Protein AF-A0A5C6MEK0-F1 (afdb_monomer_lite)

Foldseek 3Di:
DDDDDDDPDDDDDDDDDDDDDDDDDPPPPPDDDDPVSVVVPDPPDDDPPDDDPDPPVRDPDPDDDPCNVVVVCVVCQLADQDFWEWAAEDQADLVCQVVLLVCCVPPPLNVSGQKYKYWFNQDDPVDDCVSVDHPQWDKDWDKADCVQLVHPGIIGMIMIGGCSFFPPVQWAWDDFDHHVFKGKTKIWTDTPHYFPLAPTEIEMEMDGDPPHDQVVHLVVVLVSVVVCCVVGVSYKYKYWYFQQPHDNCVSCVQWDWAEDQAFADRHDRIIMIINDPQQWHWDFADDPDNGTIITTDGRDDHPVRVDDCCVVVVVVVVCCVVPPDDDDDDDDPPPDPLCDPVLVVLVVQLVVCVVVVPPVSNVVSVVVSVVSSVVSVVVVVVVLVVVVVVVPPVVVVVVVCSVVVDDPPDPPPPVQDVVNVVVVVCVVCVVVDDPPDDDDDDDDDDDDDDDDDDDD

Structure (mmCIF, N/CA/C/O backbone):
data_AF-A0A5C6MEK0-F1
#
_entry.id   AF-A0A5C6MEK0-F1
#
loop_
_atom_site.group_PDB
_atom_site.id
_atom_site.type_symbol
_atom_site.label_atom_id
_atom_site.label_alt_id
_atom_site.label_comp_id
_atom_site.label_asym_id
_atom_site.label_entity_id
_atom_site.label_seq_id
_atom_site.pdbx_PDB_ins_code
_atom_site.Cartn_x
_atom_site.Cartn_y
_atom_site.Cartn_z
_atom_site.occupancy
_atom_site.B_iso_or_equiv
_atom_site.auth_seq_id
_atom_site.auth_comp_id
_atom_site.auth_asym_id
_atom_site.auth_atom_id
_atom_site.pdbx_PDB_model_num
ATOM 1 N N . MET A 1 1 ? -78.438 -9.184 82.742 1.00 33.31 1 MET A N 1
ATOM 2 C CA . MET A 1 1 ? -79.832 -8.908 82.340 1.00 33.31 1 MET A CA 1
ATOM 3 C C . MET A 1 1 ? -79.943 -7.424 82.035 1.00 33.31 1 MET A C 1
ATOM 5 O O . MET A 1 1 ? -79.497 -6.655 82.867 1.00 33.31 1 MET A O 1
ATOM 9 N N . PHE A 1 2 ? -80.501 -7.089 80.867 1.00 32.53 2 PHE A N 1
ATOM 10 C CA . PHE A 1 2 ? -81.109 -5.798 80.496 1.00 32.53 2 PHE A CA 1
ATOM 11 C C . PHE A 1 2 ? -80.213 -4.541 80.507 1.00 32.53 2 PHE A C 1
ATOM 13 O O . PHE A 1 2 ? -79.767 -4.074 81.540 1.00 32.53 2 PHE A O 1
ATOM 20 N N . TRP A 1 3 ? -79.716 -4.140 79.329 1.00 26.41 3 TRP A N 1
ATOM 21 C CA . TRP A 1 3 ? -80.288 -3.122 78.416 1.00 26.41 3 TRP A CA 1
ATOM 22 C C . TRP A 1 3 ? -80.171 -1.693 78.995 1.00 26.41 3 TRP A C 1
ATOM 24 O O . TRP A 1 3 ? -80.778 -1.411 80.013 1.00 26.41 3 TRP A O 1
ATOM 34 N N . ARG A 1 4 ? -79.244 -0.840 78.526 1.00 36.78 4 ARG A N 1
ATOM 35 C CA . ARG A 1 4 ? -79.201 -0.033 77.275 1.00 36.78 4 ARG A CA 1
ATOM 36 C C . ARG A 1 4 ? -79.920 1.322 77.436 1.00 36.78 4 ARG A C 1
ATOM 38 O O . ARG A 1 4 ? -80.956 1.372 78.076 1.00 36.78 4 ARG A O 1
ATOM 45 N N . LEU A 1 5 ? -79.397 2.320 76.710 1.00 32.09 5 LEU A N 1
ATOM 46 C CA . LEU A 1 5 ? -79.981 3.634 76.384 1.00 32.09 5 LEU A CA 1
ATOM 47 C C . LEU A 1 5 ? -79.946 4.702 77.486 1.00 32.09 5 LEU A C 1
ATOM 49 O O . LEU A 1 5 ? -80.199 4.411 78.640 1.00 32.09 5 LEU A O 1
ATOM 53 N N . GLU A 1 6 ? -79.731 5.987 77.222 1.00 33.78 6 GLU A N 1
ATOM 54 C CA . GLU A 1 6 ? -79.246 6.797 76.089 1.00 33.78 6 GLU A CA 1
ATOM 55 C C . GLU A 1 6 ? -79.135 8.240 76.648 1.00 33.78 6 GLU A C 1
ATOM 57 O O . GLU A 1 6 ? -79.398 8.443 77.827 1.00 33.78 6 GLU A O 1
ATOM 62 N N . TYR A 1 7 ? -78.787 9.231 75.824 1.00 37.03 7 TYR A N 1
ATOM 63 C CA . TYR A 1 7 ? -78.699 10.673 76.138 1.00 37.03 7 TYR A CA 1
ATOM 64 C C . TYR A 1 7 ? -77.320 11.228 76.515 1.00 37.03 7 TYR A C 1
ATOM 66 O O . TYR A 1 7 ? -77.122 11.883 77.530 1.00 37.03 7 TYR A O 1
ATOM 74 N N . PHE A 1 8 ? -76.389 11.103 75.569 1.00 35.06 8 PHE A N 1
ATOM 75 C CA . PHE A 1 8 ? -75.539 12.246 75.196 1.00 35.06 8 PHE A CA 1
ATOM 76 C C . PHE A 1 8 ? -75.671 12.544 73.688 1.00 35.06 8 PHE A C 1
ATOM 78 O O . PHE A 1 8 ? -74.718 12.878 72.992 1.00 35.06 8 PHE A O 1
ATOM 85 N N . PHE A 1 9 ? -76.895 12.383 73.177 1.00 32.34 9 PHE A N 1
ATOM 86 C CA . PHE A 1 9 ? -77.366 12.960 71.922 1.00 32.34 9 PHE A CA 1
ATOM 87 C C . PHE A 1 9 ? -78.115 14.244 72.279 1.00 32.34 9 PHE A C 1
ATOM 89 O O . PHE A 1 9 ? -79.169 14.155 72.893 1.00 32.34 9 PHE A O 1
ATOM 96 N N . LEU A 1 10 ? -77.554 15.400 71.929 1.00 34.81 10 LEU A N 1
ATOM 97 C CA . LEU A 1 10 ? -78.227 16.551 71.304 1.00 34.81 10 LEU A CA 1
ATOM 98 C C . LEU A 1 10 ? -77.395 17.816 71.545 1.00 34.81 10 LEU A C 1
ATOM 100 O O . LEU A 1 10 ? -77.683 18.638 72.403 1.00 34.81 10 LEU A O 1
ATOM 104 N N . CYS A 1 11 ? -76.401 18.011 70.692 1.00 29.30 11 CYS A N 1
ATOM 105 C CA . CYS A 1 11 ? -76.299 19.298 70.028 1.00 29.30 11 CYS A CA 1
ATOM 106 C C . CYS A 1 11 ? -76.280 18.997 68.533 1.00 29.30 11 CYS A C 1
ATOM 108 O O . CYS A 1 11 ? -75.252 18.604 67.995 1.00 29.30 11 CYS A O 1
ATOM 110 N N . PHE A 1 12 ? -77.465 19.114 67.925 1.00 31.64 12 PHE A N 1
ATOM 111 C CA . PHE A 1 12 ? -77.665 19.678 66.589 1.00 31.64 12 PHE A CA 1
ATOM 112 C C . PHE A 1 12 ? -76.752 19.112 65.477 1.00 31.64 12 PHE A C 1
ATOM 114 O O . PHE A 1 12 ? -75.614 19.525 65.317 1.00 31.64 12 PHE A O 1
ATOM 121 N N . ALA A 1 13 ? -77.173 18.189 64.609 1.00 36.66 13 ALA A N 1
ATOM 122 C CA . ALA A 1 13 ? -78.436 18.189 63.870 1.00 36.66 13 ALA A CA 1
ATOM 123 C C . ALA A 1 13 ? -78.879 19.605 63.466 1.00 36.66 13 ALA A C 1
ATOM 125 O O . ALA A 1 13 ? -79.905 20.092 63.922 1.00 36.66 13 ALA A O 1
ATOM 126 N N . VAL A 1 14 ? -78.102 20.255 62.597 1.00 34.81 14 VAL A N 1
ATOM 127 C CA . VAL A 1 14 ? -78.622 21.275 61.684 1.00 34.81 14 VAL A CA 1
ATOM 128 C C . VAL A 1 14 ? -78.025 21.017 60.305 1.00 34.81 14 VAL A C 1
ATOM 130 O O . VAL A 1 14 ? -76.845 21.249 60.082 1.00 34.81 14 VAL A O 1
ATOM 133 N N . LEU A 1 15 ? -78.906 20.527 59.429 1.00 33.66 15 LEU A N 1
ATOM 134 C CA . LEU A 1 15 ? -78.952 20.753 57.982 1.00 33.66 15 LEU A CA 1
ATOM 135 C C . LEU A 1 15 ? -77.717 20.280 57.192 1.00 33.66 15 LEU A C 1
ATOM 137 O O . LEU A 1 15 ? -76.644 20.856 57.246 1.00 33.66 15 LEU A O 1
ATOM 141 N N . GLY A 1 16 ? -77.793 19.221 56.397 1.00 28.89 16 GLY A N 1
ATOM 142 C CA . GLY A 1 16 ? -78.894 18.915 55.495 1.00 28.89 16 GLY A CA 1
ATOM 143 C C . GLY A 1 16 ? -78.385 19.077 54.068 1.00 28.89 16 GLY A C 1
ATOM 144 O O . GLY A 1 16 ? -78.058 20.180 53.661 1.00 28.89 16 GLY A O 1
ATOM 145 N N . LEU A 1 17 ? -78.309 17.939 53.374 1.00 38.34 17 LEU A N 1
ATOM 146 C CA . LEU A 1 17 ? -78.453 17.759 51.928 1.00 38.34 17 LEU A CA 1
ATOM 147 C C . LEU A 1 17 ? -77.825 18.817 51.007 1.00 38.34 17 LEU A C 1
ATOM 149 O O . LEU A 1 17 ? -78.358 19.903 50.879 1.00 38.34 17 LEU A O 1
ATOM 153 N N . PHE A 1 18 ? -76.779 18.430 50.269 1.00 34.78 18 PHE A N 1
ATOM 154 C CA . PHE A 1 18 ? -76.705 18.478 48.795 1.00 34.78 18 PHE A CA 1
ATOM 155 C C . PHE A 1 18 ? -75.283 18.093 48.349 1.00 34.78 18 PHE A C 1
ATOM 157 O O . PHE A 1 18 ? -74.381 18.920 48.380 1.00 34.78 18 PHE A O 1
ATOM 164 N N . ALA A 1 19 ? -75.080 16.846 47.910 1.00 31.52 19 ALA A N 1
ATOM 165 C CA . ALA A 1 19 ? -74.149 16.521 46.821 1.00 31.52 19 ALA A CA 1
ATOM 166 C C . ALA A 1 19 ? -74.336 15.060 46.382 1.00 31.52 19 ALA A C 1
ATOM 168 O O . ALA A 1 19 ? -74.147 14.121 47.152 1.00 31.52 19 ALA A O 1
ATOM 169 N N . ALA A 1 20 ? -74.732 14.908 45.123 1.00 35.56 20 ALA A N 1
ATOM 170 C CA . ALA A 1 20 ? -74.891 13.667 44.378 1.00 35.56 20 ALA A CA 1
ATOM 171 C C . ALA A 1 20 ? -73.538 12.917 44.186 1.00 35.56 20 ALA A C 1
ATOM 173 O O . ALA A 1 20 ? -72.481 13.433 44.557 1.00 35.56 20 ALA A O 1
ATOM 174 N N . PRO A 1 21 ? -73.535 11.687 43.633 1.00 35.94 21 PRO A N 1
ATOM 175 C CA . PRO A 1 21 ? -72.441 10.738 43.792 1.00 35.94 21 PRO A CA 1
ATOM 176 C C . PRO A 1 21 ? -71.259 11.066 42.874 1.00 35.94 21 PRO A C 1
ATOM 178 O O . PRO A 1 21 ? -71.415 11.210 41.663 1.00 35.94 21 PRO A O 1
ATOM 181 N N . ILE A 1 22 ? -70.046 11.084 43.427 1.00 38.81 22 ILE A N 1
ATOM 182 C CA . ILE A 1 22 ? -68.827 11.003 42.619 1.00 38.81 22 ILE A CA 1
ATOM 183 C C . ILE A 1 22 ? -68.506 9.521 42.432 1.00 38.81 22 ILE A C 1
ATOM 185 O O . ILE A 1 22 ? -68.146 8.814 43.373 1.00 38.81 22 ILE A O 1
ATOM 189 N N . SER A 1 23 ? -68.676 9.061 41.193 1.00 44.50 23 SER A N 1
ATOM 190 C CA . SER A 1 23 ? -68.249 7.756 40.689 1.00 44.50 23 SER A CA 1
ATOM 191 C C . SER A 1 23 ? -66.823 7.430 41.149 1.00 44.50 23 SER A C 1
ATOM 193 O O . SER A 1 23 ? -65.851 8.033 40.692 1.00 44.50 23 SER A O 1
ATOM 195 N N . CYS A 1 24 ? -66.691 6.471 42.069 1.00 34.09 24 CYS A N 1
ATOM 196 C CA . CYS A 1 24 ? -65.401 5.921 42.460 1.00 34.09 24 CYS A CA 1
ATOM 197 C C . CYS A 1 24 ? -65.100 4.720 41.559 1.00 34.09 24 CYS A C 1
ATOM 199 O O . CYS A 1 24 ? -65.795 3.702 41.579 1.00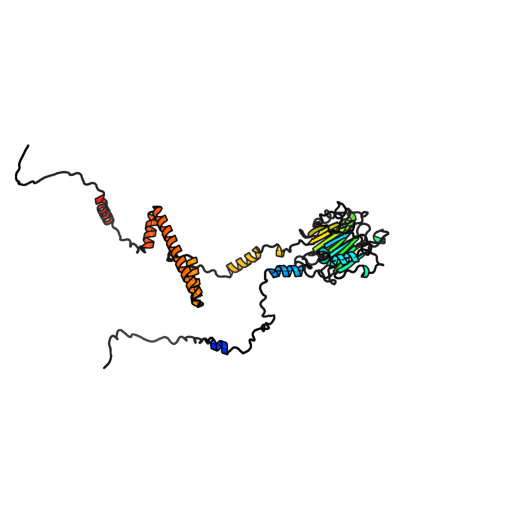 34.09 24 CYS A O 1
ATOM 201 N N . ALA A 1 25 ? -64.082 4.885 40.719 1.00 40.44 25 ALA A N 1
ATOM 202 C CA . ALA A 1 25 ? -63.640 3.926 39.722 1.00 40.44 25 ALA A CA 1
ATOM 203 C C . ALA A 1 25 ? -63.462 2.509 40.299 1.00 40.44 25 ALA A C 1
ATOM 205 O O . ALA A 1 25 ? -62.816 2.314 41.331 1.00 40.44 25 ALA A O 1
ATOM 206 N N . LYS A 1 26 ? -63.987 1.507 39.575 1.00 40.66 26 LYS A N 1
ATOM 207 C CA . LYS A 1 26 ? -63.746 0.074 39.807 1.00 40.66 26 LYS A CA 1
ATOM 208 C C . LYS A 1 26 ? -62.256 -0.174 40.056 1.00 40.66 26 LYS A C 1
ATOM 210 O O . LYS A 1 26 ? -61.438 -0.128 39.135 1.00 40.66 26 LYS A O 1
ATOM 215 N N . LYS A 1 27 ? -61.913 -0.497 41.302 1.00 41.59 27 LYS A N 1
ATOM 216 C CA . LYS A 1 27 ? -60.607 -1.033 41.682 1.00 41.59 27 LYS A CA 1
ATOM 217 C C . LYS A 1 27 ? -60.459 -2.372 40.956 1.00 41.59 27 LYS A C 1
ATOM 219 O O . LYS A 1 27 ? -61.137 -3.334 41.305 1.00 41.59 27 LYS A O 1
ATOM 224 N N . ARG A 1 28 ? -59.642 -2.424 39.896 1.00 42.66 28 ARG A N 1
ATOM 225 C CA . ARG A 1 28 ? -59.304 -3.683 39.217 1.00 42.66 28 ARG A CA 1
ATOM 226 C C . ARG A 1 28 ? -58.720 -4.625 40.270 1.00 42.66 28 ARG A C 1
ATOM 228 O O . ARG A 1 28 ? -57.630 -4.372 40.780 1.00 42.66 28 ARG A O 1
ATOM 235 N N . SER A 1 29 ? -59.460 -5.672 40.618 1.00 44.88 29 SER A N 1
ATOM 236 C CA . SER A 1 29 ? -58.959 -6.786 41.413 1.00 44.88 29 SER A CA 1
ATOM 237 C C . SER A 1 29 ? -57.841 -7.442 40.611 1.00 44.88 29 SER A C 1
ATOM 239 O O . SER A 1 29 ? -58.095 -8.132 39.624 1.00 44.88 29 SER A O 1
ATOM 241 N N . GLY A 1 30 ? -56.593 -7.146 40.974 1.00 46.84 30 GLY A N 1
ATOM 242 C CA . GLY A 1 30 ? -55.443 -7.829 40.403 1.00 46.84 30 GLY A CA 1
ATOM 243 C C . GLY A 1 30 ? -55.574 -9.317 40.693 1.00 46.84 30 GLY A C 1
ATOM 244 O O . GLY A 1 30 ? -55.755 -9.705 41.845 1.00 46.84 30 GLY A O 1
ATOM 245 N N . ILE A 1 31 ? -55.526 -10.138 39.650 1.00 56.59 31 ILE A N 1
ATOM 246 C CA . ILE A 1 31 ? -55.477 -11.590 39.797 1.00 56.59 31 ILE A CA 1
ATOM 247 C C . ILE A 1 31 ? -54.120 -11.914 40.429 1.00 56.59 31 ILE A C 1
ATOM 249 O O . ILE A 1 31 ? -53.077 -11.666 39.822 1.00 56.59 31 ILE A O 1
ATOM 253 N N . VAL A 1 32 ? -54.129 -12.402 41.669 1.00 52.16 32 VAL A N 1
ATOM 254 C CA . VAL A 1 32 ? -52.923 -12.835 42.383 1.00 52.16 32 VAL A CA 1
ATOM 255 C C . VAL A 1 32 ? -52.867 -14.351 42.300 1.00 52.16 32 VAL A C 1
ATOM 257 O O . VAL A 1 32 ? -53.654 -15.035 42.946 1.00 52.16 32 VAL A O 1
ATOM 260 N N . TYR A 1 33 ? -51.944 -14.870 41.494 1.00 57.41 33 TYR A N 1
ATOM 261 C CA . TYR A 1 33 ? -51.666 -16.301 41.448 1.00 57.41 33 TYR A CA 1
ATOM 262 C C . TYR A 1 33 ? -50.739 -16.683 42.597 1.00 57.41 33 TYR A C 1
ATOM 264 O O . TYR A 1 33 ? -49.720 -16.026 42.832 1.00 57.41 33 TYR A O 1
ATOM 272 N N . THR A 1 34 ? -51.058 -17.770 43.293 1.00 60.50 34 THR A N 1
ATOM 273 C CA . THR A 1 34 ? -50.101 -18.400 44.204 1.00 60.50 34 THR A CA 1
ATOM 274 C C . THR A 1 34 ? -49.000 -19.094 43.400 1.00 60.50 34 THR A C 1
ATOM 276 O O . THR A 1 34 ? -49.164 -19.422 42.222 1.00 60.50 34 THR A O 1
ATOM 279 N N . ARG A 1 35 ? -47.842 -19.317 44.029 1.00 48.78 35 ARG A N 1
ATOM 280 C CA . ARG A 1 35 ? -46.698 -20.004 43.407 1.00 48.78 35 ARG A CA 1
ATOM 281 C C . ARG A 1 35 ? -47.105 -21.339 42.778 1.00 48.78 35 ARG A C 1
ATOM 283 O O . ARG A 1 35 ? -46.640 -21.661 41.689 1.00 48.78 35 ARG A O 1
ATOM 290 N N . ASP A 1 36 ? -47.989 -22.068 43.443 1.00 58.47 36 ASP A N 1
ATOM 291 C CA . ASP A 1 36 ? -48.415 -23.396 43.011 1.00 58.47 36 ASP A CA 1
ATOM 292 C C . ASP A 1 36 ? -49.387 -23.318 41.829 1.00 58.47 36 ASP A C 1
ATOM 294 O O . ASP A 1 36 ? -49.266 -24.101 40.892 1.00 58.47 36 ASP A O 1
ATOM 298 N N . GLN A 1 37 ? -50.256 -22.299 41.787 1.00 62.81 37 GLN A N 1
ATOM 299 C CA . GLN A 1 37 ? -51.095 -22.011 40.617 1.00 62.81 37 GLN A CA 1
ATOM 300 C C . GLN A 1 37 ? -50.249 -21.642 39.391 1.00 62.81 37 GLN A C 1
ATOM 302 O O . GLN A 1 37 ? -50.530 -22.085 38.283 1.00 62.81 37 GLN A O 1
ATOM 307 N N . LEU A 1 38 ? -49.167 -20.886 39.585 1.00 52.16 38 LEU A N 1
ATOM 308 C CA . LEU A 1 38 ? -48.209 -20.557 38.525 1.00 52.16 38 LEU A CA 1
ATOM 309 C C . LEU A 1 38 ? -47.419 -21.777 38.029 1.00 52.16 38 LEU A C 1
ATOM 311 O O . LEU A 1 38 ? -47.103 -21.858 36.844 1.00 52.16 38 LEU A O 1
ATOM 315 N N . MET A 1 39 ? -47.101 -22.722 38.917 1.00 52.81 39 MET A N 1
ATOM 316 C CA . MET A 1 39 ? -46.421 -23.970 38.554 1.00 52.81 39 MET A CA 1
ATOM 317 C C . MET A 1 39 ? -47.357 -24.949 37.837 1.00 52.81 39 MET A C 1
ATOM 319 O O . MET A 1 39 ? -46.922 -25.598 36.891 1.00 52.81 39 MET A O 1
ATOM 323 N N . ALA A 1 40 ? -48.633 -25.006 38.227 1.00 58.88 40 ALA A N 1
ATOM 324 C CA . ALA A 1 40 ? -49.649 -25.847 37.591 1.00 58.88 40 ALA A CA 1
ATOM 325 C C . ALA A 1 40 ? -50.007 -25.391 36.164 1.00 58.88 40 ALA A C 1
ATOM 327 O O . ALA A 1 40 ? -50.374 -26.208 35.327 1.00 58.88 40 ALA A O 1
ATOM 328 N N . LEU A 1 41 ? -49.856 -24.096 35.862 1.00 59.03 41 LEU A N 1
ATOM 329 C CA . LEU A 1 41 ? -50.061 -23.532 34.520 1.00 59.03 41 LEU A CA 1
ATOM 330 C C . LEU A 1 41 ? -48.895 -23.806 33.551 1.00 59.03 41 LEU A C 1
ATOM 332 O O . LEU A 1 41 ? -48.952 -23.408 32.386 1.00 59.03 41 LEU A O 1
ATOM 336 N N . ARG A 1 42 ? -47.813 -24.443 34.012 1.00 52.06 42 ARG A N 1
ATOM 337 C CA . ARG A 1 42 ? -46.632 -24.724 33.194 1.00 52.06 42 ARG A CA 1
ATOM 338 C C . ARG A 1 42 ? -46.828 -26.054 32.449 1.00 52.06 42 ARG A C 1
ATOM 340 O O . ARG A 1 42 ? -46.999 -27.073 33.113 1.00 52.06 42 ARG A O 1
ATOM 347 N N . PRO A 1 43 ? -46.773 -26.093 31.103 1.00 52.69 43 PRO A N 1
ATOM 348 C CA . PRO A 1 43 ? -46.862 -27.357 30.379 1.00 52.69 43 PRO A CA 1
ATOM 349 C C . PRO A 1 43 ? -45.695 -28.289 30.763 1.00 52.69 43 PRO A C 1
ATOM 351 O O . PRO A 1 43 ? -44.585 -27.801 31.027 1.00 52.69 43 PRO A O 1
ATOM 354 N N . PRO A 1 44 ? -45.915 -29.618 30.805 1.00 53.59 44 PRO A N 1
ATOM 355 C CA . PRO A 1 44 ? -44.921 -30.594 31.236 1.00 53.59 44 PRO A CA 1
ATOM 356 C C . PRO A 1 44 ? -43.905 -30.842 30.115 1.00 53.59 44 PRO A C 1
ATOM 358 O O . PRO A 1 44 ? -43.917 -31.874 29.457 1.00 53.59 44 PRO A O 1
ATOM 361 N N . SER A 1 45 ? -43.032 -29.875 29.846 1.00 47.44 45 SER A N 1
ATOM 362 C CA . SER A 1 45 ? -41.970 -30.045 28.850 1.00 47.44 45 SER A CA 1
ATOM 363 C C . SER A 1 45 ? -40.825 -29.061 29.084 1.00 47.44 45 SER A C 1
ATOM 365 O O . SER A 1 45 ? -40.581 -28.148 28.300 1.00 47.44 45 SER A O 1
ATOM 367 N N . PHE A 1 46 ? -40.107 -29.229 30.190 1.00 47.66 46 PHE A N 1
ATOM 368 C CA . PHE A 1 46 ? -38.715 -28.791 30.259 1.00 47.66 46 PHE A CA 1
ATOM 369 C C . PHE A 1 46 ? -37.882 -29.999 30.663 1.00 47.66 46 PHE A C 1
ATOM 371 O O . PHE A 1 46 ? -37.626 -30.242 31.840 1.00 47.66 46 PHE A O 1
ATOM 378 N N . VAL A 1 47 ? -37.511 -30.788 29.656 1.00 52.62 47 VAL A N 1
ATOM 379 C CA . VAL A 1 47 ? -36.531 -31.860 29.805 1.00 52.62 47 VAL A CA 1
ATOM 380 C C . VAL A 1 47 ? -35.189 -31.199 30.117 1.00 52.62 47 VAL A C 1
ATOM 382 O O . VAL A 1 47 ? -34.738 -30.294 29.409 1.00 52.62 47 VAL A O 1
ATOM 385 N N . VAL A 1 48 ? -34.567 -31.602 31.222 1.00 43.88 48 VAL A N 1
ATOM 386 C CA . VAL A 1 48 ? -33.254 -31.101 31.637 1.00 43.88 48 VAL A CA 1
ATOM 387 C C . VAL A 1 48 ? -32.241 -31.426 30.534 1.00 43.88 48 VAL A C 1
ATOM 389 O O . VAL A 1 48 ? -31.931 -32.589 30.307 1.00 43.88 48 VAL A O 1
ATOM 392 N N . GLY A 1 49 ? -31.735 -30.402 29.840 1.00 56.31 49 GLY A N 1
ATOM 393 C CA . GLY A 1 49 ? -30.680 -30.543 28.826 1.00 56.31 49 GLY A CA 1
ATOM 394 C C . GLY A 1 49 ? -30.986 -29.914 27.465 1.00 56.31 49 GLY A C 1
ATOM 395 O O . GLY A 1 49 ? -30.048 -29.570 26.742 1.00 56.31 49 GLY A O 1
ATOM 396 N N . GLU A 1 50 ? -32.252 -29.669 27.124 1.00 52.12 50 GLU A N 1
ATOM 397 C CA . GLU A 1 50 ? -32.584 -29.001 25.863 1.00 52.12 50 GLU A CA 1
ATOM 398 C C . GLU A 1 50 ? -32.470 -27.479 25.978 1.00 52.12 50 GLU A C 1
ATOM 400 O O . GLU A 1 50 ? -33.093 -26.821 26.815 1.00 52.12 50 GLU A O 1
ATOM 405 N N . LYS A 1 51 ? -31.638 -26.890 25.112 1.00 52.31 51 LYS A N 1
ATOM 406 C CA . LYS A 1 51 ? -31.544 -25.434 24.988 1.00 52.31 51 LYS A CA 1
ATOM 407 C C . LYS A 1 51 ? -32.767 -24.942 24.213 1.00 52.31 51 LYS A C 1
ATOM 409 O O . LYS A 1 51 ? -32.960 -25.395 23.086 1.00 52.31 51 LYS A O 1
ATOM 414 N N . PRO A 1 52 ? -33.541 -23.977 24.739 1.00 58.38 52 PRO A N 1
ATOM 415 C CA . PRO A 1 52 ? -34.672 -23.429 24.005 1.00 58.38 52 PRO A CA 1
ATOM 416 C C . PRO A 1 52 ? -34.189 -22.834 22.678 1.00 58.38 52 PRO A C 1
ATOM 418 O O . PRO A 1 52 ? -33.225 -22.057 22.646 1.00 58.38 52 PRO A O 1
ATOM 421 N N . GLN A 1 53 ? -34.852 -23.201 21.579 1.00 61.78 53 GLN A N 1
ATOM 422 C CA . GLN A 1 53 ? -34.612 -22.589 20.277 1.00 61.78 53 GLN A CA 1
ATOM 423 C C . GLN A 1 53 ? -35.176 -21.167 20.284 1.00 61.78 53 GLN A C 1
ATOM 425 O O . GLN A 1 53 ? -36.338 -20.926 19.980 1.00 61.78 53 GLN A O 1
ATOM 430 N N . ILE A 1 54 ? -34.341 -20.211 20.687 1.00 67.06 54 ILE A N 1
ATOM 431 C CA . ILE A 1 54 ? -34.682 -18.789 20.644 1.00 67.06 54 ILE A CA 1
ATOM 432 C C . ILE A 1 54 ? -34.482 -18.300 19.198 1.00 67.06 54 ILE A C 1
ATOM 434 O O . ILE A 1 54 ? -33.352 -18.402 18.697 1.00 67.06 54 ILE A O 1
ATOM 438 N N . PRO A 1 55 ? -35.520 -17.740 18.544 1.00 69.94 55 PRO A N 1
ATOM 439 C CA . PRO A 1 55 ? -35.404 -17.121 17.224 1.00 69.94 55 PRO A CA 1
ATOM 440 C C . PRO A 1 55 ? -34.284 -16.073 17.187 1.00 69.94 55 PRO A C 1
ATOM 442 O O . PRO A 1 55 ? -34.010 -15.393 18.186 1.00 69.94 55 PRO A O 1
ATOM 445 N N . LYS A 1 56 ? -33.589 -15.951 16.049 1.00 64.31 56 LYS A N 1
ATOM 446 C CA . LYS A 1 56 ? -32.390 -15.097 15.920 1.00 64.31 56 LYS A CA 1
ATOM 447 C C . LYS A 1 56 ? -32.685 -13.629 16.253 1.00 64.31 56 LYS A C 1
ATOM 449 O O . LYS A 1 56 ? -31.790 -12.935 16.730 1.00 64.31 56 LYS A O 1
ATOM 454 N N . GLU A 1 57 ? -33.926 -13.199 16.057 1.00 70.38 57 GLU A N 1
ATOM 455 C CA . GLU A 1 57 ? -34.447 -11.851 16.283 1.00 70.38 57 GLU A CA 1
ATOM 456 C C . GLU A 1 57 ? -34.534 -11.499 17.779 1.00 70.38 57 GLU A C 1
ATOM 458 O O . GLU A 1 57 ? -34.282 -10.360 18.166 1.00 70.38 57 GLU A O 1
ATOM 463 N N . VAL A 1 58 ? -34.831 -12.482 18.639 1.00 64.56 58 VAL A N 1
ATOM 464 C CA . VAL A 1 58 ? -35.020 -12.301 20.098 1.00 64.56 58 VAL A CA 1
ATOM 465 C C . VAL A 1 58 ? -33.713 -12.520 20.871 1.00 64.56 58 VAL A C 1
ATOM 467 O O . VAL A 1 58 ? -33.568 -12.154 22.044 1.00 64.56 58 VAL A O 1
ATOM 470 N N . ARG A 1 59 ? -32.709 -13.108 20.214 1.00 63.41 59 ARG A N 1
ATOM 471 C CA . ARG A 1 59 ? -31.426 -13.444 20.823 1.00 63.41 59 ARG A CA 1
ATOM 472 C C . ARG A 1 59 ? -30.624 -12.169 21.102 1.00 63.41 59 ARG A C 1
ATOM 474 O O . ARG A 1 59 ? -29.912 -11.652 20.243 1.00 63.41 59 ARG A O 1
ATOM 481 N N . ARG A 1 60 ? -30.702 -11.669 22.342 1.00 56.28 60 ARG A N 1
ATOM 482 C CA . ARG A 1 60 ? -29.878 -10.543 22.814 1.00 56.28 60 ARG A CA 1
ATOM 483 C C . ARG A 1 60 ? -28.402 -10.834 22.520 1.00 56.28 60 ARG A C 1
ATOM 485 O O . ARG A 1 60 ? -27.851 -11.819 23.016 1.00 56.28 60 ARG A O 1
ATOM 492 N N . LYS A 1 61 ? -27.750 -9.980 21.720 1.00 55.53 61 LYS A N 1
ATOM 493 C CA . LYS A 1 61 ? -26.298 -10.054 21.495 1.00 55.53 61 LYS A CA 1
ATOM 494 C C . LYS A 1 61 ? -25.607 -9.938 22.853 1.00 55.53 61 LYS A C 1
ATOM 496 O O . LYS A 1 61 ? -25.719 -8.907 23.513 1.00 55.53 61 LYS A O 1
ATOM 501 N N . GLN A 1 62 ? -24.904 -10.989 23.276 1.00 57.56 62 GLN A N 1
ATOM 502 C CA . GLN A 1 62 ? -24.063 -10.914 24.468 1.00 57.56 62 GLN A CA 1
ATOM 503 C C . GLN A 1 62 ? -23.071 -9.759 24.296 1.00 57.56 62 GLN A C 1
ATOM 505 O O . GLN A 1 62 ? -22.416 -9.636 23.256 1.00 57.56 62 GLN A O 1
ATOM 510 N N . ARG A 1 63 ? -22.983 -8.894 25.311 1.00 55.53 63 ARG A N 1
ATOM 511 C CA . ARG A 1 63 ? -21.985 -7.822 25.368 1.00 55.53 63 ARG A CA 1
ATOM 512 C C . ARG A 1 63 ? -20.609 -8.480 25.226 1.00 55.53 63 ARG A C 1
ATOM 514 O O . ARG A 1 63 ? -20.331 -9.459 25.914 1.00 55.53 63 ARG A O 1
ATOM 521 N N . GLY A 1 64 ? -19.796 -8.005 24.281 1.00 58.16 64 GLY A N 1
ATOM 522 C CA . GLY A 1 64 ? -18.544 -8.671 23.919 1.00 58.16 64 GLY A CA 1
ATOM 523 C C . GLY A 1 64 ? -17.649 -8.902 25.139 1.00 58.16 64 GLY A C 1
ATOM 524 O O . GLY A 1 64 ? -17.380 -7.973 25.897 1.00 58.16 64 GLY A O 1
ATOM 525 N N . THR A 1 65 ? -17.184 -10.135 25.330 1.00 60.16 65 THR A N 1
ATOM 526 C CA . THR A 1 65 ? -16.136 -10.451 26.308 1.00 60.16 65 THR A CA 1
ATOM 527 C C . THR A 1 65 ? -14.821 -9.780 25.887 1.00 60.16 65 THR A C 1
ATOM 529 O O . THR A 1 65 ? -14.637 -9.469 24.709 1.00 60.16 65 THR A O 1
ATOM 532 N N . LYS A 1 66 ? -13.861 -9.572 26.805 1.00 56.56 66 LYS A N 1
ATOM 533 C CA . LYS A 1 66 ? -12.519 -9.029 26.469 1.00 56.56 66 LYS A CA 1
ATOM 534 C C . LYS A 1 66 ? -11.823 -9.822 25.344 1.00 56.56 66 LYS A C 1
ATOM 536 O O . LYS A 1 66 ? -11.091 -9.255 24.536 1.00 56.56 66 LYS A O 1
ATOM 541 N N . ALA A 1 67 ? -12.128 -11.116 25.221 1.00 62.53 67 ALA A N 1
ATOM 542 C CA . ALA A 1 67 ? -11.681 -11.960 24.115 1.00 62.53 67 ALA A CA 1
ATOM 543 C C . ALA A 1 67 ? -12.245 -11.535 22.745 1.00 62.53 67 ALA A C 1
ATOM 545 O O . ALA A 1 67 ? -11.627 -11.825 21.729 1.00 62.53 67 ALA A O 1
ATOM 546 N N . GLY A 1 68 ? -13.370 -10.819 22.683 1.00 70.31 68 GLY A N 1
ATOM 547 C CA . GLY A 1 68 ? -14.014 -10.373 21.448 1.00 70.31 68 GLY A CA 1
ATOM 548 C C . GLY A 1 68 ? -13.163 -9.419 20.609 1.00 70.31 68 GLY A C 1
ATOM 549 O O . GLY A 1 68 ? -13.174 -9.531 19.384 1.00 70.31 68 GLY A O 1
ATOM 550 N N . VAL A 1 69 ? -12.370 -8.537 21.233 1.00 66.38 69 VAL A N 1
ATOM 551 C CA . VAL A 1 69 ? -11.415 -7.675 20.510 1.00 66.38 69 VAL A CA 1
ATOM 552 C C . VAL A 1 69 ? -10.290 -8.521 19.923 1.00 66.38 69 VAL A C 1
ATOM 554 O O . VAL A 1 69 ? -10.028 -8.431 18.728 1.00 66.38 69 VAL A O 1
ATOM 557 N N . LYS A 1 70 ? -9.698 -9.427 20.713 1.00 69.19 70 LYS A N 1
ATOM 558 C CA . LYS A 1 70 ? -8.662 -10.365 20.245 1.00 69.19 70 LYS A CA 1
ATOM 559 C C . LYS A 1 70 ? -9.185 -11.282 19.134 1.00 69.19 70 LYS A C 1
ATOM 561 O O . LYS A 1 70 ? -8.499 -11.496 18.141 1.00 69.19 70 LYS A O 1
ATOM 566 N N . GLN A 1 71 ? -10.419 -11.772 19.252 1.00 71.12 71 GLN A N 1
ATOM 567 C CA . GLN A 1 71 ? -11.096 -12.587 18.242 1.00 71.12 71 GLN A CA 1
ATOM 568 C C . GLN A 1 71 ? -11.366 -11.774 16.967 1.00 71.12 71 GLN A C 1
ATOM 570 O O . GLN A 1 71 ? -11.193 -12.283 15.863 1.00 71.12 71 GLN A O 1
ATOM 575 N N . ARG A 1 72 ? -11.757 -10.498 17.100 1.00 70.38 72 ARG A N 1
ATOM 576 C CA . ARG A 1 72 ? -11.953 -9.580 15.970 1.00 70.38 72 ARG A CA 1
ATOM 577 C C . ARG A 1 72 ? -10.628 -9.258 15.280 1.00 70.38 72 ARG A C 1
ATOM 579 O O . ARG A 1 72 ? -10.595 -9.306 14.059 1.00 70.38 72 ARG A O 1
ATOM 586 N N . MET A 1 73 ? -9.552 -9.016 16.028 1.00 69.81 73 MET A N 1
ATOM 587 C CA . MET A 1 73 ? -8.201 -8.833 15.483 1.00 69.81 73 MET A CA 1
ATOM 588 C C . MET A 1 73 ? -7.713 -10.100 14.773 1.00 69.81 73 MET A C 1
ATOM 590 O O . MET A 1 73 ? -7.253 -10.018 13.643 1.00 69.81 73 MET A O 1
ATOM 594 N N . LYS A 1 74 ? -7.928 -11.293 15.352 1.00 71.44 74 LYS A N 1
ATOM 595 C CA . LYS A 1 74 ? -7.646 -12.575 14.680 1.00 71.44 74 LYS A CA 1
ATOM 596 C C . LYS A 1 74 ? -8.416 -12.726 13.364 1.00 71.44 74 LYS A C 1
ATOM 598 O O . LYS A 1 74 ? -7.841 -13.164 12.376 1.00 71.44 74 LYS A O 1
ATOM 603 N N . ARG A 1 75 ? -9.696 -12.334 13.328 1.00 71.06 75 ARG A N 1
ATOM 604 C CA . ARG A 1 75 ? -10.515 -12.339 12.099 1.00 71.06 75 ARG A CA 1
ATOM 605 C C . ARG A 1 75 ? -10.078 -11.279 11.082 1.00 71.06 75 ARG A C 1
ATOM 607 O O . ARG A 1 75 ? -10.261 -11.486 9.889 1.00 71.06 75 ARG A O 1
ATOM 614 N N . ARG A 1 76 ? -9.523 -10.154 11.543 1.00 72.81 76 ARG A N 1
ATOM 615 C CA . ARG A 1 76 ? -9.020 -9.046 10.711 1.00 72.81 76 ARG A CA 1
ATOM 616 C C . ARG A 1 76 ? -7.534 -9.159 10.366 1.00 72.81 76 ARG A C 1
ATOM 618 O O . ARG A 1 76 ? -7.019 -8.279 9.696 1.00 72.81 76 ARG A O 1
ATOM 625 N N . ARG A 1 77 ? -6.861 -10.240 10.768 1.00 76.62 77 ARG A N 1
ATOM 626 C CA . ARG A 1 77 ? -5.420 -10.448 10.561 1.00 76.62 77 ARG A CA 1
ATOM 627 C C . ARG A 1 77 ? -4.994 -10.284 9.097 1.00 76.62 77 ARG A C 1
ATOM 629 O O . ARG A 1 77 ? -3.985 -9.657 8.836 1.00 76.62 77 ARG A O 1
ATOM 636 N N . PHE A 1 78 ? -5.800 -10.787 8.161 1.00 82.31 78 PHE A N 1
ATOM 637 C CA . PHE A 1 78 ? -5.570 -10.672 6.711 1.00 82.31 78 PHE A CA 1
ATOM 638 C C . PHE A 1 78 ? -6.282 -9.470 6.069 1.00 82.31 78 PHE A C 1
ATOM 640 O O . PHE A 1 78 ? -6.338 -9.353 4.849 1.00 82.31 78 PHE A O 1
ATOM 647 N N . LYS A 1 79 ? -6.917 -8.621 6.885 1.00 87.00 79 LYS A N 1
ATOM 648 C CA . LYS A 1 79 ? -7.755 -7.495 6.455 1.00 87.00 79 LYS A CA 1
ATOM 649 C C . LYS A 1 79 ? -7.351 -6.205 7.182 1.00 87.00 79 LYS A C 1
ATOM 651 O O . LYS A 1 79 ? -8.187 -5.649 7.906 1.00 87.00 79 LYS A O 1
ATOM 656 N N . PRO A 1 80 ? -6.081 -5.766 7.062 1.00 88.75 80 PRO A N 1
ATOM 657 C CA . PRO A 1 80 ? -5.650 -4.496 7.633 1.00 88.75 80 PRO A CA 1
ATOM 658 C C . PRO A 1 80 ? -6.375 -3.313 6.969 1.00 88.75 80 PRO A C 1
ATOM 660 O O . PRO A 1 80 ? -6.914 -3.436 5.869 1.00 88.75 80 PRO A O 1
ATOM 663 N N . CYS A 1 81 ? -6.406 -2.174 7.669 1.00 86.81 81 CYS A N 1
ATOM 664 C CA . CYS A 1 81 ? -7.056 -0.940 7.211 1.00 86.81 81 CYS A CA 1
ATOM 665 C C . CYS A 1 81 ? -6.393 -0.351 5.958 1.00 86.81 81 CYS A C 1
ATOM 667 O O . CYS A 1 81 ? -7.087 0.158 5.087 1.00 86.81 81 CYS A O 1
ATOM 669 N N . VAL A 1 82 ? -5.066 -0.426 5.896 1.00 92.19 82 VAL A N 1
ATOM 670 C CA . VAL A 1 82 ? -4.226 -0.075 4.744 1.00 92.19 82 VAL A CA 1
ATOM 671 C C . VAL A 1 82 ? -3.408 -1.321 4.373 1.00 92.19 82 VAL A C 1
ATOM 673 O O . VAL A 1 82 ? -3.191 -2.163 5.253 1.00 92.19 82 VAL A O 1
ATOM 676 N N . PRO A 1 83 ? -3.031 -1.522 3.099 1.00 94.69 83 PRO A N 1
ATOM 677 C CA . PRO A 1 83 ? -2.419 -2.776 2.653 1.00 94.69 83 PRO A CA 1
ATOM 678 C C . PRO A 1 83 ? -1.089 -3.052 3.348 1.00 94.69 83 PRO A C 1
ATOM 680 O O . PRO A 1 83 ? -0.242 -2.180 3.388 1.00 94.69 83 PRO A O 1
ATOM 683 N N . ALA A 1 84 ? -0.850 -4.278 3.811 1.00 94.50 84 ALA A N 1
ATOM 684 C CA . ALA A 1 84 ? 0.516 -4.714 4.104 1.00 94.50 84 ALA A CA 1
ATOM 685 C C . ALA A 1 84 ? 1.259 -4.947 2.780 1.00 94.50 84 ALA A C 1
ATOM 687 O O . ALA A 1 84 ? 0.764 -5.708 1.942 1.00 94.50 84 ALA A O 1
ATOM 688 N N . VAL A 1 85 ? 2.407 -4.298 2.583 1.00 95.69 85 VAL A N 1
ATOM 689 C CA . VAL A 1 85 ? 3.124 -4.305 1.298 1.00 95.69 85 VAL A CA 1
ATOM 690 C C . VAL A 1 85 ? 4.463 -5.017 1.446 1.00 95.69 85 VAL A C 1
ATOM 692 O O . VAL A 1 85 ? 5.211 -4.753 2.383 1.00 95.69 85 VAL A O 1
ATOM 695 N N . ILE A 1 86 ? 4.770 -5.907 0.508 1.00 94.50 86 ILE A N 1
ATOM 696 C CA . ILE A 1 86 ? 6.129 -6.400 0.273 1.00 94.50 86 ILE A CA 1
ATOM 697 C C . ILE A 1 86 ? 6.580 -5.803 -1.048 1.00 94.50 86 ILE A C 1
ATOM 699 O O . ILE A 1 86 ? 5.848 -5.887 -2.028 1.00 94.50 86 ILE A O 1
ATOM 703 N N . THR A 1 87 ? 7.754 -5.190 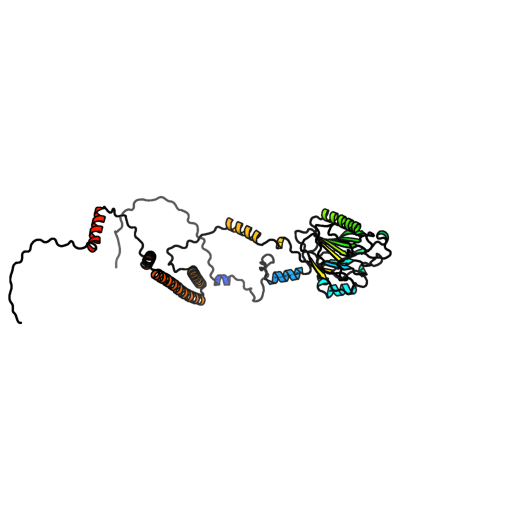-1.085 1.00 93.12 87 THR A N 1
ATOM 704 C CA . THR A 1 87 ? 8.304 -4.642 -2.326 1.00 93.12 87 THR A CA 1
ATOM 705 C C . THR A 1 87 ? 9.754 -5.043 -2.502 1.00 93.12 87 THR A C 1
ATOM 707 O O . THR A 1 87 ? 10.481 -5.184 -1.519 1.00 93.12 87 THR A O 1
ATOM 710 N N . GLY A 1 88 ? 10.184 -5.199 -3.745 1.00 90.75 88 GLY A N 1
ATOM 711 C CA . GLY A 1 88 ? 11.603 -5.212 -4.064 1.00 90.75 88 GLY A CA 1
ATOM 712 C C . GLY A 1 88 ? 11.923 -5.760 -5.443 1.00 90.75 88 GLY A C 1
ATOM 713 O O . GLY A 1 88 ? 11.072 -6.292 -6.160 1.00 90.75 88 GLY A O 1
ATOM 714 N N . ASN A 1 89 ? 13.190 -5.621 -5.797 1.00 90.25 89 ASN A N 1
ATOM 715 C CA . ASN A 1 89 ? 13.728 -6.059 -7.070 1.00 90.25 89 ASN A CA 1
ATOM 716 C C . ASN A 1 89 ? 14.067 -7.558 -7.041 1.00 90.25 89 ASN A C 1
ATOM 718 O O . ASN A 1 89 ? 14.914 -8.005 -6.265 1.00 90.25 89 ASN A O 1
ATOM 722 N N . VAL A 1 90 ? 13.397 -8.347 -7.889 1.00 88.56 90 VAL A N 1
ATOM 723 C CA . VAL A 1 90 ? 13.538 -9.814 -7.890 1.00 88.56 90 VAL A CA 1
ATOM 724 C C . VAL A 1 90 ? 14.509 -10.341 -8.932 1.00 88.56 90 VAL A C 1
ATOM 726 O O . VAL A 1 90 ? 14.876 -11.505 -8.821 1.00 88.56 90 VAL A O 1
ATOM 729 N N . ARG A 1 91 ? 14.957 -9.540 -9.907 1.00 86.56 91 ARG A N 1
ATOM 730 C CA . ARG A 1 91 ? 15.905 -9.954 -10.963 1.00 86.56 91 ARG A CA 1
ATOM 731 C C . ARG A 1 91 ? 15.626 -11.350 -11.531 1.00 86.56 91 ARG A C 1
ATOM 733 O O . ARG A 1 91 ? 16.377 -12.292 -11.276 1.00 86.56 91 ARG A O 1
ATOM 740 N N . SER A 1 92 ? 14.558 -11.462 -12.313 1.00 88.44 92 SER A N 1
ATOM 741 C CA . SER A 1 92 ? 13.929 -12.712 -12.768 1.00 88.44 92 SER A CA 1
ATOM 742 C C . SER A 1 92 ? 13.011 -13.356 -11.731 1.00 88.44 92 SER A C 1
ATOM 744 O O . SER A 1 92 ? 13.442 -13.960 -10.748 1.00 88.44 92 SER A O 1
ATOM 746 N N . LEU A 1 93 ? 11.710 -13.247 -12.000 1.00 89.69 93 LEU A N 1
ATOM 747 C CA . LEU A 1 93 ? 10.650 -13.803 -11.164 1.00 89.69 93 LEU A CA 1
ATOM 748 C C . LEU A 1 93 ? 10.391 -15.287 -11.460 1.00 89.69 93 LEU A C 1
ATOM 750 O O . LEU A 1 93 ? 10.147 -16.052 -10.533 1.00 89.69 93 LEU A O 1
ATOM 754 N N . ALA A 1 94 ? 10.480 -15.706 -12.727 1.00 86.75 94 ALA A N 1
ATOM 755 C CA . ALA A 1 94 ? 10.090 -17.051 -13.166 1.00 86.75 94 ALA A CA 1
ATOM 756 C C . ALA A 1 94 ? 10.816 -18.170 -12.397 1.00 86.75 94 ALA A C 1
ATOM 758 O O . ALA A 1 94 ? 10.195 -19.140 -11.979 1.00 86.75 94 ALA A O 1
ATOM 759 N N . ASN A 1 95 ? 12.110 -17.989 -12.120 1.00 85.06 95 ASN A N 1
ATOM 760 C CA . ASN A 1 95 ? 12.927 -18.977 -11.405 1.00 85.06 95 ASN A CA 1
ATOM 761 C C . ASN A 1 95 ? 12.697 -18.984 -9.882 1.00 85.06 95 ASN A C 1
ATOM 763 O O . ASN A 1 95 ? 13.276 -19.807 -9.180 1.00 85.06 95 ASN A O 1
ATOM 767 N N . LYS A 1 96 ? 11.909 -18.038 -9.359 1.00 88.81 96 LYS A N 1
ATOM 768 C CA . LYS A 1 96 ? 11.694 -17.815 -7.921 1.00 88.81 96 LYS A CA 1
ATOM 769 C C . LYS A 1 96 ? 10.252 -18.076 -7.494 1.00 88.81 96 LYS A C 1
ATOM 771 O O . LYS A 1 96 ? 9.920 -17.859 -6.332 1.00 88.81 96 LYS A O 1
ATOM 776 N N . MET A 1 97 ? 9.398 -18.542 -8.406 1.00 91.12 97 MET A N 1
ATOM 777 C CA . MET A 1 97 ? 7.981 -18.775 -8.121 1.00 91.12 97 MET A CA 1
ATOM 778 C C . MET A 1 97 ? 7.774 -19.855 -7.057 1.00 91.12 97 MET A C 1
ATOM 780 O O . MET A 1 97 ? 6.991 -19.631 -6.139 1.00 91.12 97 MET A O 1
ATOM 784 N N . ASP A 1 98 ? 8.533 -20.953 -7.106 1.00 90.62 98 ASP A N 1
ATOM 785 C CA . ASP A 1 98 ? 8.446 -22.033 -6.112 1.00 90.62 98 ASP A CA 1
ATOM 786 C C . ASP A 1 98 ? 8.895 -21.567 -4.719 1.00 90.62 98 ASP A C 1
ATOM 788 O O . ASP A 1 98 ? 8.255 -21.865 -3.708 1.00 90.62 98 ASP A O 1
ATOM 792 N N . GLU A 1 99 ? 9.982 -20.787 -4.656 1.00 90.38 99 GLU A N 1
ATOM 793 C CA . GLU A 1 99 ? 10.459 -20.186 -3.407 1.00 90.38 99 GLU A CA 1
ATOM 794 C C . GLU A 1 99 ? 9.418 -19.209 -2.858 1.00 90.38 99 GLU A C 1
ATOM 796 O O . GLU A 1 99 ? 9.062 -19.277 -1.683 1.00 90.38 99 GLU A O 1
ATOM 801 N N . LEU A 1 100 ? 8.869 -18.339 -3.706 1.00 90.38 100 LEU A N 1
ATOM 802 C CA . LEU A 1 100 ? 7.849 -17.375 -3.315 1.00 90.38 100 LEU A CA 1
ATOM 803 C C . LEU A 1 100 ? 6.561 -18.071 -2.848 1.00 90.38 100 LEU A C 1
ATOM 805 O O . LEU A 1 100 ? 5.982 -17.687 -1.830 1.00 90.38 100 LEU A O 1
ATOM 809 N N . GLU A 1 101 ? 6.136 -19.142 -3.518 1.00 92.38 101 GLU A N 1
ATOM 810 C CA . GLU A 1 101 ? 4.999 -19.952 -3.088 1.00 92.38 101 GLU A CA 1
ATOM 811 C C . GLU A 1 101 ? 5.276 -20.611 -1.727 1.00 92.38 101 GLU A C 1
ATOM 813 O O . GLU A 1 101 ? 4.441 -20.541 -0.817 1.00 92.38 101 GLU A O 1
ATOM 818 N N . ALA A 1 102 ? 6.471 -21.169 -1.520 1.00 91.69 102 ALA A N 1
ATOM 819 C CA . ALA A 1 102 ? 6.878 -21.707 -0.226 1.00 91.69 102 ALA A CA 1
ATOM 820 C C . ALA A 1 102 ? 6.893 -20.625 0.872 1.00 91.69 102 ALA A C 1
ATOM 822 O O . ALA A 1 102 ? 6.405 -20.867 1.983 1.00 91.69 102 ALA A O 1
ATOM 823 N N . LEU A 1 103 ? 7.375 -19.414 0.574 1.00 90.75 103 LEU A N 1
ATOM 824 C CA . LEU A 1 103 ? 7.388 -18.277 1.500 1.00 90.75 103 LEU A CA 1
ATOM 825 C C . LEU A 1 103 ? 5.969 -17.852 1.892 1.00 90.75 103 LEU A C 1
ATOM 827 O O . LEU A 1 103 ? 5.693 -17.684 3.079 1.00 90.75 103 LEU A O 1
ATOM 831 N N . THR A 1 104 ? 5.033 -17.773 0.940 1.00 91.38 104 THR A N 1
ATOM 832 C CA . THR A 1 104 ? 3.624 -17.437 1.240 1.00 91.38 104 THR A CA 1
ATOM 833 C C . THR A 1 104 ? 2.923 -18.467 2.133 1.00 91.38 104 THR A C 1
ATOM 835 O O . THR A 1 104 ? 1.962 -18.129 2.836 1.00 91.38 104 THR A O 1
ATOM 838 N N . ARG A 1 105 ? 3.401 -19.719 2.153 1.00 90.50 105 ARG A N 1
ATOM 839 C CA . ARG A 1 105 ? 2.892 -20.783 3.035 1.00 90.50 105 ARG A CA 1
ATOM 840 C C . ARG A 1 105 ? 3.549 -20.762 4.416 1.00 90.50 105 ARG A C 1
ATOM 842 O O . ARG A 1 105 ? 2.849 -20.896 5.426 1.00 90.50 105 ARG A O 1
ATOM 849 N N . THR A 1 106 ? 4.870 -20.604 4.454 1.00 89.62 106 THR A N 1
ATOM 850 C CA . THR A 1 106 ? 5.702 -20.793 5.653 1.00 89.62 106 THR A CA 1
ATOM 851 C C . THR A 1 106 ? 5.858 -19.517 6.472 1.00 89.62 106 THR A C 1
ATOM 853 O O . THR A 1 106 ? 5.603 -19.525 7.679 1.00 89.62 106 THR A O 1
ATOM 856 N N . GLN A 1 107 ? 6.228 -18.411 5.826 1.00 89.19 107 GLN A N 1
ATOM 857 C CA . GLN A 1 107 ? 6.533 -17.153 6.490 1.00 89.19 107 GLN A CA 1
ATOM 858 C C . GLN A 1 107 ? 5.273 -16.333 6.731 1.00 89.19 107 GLN A C 1
ATOM 860 O O . GLN A 1 107 ? 4.337 -16.273 5.927 1.00 89.19 107 GLN A O 1
ATOM 865 N N . ARG A 1 108 ? 5.224 -15.704 7.903 1.00 88.12 108 ARG A N 1
ATOM 866 C CA . ARG A 1 108 ? 4.030 -14.998 8.356 1.00 88.12 108 ARG A CA 1
ATOM 867 C C . ARG A 1 108 ? 3.799 -13.736 7.529 1.00 88.12 108 ARG A C 1
ATOM 869 O O . ARG A 1 108 ? 2.656 -13.427 7.205 1.00 88.12 108 ARG A O 1
ATOM 876 N N . GLU A 1 109 ? 4.884 -13.059 7.204 1.00 88.19 109 GLU A N 1
ATOM 877 C CA . GLU A 1 109 ? 4.989 -11.780 6.521 1.00 88.19 109 GLU A CA 1
ATOM 878 C C . GLU A 1 109 ? 4.379 -11.884 5.119 1.00 88.19 109 GLU A C 1
ATOM 880 O O . GLU A 1 109 ? 3.431 -11.169 4.804 1.00 88.19 109 GLU A O 1
ATOM 885 N N . TYR A 1 110 ? 4.816 -12.871 4.332 1.00 90.38 110 TYR A N 1
ATOM 886 C CA . TYR A 1 110 ? 4.285 -13.159 2.995 1.00 90.38 110 TYR A CA 1
ATOM 887 C C . TYR A 1 110 ? 2.839 -13.643 3.032 1.00 90.38 110 TYR A C 1
ATOM 889 O O . TYR A 1 110 ? 2.017 -13.256 2.204 1.00 90.38 110 TYR A O 1
ATOM 897 N N . ARG A 1 111 ? 2.487 -14.465 4.025 1.00 89.44 111 ARG A N 1
ATOM 898 C CA . ARG A 1 111 ? 1.113 -14.950 4.177 1.00 89.44 111 ARG A CA 1
ATOM 899 C C . ARG A 1 111 ? 0.136 -13.823 4.529 1.00 89.44 111 ARG A C 1
ATOM 901 O O . ARG A 1 111 ? -1.034 -13.887 4.157 1.00 89.44 111 ARG A O 1
ATOM 908 N N . GLU A 1 112 ? 0.566 -12.829 5.297 1.00 89.81 112 GLU A N 1
ATOM 909 C CA . GLU A 1 112 ? -0.264 -11.691 5.717 1.00 89.81 112 GLU A CA 1
ATOM 910 C C . GLU A 1 112 ? -0.171 -10.479 4.789 1.00 89.81 112 GLU A C 1
ATOM 912 O O . GLU A 1 112 ? -0.970 -9.554 4.949 1.00 89.81 112 GLU A O 1
ATOM 917 N N . ALA A 1 113 ? 0.732 -10.501 3.808 1.00 93.06 113 ALA A N 1
ATOM 918 C CA . ALA A 1 113 ? 0.853 -9.455 2.809 1.00 93.06 113 ALA A CA 1
ATOM 919 C C . ALA A 1 113 ? -0.469 -9.257 2.054 1.00 93.06 113 ALA A C 1
ATOM 921 O O . ALA A 1 113 ? -1.128 -10.202 1.611 1.00 93.06 113 ALA A O 1
ATOM 922 N N . SER A 1 114 ? -0.863 -7.995 1.921 1.00 95.44 114 SER A N 1
ATOM 923 C CA . SER A 1 114 ? -2.005 -7.578 1.115 1.00 95.44 114 SER A CA 1
ATOM 924 C C . SER A 1 114 ? -1.609 -7.435 -0.349 1.00 95.44 114 SER A C 1
ATOM 926 O O . SER A 1 114 ? -2.380 -7.832 -1.222 1.00 95.44 114 SER A O 1
ATOM 928 N N . ILE A 1 115 ? -0.422 -6.873 -0.593 1.00 96.38 115 ILE A N 1
ATOM 929 C CA . ILE A 1 115 ? 0.129 -6.603 -1.920 1.00 96.38 115 ILE A CA 1
ATOM 930 C C . ILE A 1 115 ? 1.618 -6.976 -1.920 1.00 96.38 115 ILE A C 1
ATOM 932 O O . ILE A 1 115 ? 2.332 -6.635 -0.977 1.00 96.38 115 ILE A O 1
ATOM 936 N N . MET A 1 116 ? 2.091 -7.656 -2.964 1.00 96.12 116 MET A N 1
ATOM 937 C CA . MET A 1 116 ? 3.521 -7.847 -3.229 1.00 96.12 116 MET A CA 1
ATOM 938 C C . MET A 1 116 ? 3.871 -7.208 -4.574 1.00 96.12 116 MET A C 1
ATOM 940 O O . MET A 1 116 ? 3.281 -7.572 -5.587 1.00 96.12 116 MET A O 1
ATOM 944 N N . CYS A 1 117 ? 4.791 -6.249 -4.577 1.00 96.00 117 CYS A N 1
ATOM 945 C CA . CYS A 1 117 ? 5.209 -5.480 -5.744 1.00 96.00 117 CYS A CA 1
ATOM 946 C C . CYS A 1 117 ? 6.640 -5.864 -6.117 1.00 96.00 117 CYS A C 1
ATOM 948 O O . CYS A 1 117 ? 7.561 -5.662 -5.329 1.00 96.00 117 CYS A O 1
ATOM 950 N N . PHE A 1 118 ? 6.841 -6.392 -7.318 1.00 94.94 118 PHE A N 1
ATOM 951 C CA . PHE A 1 118 ? 8.157 -6.810 -7.780 1.00 94.94 118 PHE A CA 1
ATOM 952 C C . PHE A 1 118 ? 8.565 -6.077 -9.050 1.00 94.94 118 PHE A C 1
ATOM 954 O O . PHE A 1 118 ? 7.785 -5.962 -10.000 1.00 94.94 118 PHE A O 1
ATOM 961 N N . THR A 1 119 ? 9.810 -5.608 -9.053 1.00 93.75 119 THR A N 1
ATOM 962 C CA . THR A 1 119 ? 10.473 -4.976 -10.197 1.00 93.75 119 THR A CA 1
ATOM 963 C C . THR A 1 119 ? 11.496 -5.932 -10.814 1.00 93.75 119 THR A C 1
ATOM 965 O O . THR A 1 119 ? 11.913 -6.908 -10.185 1.00 93.75 119 THR A O 1
ATOM 968 N N . GLU A 1 120 ? 11.878 -5.676 -12.069 1.00 91.62 120 GLU A N 1
ATOM 969 C CA . GLU A 1 120 ? 12.766 -6.545 -12.856 1.00 91.62 120 GLU A CA 1
ATOM 970 C C . GLU A 1 120 ? 12.302 -8.009 -12.903 1.00 91.62 120 GLU A C 1
ATOM 972 O O . GLU A 1 120 ? 13.071 -8.952 -12.699 1.00 91.62 120 GLU A O 1
ATOM 977 N N . THR A 1 121 ? 11.027 -8.218 -13.221 1.00 90.94 121 THR A N 1
ATOM 978 C CA . THR A 1 121 ? 10.445 -9.567 -13.299 1.00 90.94 121 THR A CA 1
ATOM 979 C C . THR A 1 121 ? 11.031 -10.404 -14.436 1.00 90.94 121 THR A C 1
ATOM 981 O O . THR A 1 121 ? 11.031 -11.632 -14.350 1.00 90.94 121 THR A O 1
ATOM 984 N N . TRP A 1 122 ? 11.551 -9.734 -15.474 1.00 90.38 122 TRP A N 1
ATOM 985 C CA . TRP A 1 122 ? 12.091 -10.317 -16.712 1.00 90.38 122 TRP A CA 1
ATOM 986 C C . TRP A 1 122 ? 11.071 -11.185 -17.461 1.00 90.38 122 TRP A C 1
ATOM 988 O O . TRP A 1 122 ? 11.438 -12.076 -18.223 1.00 90.38 122 TRP A O 1
ATOM 998 N N . LEU A 1 123 ? 9.785 -10.899 -17.256 1.00 89.44 123 LEU A N 1
ATOM 999 C CA . LEU A 1 123 ? 8.700 -11.526 -17.993 1.00 89.44 123 LEU A CA 1
ATOM 1000 C C . LEU A 1 123 ? 8.555 -10.896 -19.386 1.00 89.44 123 LEU A C 1
ATOM 1002 O O . LEU A 1 123 ? 9.070 -9.810 -19.665 1.00 89.44 123 LEU A O 1
ATOM 1006 N N . HIS A 1 124 ? 7.880 -11.616 -20.278 1.00 88.50 124 HIS A N 1
ATOM 1007 C CA . HIS A 1 124 ? 7.539 -11.159 -21.622 1.00 88.50 124 HIS A CA 1
ATOM 1008 C C . HIS A 1 124 ? 6.310 -11.908 -22.145 1.00 88.50 124 HIS A C 1
ATOM 1010 O O . HIS A 1 124 ? 5.968 -12.977 -21.635 1.00 88.50 124 HIS A O 1
ATOM 1016 N N . GLY A 1 125 ? 5.704 -11.412 -23.228 1.00 86.50 125 GLY A N 1
ATOM 1017 C CA . GLY A 1 125 ? 4.447 -11.936 -23.780 1.00 86.50 125 GLY A CA 1
ATOM 1018 C C . GLY A 1 125 ? 4.424 -13.438 -24.095 1.00 86.50 125 GLY A C 1
ATOM 1019 O O . GLY A 1 125 ? 3.367 -14.049 -24.016 1.00 86.50 125 GLY A O 1
ATOM 1020 N N . LEU A 1 126 ? 5.575 -14.061 -24.383 1.00 88.31 126 LEU A N 1
ATOM 1021 C CA . LEU A 1 126 ? 5.646 -15.513 -24.623 1.00 88.31 126 LEU A CA 1
ATOM 1022 C C . LEU A 1 126 ? 5.555 -16.373 -23.345 1.00 88.31 126 LEU A C 1
ATOM 1024 O O . LEU A 1 126 ? 5.359 -17.579 -23.448 1.00 88.31 126 LEU A O 1
ATOM 1028 N N . ILE A 1 127 ? 5.724 -15.793 -22.150 1.00 88.00 127 ILE A N 1
ATOM 1029 C CA . ILE A 1 127 ? 5.547 -16.522 -20.887 1.00 88.00 127 ILE A CA 1
ATOM 1030 C C . ILE A 1 127 ? 4.059 -16.459 -20.529 1.00 88.00 127 ILE A C 1
ATOM 1032 O O . ILE A 1 127 ? 3.537 -15.353 -20.340 1.00 88.00 127 ILE A O 1
ATOM 1036 N N . PRO A 1 128 ? 3.364 -17.604 -20.423 1.00 90.50 128 PRO A N 1
ATOM 1037 C CA . PRO A 1 128 ? 1.951 -17.621 -20.076 1.00 90.50 128 PRO A CA 1
ATOM 1038 C C . PRO A 1 128 ? 1.740 -17.219 -18.612 1.00 90.50 128 PRO A C 1
ATOM 1040 O O . PRO A 1 128 ? 2.583 -17.477 -17.750 1.00 90.50 128 PRO A O 1
ATOM 1043 N N . ASP A 1 129 ? 0.587 -16.616 -18.317 1.00 88.81 129 ASP A N 1
ATOM 1044 C CA . ASP A 1 129 ? 0.251 -16.141 -16.967 1.00 88.81 129 ASP A CA 1
ATOM 1045 C C . ASP A 1 129 ? 0.244 -17.261 -15.921 1.00 88.81 129 ASP A C 1
ATOM 1047 O O . ASP A 1 129 ? 0.592 -17.015 -14.768 1.00 88.81 129 ASP A O 1
ATOM 1051 N N . SER A 1 130 ? -0.059 -18.499 -16.331 1.00 88.81 130 SER A N 1
ATOM 1052 C CA . SER A 1 130 ? -0.024 -19.702 -15.485 1.00 88.81 130 SER A CA 1
ATOM 1053 C C . SER A 1 130 ? 1.317 -19.918 -14.786 1.00 88.81 130 SER A C 1
ATOM 1055 O O . SER A 1 130 ? 1.357 -20.468 -13.691 1.00 88.81 130 SER A O 1
ATOM 1057 N N . ASN A 1 131 ? 2.421 -19.464 -15.384 1.00 88.50 131 ASN A N 1
ATOM 1058 C CA . ASN A 1 131 ? 3.755 -19.637 -14.810 1.00 88.50 131 ASN A CA 1
ATOM 1059 C C . ASN A 1 131 ? 4.030 -18.651 -13.668 1.00 88.50 131 ASN A C 1
ATOM 1061 O O . ASN A 1 131 ? 5.020 -18.793 -12.961 1.00 88.50 131 ASN A O 1
ATOM 1065 N N . VAL A 1 132 ? 3.174 -17.640 -13.499 1.00 89.75 132 VAL A N 1
ATOM 1066 C CA . VAL A 1 132 ? 3.339 -16.548 -12.533 1.00 89.75 132 VAL A CA 1
ATOM 1067 C C . VAL A 1 132 ? 2.122 -16.467 -11.598 1.00 89.75 132 VAL A C 1
ATOM 1069 O O . VAL A 1 132 ? 1.869 -15.450 -10.952 1.00 89.75 132 VAL A O 1
ATOM 1072 N N . THR A 1 133 ? 1.332 -17.539 -11.500 1.00 91.62 133 THR A N 1
ATOM 1073 C CA . THR A 1 133 ? 0.207 -17.618 -10.560 1.00 91.62 133 THR A CA 1
ATOM 1074 C C . THR A 1 133 ? 0.642 -18.183 -9.215 1.00 91.62 133 THR A C 1
ATOM 1076 O O . THR A 1 133 ? 1.322 -19.201 -9.159 1.00 91.62 133 THR A O 1
ATOM 1079 N N . ILE A 1 134 ? 0.188 -17.559 -8.125 1.00 92.75 134 ILE A N 1
ATOM 1080 C CA . ILE A 1 134 ? 0.374 -18.057 -6.756 1.00 92.75 134 ILE A CA 1
ATOM 1081 C C . ILE A 1 134 ? -1.001 -18.287 -6.142 1.00 92.75 134 ILE A C 1
ATOM 1083 O O . ILE A 1 134 ? -1.871 -17.413 -6.191 1.00 92.75 134 ILE A O 1
ATOM 1087 N N . ALA A 1 135 ? -1.202 -19.445 -5.516 1.00 91.62 135 ALA A N 1
ATOM 1088 C CA . ALA A 1 135 ? -2.470 -19.775 -4.880 1.00 91.62 135 ALA A CA 1
ATOM 1089 C C . ALA A 1 135 ? -2.889 -18.714 -3.839 1.00 91.62 135 ALA A C 1
ATOM 1091 O O . ALA A 1 135 ? -2.180 -18.430 -2.873 1.00 91.62 135 ALA A O 1
ATOM 1092 N N . GLY A 1 136 ? -4.086 -18.148 -4.016 1.00 92.44 136 GLY A N 1
ATOM 1093 C CA . GLY A 1 136 ? -4.645 -17.135 -3.114 1.00 92.44 136 GLY A CA 1
ATOM 1094 C C . GLY A 1 136 ? -4.207 -15.694 -3.398 1.00 92.44 136 GLY A C 1
ATOM 1095 O O . GLY A 1 136 ? -4.603 -14.798 -2.645 1.00 92.44 136 GLY A O 1
ATOM 1096 N N . PHE A 1 137 ? -3.453 -15.466 -4.474 1.00 95.31 137 PHE A N 1
ATOM 1097 C CA . PHE A 1 137 ? -3.129 -14.142 -4.992 1.00 95.31 137 PHE A CA 1
ATOM 1098 C C . PHE A 1 137 ? -3.612 -13.996 -6.435 1.00 95.31 137 PHE A C 1
ATOM 1100 O O . PHE A 1 137 ? -3.604 -14.949 -7.208 1.00 95.31 137 PHE A O 1
ATOM 1107 N N . THR A 1 138 ? -4.028 -12.786 -6.788 1.00 96.31 138 THR A N 1
ATOM 1108 C CA . THR A 1 138 ? -4.285 -12.389 -8.172 1.00 96.31 138 THR A CA 1
ATOM 1109 C C . THR A 1 138 ? -3.063 -11.651 -8.692 1.00 96.31 138 THR A C 1
ATOM 1111 O O . THR A 1 138 ? -2.643 -10.658 -8.091 1.00 96.31 138 THR A O 1
ATOM 1114 N N . THR A 1 139 ? -2.489 -12.144 -9.786 1.00 95.25 139 THR A N 1
ATOM 1115 C CA . THR A 1 139 ? -1.309 -11.556 -10.423 1.00 95.25 139 THR A CA 1
ATOM 1116 C C . THR A 1 139 ? -1.742 -10.508 -11.443 1.00 95.25 139 THR A C 1
ATOM 1118 O O . THR A 1 139 ? -2.568 -10.778 -12.311 1.00 95.25 139 THR A O 1
ATOM 1121 N N . VAL A 1 140 ? -1.161 -9.316 -11.361 1.00 95.62 140 VAL A N 1
ATOM 1122 C CA . VAL A 1 140 ? -1.271 -8.267 -12.375 1.00 95.62 140 VAL A CA 1
ATOM 1123 C C . VAL A 1 140 ? 0.133 -7.938 -12.854 1.00 95.62 140 VAL A C 1
ATOM 1125 O O . VAL A 1 140 ? 0.969 -7.498 -12.068 1.00 95.62 140 VAL A O 1
ATOM 1128 N N . ARG A 1 141 ? 0.395 -8.140 -14.145 1.00 93.44 141 ARG A N 1
ATOM 1129 C CA . ARG A 1 141 ? 1.699 -7.855 -14.751 1.00 93.44 141 ARG A CA 1
ATOM 1130 C C . ARG A 1 141 ? 1.641 -6.701 -15.749 1.00 93.44 141 ARG A C 1
ATOM 1132 O O . ARG A 1 141 ? 0.605 -6.441 -16.374 1.00 93.44 141 ARG A O 1
ATOM 1139 N N . ALA A 1 142 ? 2.767 -6.014 -15.879 1.00 94.19 142 ALA A N 1
ATOM 1140 C CA . ALA A 1 142 ? 3.084 -5.097 -16.963 1.00 94.19 142 ALA A CA 1
ATOM 1141 C C . ALA A 1 142 ? 4.483 -5.448 -17.466 1.00 94.19 142 ALA A C 1
ATOM 1143 O O . ALA A 1 142 ? 5.479 -5.070 -16.850 1.00 94.19 142 ALA A O 1
ATOM 1144 N N . ASP A 1 143 ? 4.541 -6.204 -18.556 1.00 93.19 143 ASP A N 1
ATOM 1145 C CA . ASP A 1 143 ? 5.806 -6.575 -19.182 1.00 93.19 143 ASP A CA 1
ATOM 1146 C C . ASP A 1 143 ? 6.411 -5.363 -19.889 1.00 93.19 143 ASP A C 1
ATOM 1148 O O . ASP A 1 143 ? 5.692 -4.530 -20.447 1.00 93.19 143 ASP A O 1
ATOM 1152 N N . ARG A 1 144 ? 7.742 -5.279 -19.889 1.00 91.56 144 ARG A N 1
ATOM 1153 C CA . ARG A 1 144 ? 8.460 -4.221 -20.604 1.00 91.56 144 ARG A CA 1
ATOM 1154 C C . ARG A 1 144 ? 8.263 -4.370 -22.111 1.00 91.56 144 ARG A C 1
ATOM 1156 O O . ARG A 1 144 ? 8.638 -5.396 -22.681 1.00 91.56 144 ARG A O 1
ATOM 1163 N N . ASP A 1 145 ? 7.803 -3.304 -22.755 1.00 90.44 145 ASP A N 1
ATOM 1164 C CA . ASP A 1 145 ? 7.912 -3.158 -24.202 1.00 90.44 145 ASP A CA 1
ATOM 1165 C C . ASP A 1 145 ? 9.354 -2.773 -24.558 1.00 90.44 145 ASP A C 1
ATOM 1167 O O . ASP A 1 145 ? 9.834 -1.678 -24.256 1.00 90.44 145 ASP A O 1
ATOM 1171 N N . THR A 1 146 ? 10.077 -3.706 -25.173 1.00 86.81 146 THR A N 1
ATOM 1172 C CA . THR A 1 146 ? 11.485 -3.537 -25.549 1.00 86.81 146 THR A CA 1
ATOM 1173 C C . THR A 1 146 ? 11.692 -2.425 -26.570 1.00 86.81 146 THR A C 1
ATOM 1175 O O . THR A 1 146 ? 12.728 -1.755 -26.526 1.00 86.81 146 THR A O 1
ATOM 1178 N N . THR A 1 147 ? 10.715 -2.197 -27.452 1.00 87.00 147 THR A N 1
ATOM 1179 C CA . THR A 1 147 ? 10.785 -1.149 -28.473 1.00 87.00 147 THR A CA 1
ATOM 1180 C C . THR A 1 147 ? 10.584 0.229 -27.854 1.00 87.00 147 THR A C 1
ATOM 1182 O O . THR A 1 147 ? 11.456 1.085 -28.003 1.00 87.00 147 THR A O 1
ATOM 1185 N N . ALA A 1 148 ? 9.520 0.412 -27.067 1.00 86.06 148 ALA A N 1
ATOM 1186 C CA . ALA A 1 148 ? 9.234 1.673 -26.385 1.00 86.06 148 ALA A CA 1
ATOM 1187 C C . ALA A 1 148 ? 10.303 2.045 -25.341 1.00 86.06 148 ALA A C 1
ATOM 1189 O O . ALA A 1 148 ? 10.667 3.212 -25.209 1.00 86.06 148 ALA A O 1
ATOM 1190 N N . ALA A 1 149 ? 10.858 1.060 -24.624 1.00 83.88 149 ALA A N 1
ATOM 1191 C CA . ALA A 1 149 ? 11.899 1.291 -23.621 1.00 83.88 149 ALA A CA 1
ATOM 1192 C C . ALA A 1 149 ? 13.319 1.423 -24.209 1.00 83.88 149 ALA A C 1
ATOM 1194 O O . ALA A 1 149 ? 14.265 1.719 -23.475 1.00 83.88 149 ALA A O 1
ATOM 1195 N N . GLY A 1 150 ? 13.510 1.151 -25.506 1.00 83.00 150 GLY A N 1
ATOM 1196 C CA . GLY A 1 150 ? 14.834 1.134 -26.135 1.00 83.00 150 GLY A CA 1
ATOM 1197 C C . GLY A 1 150 ? 15.786 0.098 -25.517 1.00 83.00 150 GLY A C 1
ATOM 1198 O O . GLY A 1 150 ? 16.991 0.338 -25.402 1.00 83.00 150 GLY A O 1
ATOM 1199 N N . LYS A 1 151 ? 15.263 -1.049 -25.059 1.00 83.12 151 LYS A N 1
ATOM 1200 C CA . LYS A 1 151 ? 16.038 -2.103 -24.379 1.00 83.12 151 LYS A CA 1
ATOM 1201 C C . LYS A 1 151 ? 16.037 -3.398 -25.188 1.00 83.12 151 LYS A C 1
ATOM 1203 O O . LYS A 1 151 ? 15.054 -3.763 -25.812 1.00 83.12 151 LYS A O 1
ATOM 1208 N N . LYS A 1 152 ? 17.142 -4.148 -25.113 1.00 76.50 152 LYS A N 1
ATOM 1209 C CA . LYS A 1 152 ? 17.307 -5.435 -25.822 1.00 76.50 152 LYS A CA 1
ATOM 1210 C C . LYS A 1 152 ? 16.723 -6.643 -25.082 1.00 76.50 152 LYS A C 1
ATOM 1212 O O . LYS A 1 152 ? 16.545 -7.694 -25.684 1.00 76.50 152 LYS A O 1
ATOM 1217 N N . LYS A 1 153 ? 16.495 -6.525 -23.771 1.00 79.69 153 LYS A N 1
ATOM 1218 C CA . LYS A 1 153 ? 15.995 -7.605 -22.909 1.00 79.69 153 LYS A CA 1
ATOM 1219 C C . LYS A 1 153 ? 14.642 -7.222 -22.318 1.00 79.69 153 LYS A C 1
ATOM 1221 O O . LYS A 1 153 ? 14.396 -6.039 -22.073 1.00 79.69 153 LYS A O 1
ATOM 1226 N N . GLY A 1 154 ? 13.823 -8.242 -22.055 1.00 77.19 154 GLY A N 1
ATOM 1227 C CA . GLY A 1 154 ? 12.559 -8.116 -21.330 1.00 77.19 154 GLY A CA 1
ATOM 1228 C C . GLY A 1 154 ? 12.738 -7.575 -19.908 1.00 77.19 154 GLY A C 1
ATOM 1229 O O . GLY A 1 154 ? 13.832 -7.194 -19.483 1.00 77.19 154 GLY A O 1
ATOM 1230 N N . GLY A 1 155 ? 11.643 -7.495 -19.168 1.00 87.50 155 GLY A N 1
ATOM 1231 C CA . GLY A 1 155 ? 11.593 -6.797 -17.890 1.00 87.50 155 GLY A CA 1
ATOM 1232 C C . GLY A 1 155 ? 10.154 -6.564 -17.474 1.00 87.50 155 GLY A C 1
ATOM 1233 O O . GLY A 1 155 ? 9.261 -7.289 -17.902 1.00 87.50 155 GLY A O 1
ATOM 1234 N N . GLY A 1 156 ? 9.936 -5.522 -16.684 1.00 91.75 156 GLY A N 1
ATOM 1235 C CA . GLY A 1 156 ? 8.604 -5.133 -16.268 1.00 91.75 156 GLY A CA 1
ATOM 1236 C C . GLY A 1 156 ? 8.333 -5.382 -14.796 1.00 91.75 156 GLY A C 1
ATOM 1237 O O . GLY A 1 156 ? 9.227 -5.657 -13.985 1.00 91.75 156 GLY A O 1
ATOM 1238 N N . LEU A 1 157 ? 7.052 -5.250 -14.483 1.00 95.44 157 LEU A N 1
ATOM 1239 C CA . LEU A 1 157 ? 6.505 -5.143 -13.143 1.00 95.44 157 LEU A CA 1
ATOM 1240 C C . LEU A 1 157 ? 5.478 -6.250 -12.914 1.00 95.44 157 LEU A C 1
ATOM 1242 O O . LEU A 1 157 ? 4.684 -6.568 -13.803 1.00 95.44 157 LEU A O 1
ATOM 1246 N N . ALA A 1 158 ? 5.456 -6.805 -11.707 1.00 95.56 158 ALA A N 1
ATOM 1247 C CA . ALA A 1 158 ? 4.405 -7.717 -11.269 1.00 95.56 158 ALA A CA 1
ATOM 1248 C C . ALA A 1 158 ? 3.881 -7.293 -9.902 1.00 95.56 158 ALA A C 1
ATOM 1250 O O . ALA A 1 158 ? 4.646 -7.038 -8.974 1.00 95.56 158 ALA A O 1
ATOM 1251 N N . VAL A 1 159 ? 2.560 -7.254 -9.782 1.00 97.00 159 VAL A N 1
ATOM 1252 C CA . VAL A 1 159 ? 1.853 -6.953 -8.546 1.00 97.00 159 VAL A CA 1
ATOM 1253 C C . VAL A 1 159 ? 0.956 -8.132 -8.207 1.00 97.00 159 VAL A C 1
ATOM 1255 O O . VAL A 1 159 ? 0.074 -8.503 -8.977 1.00 97.00 159 VAL A O 1
ATOM 1258 N N . PHE A 1 160 ? 1.164 -8.712 -7.034 1.00 96.75 160 PHE A N 1
ATOM 1259 C CA . PHE A 1 160 ? 0.344 -9.787 -6.496 1.00 96.75 160 PHE A CA 1
ATOM 1260 C C . PHE A 1 160 ? -0.585 -9.227 -5.430 1.00 96.75 160 PHE A C 1
ATOM 1262 O O . PHE A 1 160 ? -0.124 -8.684 -4.428 1.00 96.75 160 PHE A O 1
ATOM 1269 N N . VAL A 1 161 ? -1.893 -9.387 -5.607 1.00 97.19 161 VAL A N 1
ATOM 1270 C CA . VAL A 1 161 ? -2.903 -8.905 -4.656 1.00 97.19 161 VAL A CA 1
ATOM 1271 C C . VAL A 1 161 ? -3.534 -10.088 -3.940 1.00 97.19 161 VAL A C 1
ATOM 1273 O O . VAL A 1 161 ? -4.012 -11.019 -4.580 1.00 97.19 161 VAL A O 1
ATOM 1276 N N . SER A 1 162 ? -3.560 -10.070 -2.607 1.00 95.88 162 SER A N 1
ATOM 1277 C CA . SER A 1 162 ? -4.147 -11.169 -1.841 1.00 95.88 162 SER A CA 1
ATOM 1278 C C . SER A 1 162 ? -5.667 -11.212 -1.990 1.00 95.88 162 SER A C 1
ATOM 1280 O O . SER A 1 162 ? -6.370 -10.274 -1.598 1.00 95.88 162 SER A O 1
ATOM 1282 N N . ASN A 1 163 ? -6.186 -12.370 -2.398 1.00 94.94 163 ASN A N 1
ATOM 1283 C CA . ASN A 1 163 ? -7.625 -12.627 -2.518 1.00 94.94 163 ASN A CA 1
ATOM 1284 C C . ASN A 1 163 ? -8.326 -12.619 -1.145 1.00 94.94 163 ASN A C 1
ATOM 1286 O O . ASN A 1 163 ? -9.547 -12.543 -1.047 1.00 94.94 163 ASN A O 1
ATOM 1290 N N . ARG A 1 164 ? -7.562 -12.692 -0.042 1.00 93.00 164 ARG A N 1
ATOM 1291 C CA . ARG A 1 164 ? -8.093 -12.548 1.326 1.00 93.00 164 ARG A CA 1
ATOM 1292 C C . ARG A 1 164 ? -8.345 -11.094 1.714 1.00 93.00 164 ARG A C 1
ATOM 1294 O O . ARG A 1 164 ? -9.139 -10.847 2.627 1.00 93.00 164 ARG A O 1
ATOM 1301 N N . TRP A 1 165 ? -7.670 -10.156 1.055 1.00 94.62 165 TRP A N 1
ATOM 1302 C CA . TRP A 1 165 ? -7.732 -8.729 1.351 1.00 94.62 165 TRP A CA 1
ATOM 1303 C C . TRP A 1 165 ? -8.648 -7.977 0.377 1.00 94.62 165 TRP A C 1
ATOM 1305 O O . TRP A 1 165 ? -9.487 -7.189 0.825 1.00 94.62 165 TRP A O 1
ATOM 1315 N N . CYS A 1 166 ? -8.556 -8.278 -0.921 1.00 95.06 166 CYS A N 1
ATOM 1316 C CA . CYS A 1 166 ? -9.351 -7.669 -1.988 1.00 95.06 166 CYS A CA 1
ATOM 1317 C C . CYS A 1 166 ? -10.020 -8.744 -2.857 1.00 95.06 166 CYS A C 1
ATOM 1319 O O . CYS A 1 166 ? -9.424 -9.789 -3.103 1.00 95.06 166 CYS A O 1
ATOM 1321 N N . ASN A 1 167 ? -11.248 -8.484 -3.321 1.00 94.88 167 ASN A N 1
ATOM 1322 C CA . ASN A 1 167 ? -11.896 -9.328 -4.331 1.00 94.88 167 ASN A CA 1
ATOM 1323 C C . ASN A 1 167 ? -11.162 -9.134 -5.677 1.00 94.88 167 ASN A C 1
ATOM 1325 O O . ASN A 1 167 ? -10.972 -7.972 -6.051 1.00 94.88 167 ASN A O 1
ATOM 1329 N N . PRO A 1 168 ? -10.777 -10.210 -6.394 1.00 94.75 168 PRO A N 1
ATOM 1330 C CA . PRO A 1 168 ? -10.200 -10.121 -7.737 1.00 94.75 168 PRO A CA 1
ATOM 1331 C C . PRO A 1 168 ? -11.004 -9.260 -8.721 1.00 94.75 168 PRO A C 1
ATOM 1333 O O . PRO A 1 168 ? -10.419 -8.523 -9.505 1.00 94.75 168 PRO A O 1
ATOM 1336 N N . GLU A 1 169 ? -12.336 -9.272 -8.632 1.00 95.00 169 GLU A N 1
ATOM 1337 C CA . GLU A 1 169 ? -13.215 -8.489 -9.519 1.00 95.00 169 GLU A CA 1
ATOM 1338 C C . GLU A 1 169 ? -13.085 -6.971 -9.329 1.00 95.00 169 GLU A C 1
ATOM 1340 O O . GLU A 1 169 ? -13.462 -6.200 -10.205 1.00 95.00 169 GLU A O 1
ATOM 1345 N N . HIS A 1 170 ? -12.559 -6.528 -8.186 1.00 94.00 170 HIS A N 1
ATOM 1346 C CA . HIS A 1 170 ? -12.349 -5.112 -7.879 1.00 94.00 170 HIS A CA 1
ATOM 1347 C C . HIS A 1 170 ? -10.905 -4.656 -8.117 1.00 94.00 170 HIS A C 1
ATOM 1349 O O . HIS A 1 170 ? -10.484 -3.619 -7.592 1.00 94.00 170 HIS A O 1
ATOM 1355 N N . ILE A 1 171 ? -10.125 -5.465 -8.832 1.00 96.69 171 ILE A N 1
ATOM 1356 C CA . ILE A 1 171 ? -8.770 -5.135 -9.250 1.00 96.69 171 ILE A CA 1
ATOM 1357 C C . ILE A 1 171 ? -8.864 -4.574 -10.663 1.00 96.69 171 ILE A C 1
ATOM 1359 O O . ILE A 1 171 ? -9.236 -5.274 -11.603 1.00 96.69 171 ILE A O 1
ATOM 1363 N N . HIS A 1 172 ? -8.527 -3.298 -10.818 1.00 96.38 172 HIS A N 1
ATOM 1364 C CA . HIS A 1 172 ? -8.604 -2.615 -12.104 1.00 96.38 172 HIS A CA 1
ATOM 1365 C C . HIS A 1 172 ? -7.281 -1.938 -12.415 1.00 96.38 172 HIS A C 1
ATOM 1367 O O . HIS A 1 172 ? -6.793 -1.131 -11.626 1.00 96.38 172 HIS A O 1
ATOM 1373 N N . ILE A 1 173 ? -6.719 -2.222 -13.583 1.00 97.50 173 ILE A N 1
ATOM 1374 C CA . ILE A 1 173 ? -5.562 -1.481 -14.084 1.00 97.50 173 ILE A CA 1
ATOM 1375 C C . ILE A 1 173 ? -6.043 -0.078 -14.454 1.00 97.50 173 ILE A C 1
ATOM 1377 O O . ILE A 1 173 ? -7.017 0.078 -15.188 1.00 97.50 173 ILE A O 1
ATOM 1381 N N . LYS A 1 174 ? -5.397 0.935 -13.883 1.00 96.44 174 LYS A N 1
ATOM 1382 C CA . LYS A 1 174 ? -5.733 2.347 -14.081 1.00 96.44 174 LYS A CA 1
ATOM 1383 C C . LYS A 1 174 ? -4.845 2.997 -15.125 1.00 96.44 174 LYS A C 1
ATOM 1385 O O . LYS A 1 174 ? -5.361 3.750 -15.933 1.00 96.44 174 LYS A O 1
ATOM 1390 N N . GLU A 1 175 ? -3.554 2.684 -15.084 1.00 96.88 175 GLU A N 1
ATOM 1391 C CA . GLU A 1 175 ? -2.547 3.262 -15.968 1.00 96.88 175 GLU A CA 1
ATOM 1392 C C . GLU A 1 175 ? -1.403 2.261 -16.167 1.00 96.88 175 GLU A C 1
ATOM 1394 O O . GLU A 1 175 ? -1.069 1.496 -15.250 1.00 96.88 175 GLU A O 1
ATOM 1399 N N . ARG A 1 176 ? -0.796 2.276 -17.354 1.00 96.62 176 ARG A N 1
ATOM 1400 C CA . ARG A 1 176 ? 0.436 1.549 -17.674 1.00 96.62 176 ARG A CA 1
ATOM 1401 C C . ARG A 1 176 ? 1.337 2.472 -18.474 1.00 96.62 176 ARG A C 1
ATOM 1403 O O . ARG A 1 176 ? 0.936 2.942 -19.531 1.00 96.62 176 ARG A O 1
ATOM 1410 N N . VAL A 1 177 ? 2.559 2.668 -17.999 1.00 95.38 177 VAL A N 1
ATOM 1411 C CA . VAL A 1 177 ? 3.574 3.449 -18.702 1.00 95.38 177 VAL A CA 1
ATOM 1412 C C . VAL A 1 177 ? 4.819 2.597 -18.867 1.00 95.38 177 VAL A C 1
ATOM 1414 O O . VAL A 1 177 ? 5.289 1.969 -17.919 1.00 95.38 177 VAL A O 1
ATOM 1417 N N . CYS A 1 178 ? 5.355 2.582 -20.080 1.00 94.06 178 CYS A N 1
ATOM 1418 C CA . CYS A 1 178 ? 6.644 1.987 -20.381 1.00 94.06 178 CYS A CA 1
ATOM 1419 C C . CYS A 1 178 ? 7.416 2.973 -21.253 1.00 94.06 178 CYS A C 1
ATOM 1421 O O . CYS A 1 178 ? 7.031 3.237 -22.390 1.00 94.06 178 CYS A O 1
ATOM 1423 N N . SER A 1 179 ? 8.472 3.552 -20.693 1.00 92.75 179 SER A N 1
ATOM 1424 C CA . SER A 1 179 ? 9.378 4.459 -21.388 1.00 92.75 179 SER A CA 1
ATOM 1425 C C . SER A 1 179 ? 10.834 4.078 -21.089 1.00 92.75 179 SER A C 1
ATOM 1427 O O . SER A 1 179 ? 11.091 3.245 -20.214 1.00 92.75 179 SER A O 1
ATOM 1429 N N . PRO A 1 180 ? 11.817 4.669 -21.789 1.00 91.50 180 PRO A N 1
ATOM 1430 C CA . PRO A 1 180 ? 13.231 4.421 -21.505 1.00 91.50 180 PRO A CA 1
ATOM 1431 C C . PRO A 1 180 ? 13.664 4.853 -20.096 1.00 91.50 180 PRO A C 1
ATOM 1433 O O . PRO A 1 180 ? 14.643 4.319 -19.567 1.00 91.50 180 PRO A O 1
ATOM 1436 N N . ASP A 1 181 ? 12.940 5.812 -19.507 1.00 93.94 181 ASP A N 1
ATOM 1437 C CA . ASP A 1 181 ? 13.254 6.432 -18.219 1.00 93.94 181 ASP A CA 1
ATOM 1438 C C . ASP A 1 181 ? 12.430 5.856 -17.056 1.00 93.94 181 ASP A C 1
ATOM 1440 O O . ASP A 1 181 ? 12.896 5.884 -15.918 1.00 93.94 181 ASP A O 1
ATOM 1444 N N . VAL A 1 182 ? 11.223 5.330 -17.310 1.00 94.81 182 VAL A N 1
ATOM 1445 C CA . VAL A 1 182 ? 10.347 4.799 -16.256 1.00 94.81 182 VAL A CA 1
ATOM 1446 C C . VAL A 1 182 ? 9.403 3.702 -16.752 1.00 94.81 182 VAL A C 1
ATOM 1448 O O . VAL A 1 182 ? 8.791 3.784 -17.817 1.00 94.81 182 VAL A O 1
ATOM 1451 N N . GLU A 1 183 ? 9.233 2.683 -15.919 1.00 95.69 183 GLU A N 1
ATOM 1452 C CA . GLU A 1 183 ? 8.160 1.697 -16.008 1.00 95.69 183 GLU A CA 1
ATOM 1453 C C . GLU A 1 183 ? 7.205 1.908 -14.837 1.00 95.69 183 GLU A C 1
ATOM 1455 O O . GLU A 1 183 ? 7.636 2.003 -13.686 1.00 95.69 183 GLU A O 1
ATOM 1460 N N . LEU A 1 184 ? 5.905 1.972 -15.118 1.00 96.88 184 LEU A N 1
ATOM 1461 C CA . LEU A 1 184 ? 4.882 2.220 -14.111 1.00 96.88 184 LEU A CA 1
ATOM 1462 C C . LEU A 1 184 ? 3.626 1.402 -14.397 1.00 96.88 184 LEU A C 1
ATOM 1464 O O . LEU A 1 184 ? 3.117 1.379 -15.517 1.00 96.88 184 LEU A O 1
ATOM 1468 N N . ILE A 1 185 ? 3.077 0.783 -13.355 1.00 97.88 185 ILE A N 1
ATOM 1469 C CA . ILE A 1 185 ? 1.720 0.234 -13.369 1.00 97.88 185 ILE A CA 1
ATOM 1470 C C . ILE A 1 185 ? 0.936 0.786 -12.182 1.00 97.88 185 ILE A C 1
ATOM 1472 O O . ILE A 1 185 ? 1.368 0.678 -11.037 1.00 97.88 185 ILE A O 1
ATOM 1476 N N . ALA A 1 186 ? -0.232 1.364 -12.455 1.00 98.12 186 ALA A N 1
ATOM 1477 C CA . ALA A 1 186 ? -1.167 1.810 -11.432 1.00 98.12 186 ALA A CA 1
ATOM 1478 C C . ALA A 1 186 ? -2.381 0.881 -11.397 1.00 98.12 186 ALA A C 1
ATOM 1480 O O . ALA A 1 186 ? -3.035 0.651 -12.416 1.00 98.12 186 ALA A O 1
ATOM 1481 N N . ILE A 1 187 ? -2.711 0.368 -10.214 1.00 98.00 187 ILE A N 1
ATOM 1482 C CA . ILE A 1 187 ? -3.824 -0.558 -10.002 1.00 98.00 187 ILE A CA 1
ATOM 1483 C C . ILE A 1 187 ? -4.763 0.029 -8.951 1.00 98.00 187 ILE A C 1
ATOM 1485 O O . ILE A 1 187 ? -4.360 0.342 -7.832 1.00 98.00 187 ILE A O 1
ATOM 1489 N N . GLY A 1 188 ? -6.036 0.169 -9.310 1.00 97.75 188 GLY A N 1
ATOM 1490 C CA . GLY A 1 188 ? -7.122 0.494 -8.397 1.00 97.75 188 GLY A CA 1
ATOM 1491 C C . GLY A 1 188 ? -7.663 -0.764 -7.723 1.00 97.75 188 GLY A C 1
ATOM 1492 O O . GLY A 1 188 ? -7.912 -1.769 -8.383 1.00 97.75 188 GLY A O 1
ATOM 1493 N N . LEU A 1 189 ? -7.853 -0.691 -6.409 1.00 97.19 189 LEU A N 1
ATOM 1494 C CA . LEU A 1 189 ? -8.224 -1.800 -5.537 1.00 97.19 189 LEU A CA 1
ATOM 1495 C C . LEU A 1 189 ? -9.362 -1.367 -4.602 1.00 97.19 189 LEU A C 1
ATOM 1497 O O . LEU A 1 189 ? -9.327 -0.278 -4.018 1.00 97.19 189 LEU A O 1
ATOM 1501 N N . ARG A 1 190 ? -10.356 -2.240 -4.392 1.00 95.38 190 ARG A N 1
ATOM 1502 C CA . ARG A 1 190 ? -11.399 -2.060 -3.362 1.00 95.38 190 ARG A CA 1
ATOM 1503 C C . ARG A 1 190 ? -11.400 -3.242 -2.379 1.00 95.38 190 ARG A C 1
ATOM 1505 O O . ARG A 1 190 ? -12.111 -4.228 -2.602 1.00 95.38 190 ARG A O 1
ATOM 1512 N N . PRO A 1 191 ? -10.634 -3.140 -1.274 1.00 94.44 191 PRO A N 1
ATOM 1513 C CA . PRO A 1 191 ? -10.555 -4.184 -0.255 1.00 94.44 191 PRO A CA 1
ATOM 1514 C C . PRO A 1 191 ? -11.897 -4.452 0.429 1.00 94.44 191 PRO A C 1
ATOM 1516 O O . PRO A 1 191 ? -12.764 -3.580 0.495 1.00 94.44 191 PRO A O 1
ATOM 1519 N N . TYR A 1 192 ? -12.040 -5.632 1.042 1.00 92.12 192 TYR A N 1
ATOM 1520 C CA . TYR A 1 192 ? -13.247 -5.983 1.810 1.00 92.12 192 TYR A CA 1
ATOM 1521 C C . TYR A 1 192 ? -13.500 -5.058 3.004 1.00 92.12 192 TYR A C 1
ATOM 1523 O O . TYR A 1 192 ? -14.630 -4.932 3.477 1.00 92.12 192 TYR A O 1
ATOM 1531 N N . TYR A 1 193 ? -12.436 -4.477 3.551 1.00 88.69 193 TYR A N 1
ATOM 1532 C CA . TYR A 1 193 ? -12.508 -3.519 4.637 1.00 88.69 193 TYR A CA 1
ATOM 1533 C C . TYR A 1 193 ? -11.571 -2.363 4.328 1.00 88.69 193 TYR A C 1
ATOM 1535 O O . TYR A 1 193 ? -10.369 -2.563 4.192 1.00 88.69 193 TYR A O 1
ATOM 1543 N N . LEU A 1 194 ? -12.138 -1.166 4.259 1.00 90.94 194 LEU A N 1
ATOM 1544 C CA . LEU A 1 194 ? -11.404 0.075 4.102 1.00 90.94 194 LEU A CA 1
ATOM 1545 C C . LEU A 1 194 ? -12.015 1.109 5.065 1.00 90.94 194 LEU A C 1
ATOM 1547 O O . LEU A 1 194 ? -13.245 1.131 5.213 1.00 90.94 194 LEU A O 1
ATOM 1551 N N . PRO A 1 195 ? -11.201 1.910 5.775 1.00 90.50 195 PRO A N 1
ATOM 1552 C CA . PRO A 1 195 ? -11.697 3.019 6.582 1.00 90.50 195 PRO A CA 1
ATOM 1553 C C . PRO A 1 195 ? -12.607 3.958 5.788 1.00 90.50 195 PRO A C 1
ATOM 1555 O O . PRO A 1 195 ? -12.445 4.111 4.582 1.00 90.50 195 PRO A O 1
ATOM 1558 N N . ARG A 1 196 ? -13.572 4.590 6.470 1.00 87.31 196 ARG A N 1
ATOM 1559 C CA . ARG A 1 196 ? -14.574 5.453 5.819 1.00 87.31 196 ARG A CA 1
ATOM 1560 C C . ARG A 1 196 ? -13.967 6.692 5.163 1.00 87.31 196 ARG A C 1
ATOM 1562 O O . ARG A 1 196 ? -14.584 7.216 4.247 1.00 87.31 196 ARG A O 1
ATOM 1569 N N . GLU A 1 197 ? -12.801 7.136 5.627 1.00 90.06 197 GLU A N 1
ATOM 1570 C CA . GLU A 1 197 ? -12.071 8.242 5.004 1.00 90.06 197 GLU A CA 1
ATOM 1571 C C . GLU A 1 197 ? -11.542 7.909 3.603 1.00 90.06 197 GLU A C 1
ATOM 1573 O O . GLU A 1 197 ? -11.308 8.828 2.827 1.00 90.06 197 GLU A O 1
ATOM 1578 N N . PHE A 1 198 ? -11.405 6.623 3.253 1.00 94.06 198 PHE A N 1
ATOM 1579 C CA . PHE A 1 198 ? -10.911 6.220 1.942 1.00 94.06 198 PHE A CA 1
ATOM 1580 C C . PHE A 1 198 ? -12.011 5.595 1.081 1.00 94.06 198 PHE A C 1
ATOM 1582 O O . PHE A 1 198 ? -12.751 4.695 1.497 1.00 94.06 198 PHE A O 1
ATOM 1589 N N . THR A 1 199 ? -12.080 6.022 -0.176 1.00 94.00 199 THR A N 1
ATOM 1590 C CA . THR A 1 199 ? -13.010 5.477 -1.175 1.00 94.00 199 THR A CA 1
ATOM 1591 C C . THR A 1 199 ? -12.481 4.181 -1.780 1.00 94.00 199 THR A C 1
ATOM 1593 O O . THR A 1 199 ? -13.208 3.197 -1.921 1.00 94.00 199 THR A O 1
ATOM 1596 N N . ASN A 1 200 ? -11.192 4.138 -2.087 1.00 95.44 200 ASN A N 1
ATOM 1597 C CA . ASN A 1 200 ? -10.493 3.025 -2.721 1.00 95.44 200 ASN A CA 1
ATOM 1598 C C . ASN A 1 200 ? -8.993 3.124 -2.422 1.00 95.44 200 ASN A C 1
ATOM 1600 O O . ASN A 1 200 ? -8.524 4.125 -1.886 1.00 95.44 200 ASN A O 1
ATOM 1604 N N . VAL A 1 201 ? -8.251 2.072 -2.754 1.00 97.31 201 VAL A N 1
ATOM 1605 C CA . VAL A 1 201 ? -6.787 2.055 -2.699 1.00 97.31 201 VAL A CA 1
ATOM 1606 C C . VAL A 1 201 ? -6.253 2.108 -4.125 1.00 97.31 201 VAL A C 1
ATOM 1608 O O . VAL A 1 201 ? -6.800 1.451 -5.007 1.00 97.31 201 VAL A O 1
ATOM 1611 N N . ILE A 1 202 ? -5.198 2.877 -4.361 1.00 98.06 202 ILE A N 1
ATOM 1612 C CA . ILE A 1 202 ? -4.461 2.893 -5.623 1.00 98.06 202 ILE A CA 1
ATOM 1613 C C . ILE A 1 202 ? -3.013 2.533 -5.307 1.00 98.06 202 ILE A C 1
ATOM 1615 O O . ILE A 1 202 ? -2.354 3.226 -4.533 1.00 98.06 202 ILE A O 1
ATOM 1619 N N . ALA A 1 203 ? -2.546 1.428 -5.880 1.00 97.88 203 ALA A N 1
ATOM 1620 C CA . ALA A 1 203 ? -1.170 0.972 -5.771 1.00 97.88 203 ALA A CA 1
ATOM 1621 C C . ALA A 1 203 ? -0.440 1.253 -7.079 1.00 97.88 203 ALA A C 1
ATOM 1623 O O . ALA A 1 203 ? -0.834 0.750 -8.129 1.00 97.88 203 ALA A O 1
ATOM 1624 N N . ILE A 1 204 ? 0.604 2.071 -7.003 1.00 98.19 204 ILE A N 1
ATOM 1625 C CA . ILE A 1 204 ? 1.464 2.424 -8.125 1.00 98.19 204 ILE A CA 1
ATOM 1626 C C . ILE A 1 204 ? 2.798 1.718 -7.907 1.00 98.19 204 ILE A C 1
ATOM 1628 O O . ILE A 1 204 ? 3.474 1.962 -6.908 1.00 98.19 204 ILE A O 1
ATOM 1632 N N . THR A 1 205 ? 3.165 0.825 -8.821 1.00 97.81 205 THR A N 1
ATOM 1633 C CA . THR A 1 205 ? 4.477 0.174 -8.823 1.00 97.81 205 THR A CA 1
ATOM 1634 C C . THR A 1 205 ? 5.356 0.822 -9.876 1.00 97.81 205 THR A C 1
ATOM 1636 O O . THR A 1 205 ? 4.908 0.993 -11.008 1.00 97.81 205 THR A O 1
ATOM 1639 N N . VAL A 1 206 ? 6.580 1.192 -9.499 1.00 97.12 206 VAL A N 1
ATOM 1640 C CA . VAL A 1 206 ? 7.505 1.969 -10.332 1.00 97.12 206 VAL A CA 1
ATOM 1641 C C . VAL A 1 206 ? 8.864 1.278 -10.422 1.00 97.12 206 VAL A C 1
ATOM 1643 O O . VAL A 1 206 ? 9.379 0.768 -9.429 1.00 97.12 206 VAL A O 1
ATOM 1646 N N . TYR A 1 207 ? 9.465 1.294 -11.606 1.00 95.88 207 TYR A N 1
ATOM 1647 C CA . TYR A 1 207 ? 10.873 0.972 -11.804 1.00 95.88 207 TYR A CA 1
ATOM 1648 C C . TYR A 1 207 ? 11.534 2.061 -12.645 1.00 95.88 207 TYR A C 1
ATOM 1650 O O . TYR A 1 207 ? 11.101 2.332 -13.765 1.00 95.88 207 TYR A O 1
ATOM 1658 N N . ILE A 1 208 ? 12.583 2.678 -12.107 1.00 95.06 208 ILE A N 1
ATOM 1659 C CA . ILE A 1 208 ? 13.398 3.667 -12.819 1.00 95.06 208 ILE A CA 1
ATOM 1660 C C . ILE A 1 208 ? 14.722 2.992 -13.166 1.00 95.06 208 ILE A C 1
ATOM 1662 O O . ILE A 1 208 ? 15.481 2.677 -12.250 1.00 95.06 208 ILE A O 1
ATOM 1666 N N . PRO A 1 209 ? 15.036 2.739 -14.450 1.00 91.62 209 PRO A N 1
ATOM 1667 C CA . PRO A 1 209 ? 16.300 2.122 -14.827 1.00 91.62 209 PRO A CA 1
ATOM 1668 C C . PRO A 1 209 ? 17.497 2.974 -14.370 1.00 91.62 209 PRO A C 1
ATOM 1670 O O . PRO A 1 209 ? 17.423 4.198 -14.451 1.00 91.62 209 PRO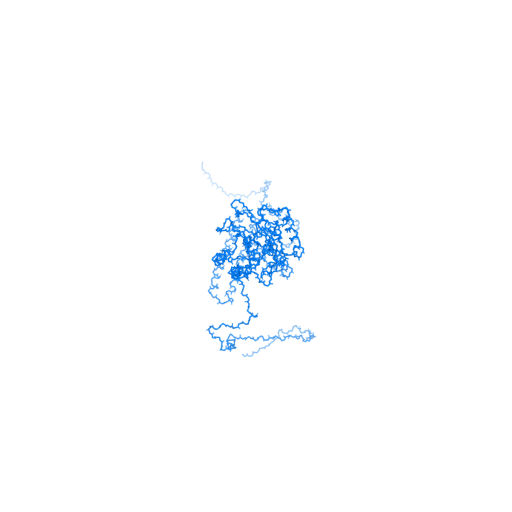 A O 1
ATOM 1673 N N . PRO A 1 210 ? 18.654 2.378 -14.024 1.00 90.56 210 PRO A N 1
ATOM 1674 C CA . PRO A 1 210 ? 19.847 3.133 -13.611 1.00 90.56 210 PRO A CA 1
ATOM 1675 C C . PRO A 1 210 ? 20.360 4.121 -14.670 1.00 90.56 210 PRO A C 1
ATOM 1677 O O . PRO A 1 210 ? 21.032 5.094 -14.355 1.00 90.56 210 PRO A O 1
ATOM 1680 N N . THR A 1 211 ? 20.066 3.852 -15.945 1.00 90.44 211 THR A N 1
ATOM 1681 C CA . THR A 1 211 ? 20.418 4.716 -17.081 1.00 90.44 211 THR A CA 1
ATOM 1682 C C . THR A 1 211 ? 19.360 5.780 -17.385 1.00 90.44 211 THR A C 1
ATOM 1684 O O . THR A 1 211 ? 19.581 6.596 -18.273 1.00 90.44 211 THR A O 1
ATOM 1687 N N . GLY A 1 212 ? 18.186 5.697 -16.756 1.00 89.12 212 GLY A N 1
ATOM 1688 C CA . GLY A 1 212 ? 17.052 6.583 -17.004 1.00 89.12 212 GLY A CA 1
ATOM 1689 C C . GLY A 1 212 ? 17.261 7.961 -16.383 1.00 89.12 212 GLY A C 1
ATOM 1690 O O . GLY A 1 212 ? 17.921 8.106 -15.348 1.00 89.12 212 GLY A O 1
ATOM 1691 N N . LYS A 1 213 ? 16.699 8.991 -17.009 1.00 94.19 213 LYS A N 1
ATOM 1692 C CA . LYS A 1 213 ? 16.737 10.360 -16.488 1.00 94.19 213 LYS A CA 1
ATOM 1693 C C . LYS A 1 213 ? 15.748 10.498 -15.330 1.00 94.19 213 LYS A C 1
ATOM 1695 O O . LYS A 1 213 ? 14.559 10.234 -15.478 1.00 94.19 213 LYS A O 1
ATOM 1700 N N . ALA A 1 214 ? 16.246 10.917 -14.166 1.00 94.56 214 ALA A N 1
ATOM 1701 C CA . ALA A 1 214 ? 15.425 11.017 -12.961 1.00 94.56 214 ALA A CA 1
ATOM 1702 C C . ALA A 1 214 ? 14.316 12.069 -13.102 1.00 94.56 214 ALA A C 1
ATOM 1704 O O . ALA A 1 214 ? 13.191 11.806 -12.694 1.00 94.56 214 ALA A O 1
ATOM 1705 N N . ASP A 1 215 ? 14.610 13.220 -13.711 1.00 94.62 215 ASP A N 1
ATOM 1706 C CA . ASP A 1 215 ? 13.646 14.322 -13.823 1.00 94.62 215 ASP A CA 1
ATOM 1707 C C . ASP A 1 215 ? 12.442 13.937 -14.692 1.00 94.62 215 ASP A C 1
ATOM 1709 O O . ASP A 1 215 ? 11.303 14.051 -14.250 1.00 94.62 215 ASP A O 1
ATOM 1713 N N . THR A 1 216 ? 12.683 13.354 -15.872 1.00 95.31 216 THR A N 1
ATOM 1714 C CA . THR A 1 216 ? 11.604 12.897 -16.764 1.00 95.31 216 THR A CA 1
ATOM 1715 C C . THR A 1 216 ? 10.784 11.774 -16.129 1.00 95.31 216 THR A C 1
ATOM 1717 O O . THR A 1 216 ? 9.558 11.769 -16.234 1.00 95.31 216 THR A O 1
ATOM 1720 N N . ALA A 1 217 ? 11.432 10.838 -15.425 1.00 95.94 217 ALA A N 1
ATOM 1721 C CA . ALA A 1 217 ? 10.739 9.795 -14.675 1.00 95.94 217 ALA A CA 1
ATOM 1722 C C . ALA A 1 217 ? 9.841 10.391 -13.579 1.00 95.94 217 ALA A C 1
ATOM 1724 O O . ALA A 1 217 ? 8.677 10.008 -13.450 1.00 95.94 217 ALA A O 1
ATOM 1725 N N . CYS A 1 218 ? 10.358 11.351 -12.812 1.00 96.25 218 CYS A N 1
ATOM 1726 C CA . CYS A 1 218 ? 9.621 12.050 -11.766 1.00 96.25 218 CYS A CA 1
ATOM 1727 C C . CYS A 1 218 ? 8.428 12.844 -12.319 1.00 96.25 218 CYS A C 1
ATOM 1729 O O . CYS A 1 218 ? 7.357 12.793 -11.712 1.00 96.25 218 CYS A O 1
ATOM 1731 N N . ASP A 1 219 ? 8.574 13.512 -13.466 1.00 96.12 219 ASP A N 1
ATOM 1732 C CA . ASP A 1 219 ? 7.495 14.255 -14.132 1.00 96.12 219 ASP A CA 1
ATOM 1733 C C . ASP A 1 219 ? 6.362 13.328 -14.583 1.00 96.12 219 ASP A C 1
ATOM 1735 O O . ASP A 1 219 ? 5.185 13.604 -14.340 1.00 96.12 219 ASP A O 1
ATOM 1739 N N . VAL A 1 220 ? 6.708 12.180 -15.175 1.00 96.94 220 VAL A N 1
ATOM 1740 C CA . VAL A 1 220 ? 5.731 11.157 -15.575 1.00 96.94 220 VAL A CA 1
ATOM 1741 C C . VAL A 1 220 ? 4.994 10.604 -14.354 1.00 96.94 220 VAL A C 1
ATOM 1743 O O . VAL A 1 220 ? 3.764 10.530 -14.354 1.00 96.94 220 VAL A O 1
ATOM 1746 N N . ILE A 1 221 ? 5.721 10.255 -13.286 1.00 97.12 221 ILE A N 1
ATOM 1747 C CA . ILE A 1 221 ? 5.118 9.757 -12.040 1.00 97.12 221 ILE A CA 1
ATOM 1748 C C . ILE A 1 221 ? 4.195 10.817 -11.431 1.00 97.12 221 ILE A C 1
ATOM 1750 O O . ILE A 1 221 ? 3.093 10.484 -10.987 1.00 97.12 221 ILE A O 1
ATOM 1754 N N . HIS A 1 222 ? 4.613 12.084 -11.424 1.00 96.69 222 HIS A N 1
ATOM 1755 C CA . HIS A 1 222 ? 3.811 13.196 -10.928 1.00 96.69 222 HIS A CA 1
ATOM 1756 C C . HIS A 1 222 ? 2.528 13.370 -11.748 1.00 96.69 222 HIS A C 1
ATOM 1758 O O . HIS A 1 222 ? 1.450 13.396 -11.159 1.00 96.69 222 HIS A O 1
ATOM 1764 N N . SER A 1 223 ? 2.621 13.409 -13.082 1.00 97.00 223 SER A N 1
ATOM 1765 C CA . SER A 1 223 ? 1.462 13.546 -13.975 1.00 97.00 223 SER A CA 1
ATOM 1766 C C . SER A 1 223 ? 0.437 12.437 -13.737 1.00 97.00 223 SER A C 1
ATOM 1768 O O . SER A 1 223 ? -0.732 12.717 -13.481 1.00 97.00 223 SER A O 1
ATOM 1770 N N . VAL A 1 224 ? 0.882 11.174 -13.727 1.00 97.56 224 VAL A N 1
ATOM 1771 C CA . VAL A 1 224 ? -0.001 10.023 -13.480 1.00 97.56 224 VAL A CA 1
ATOM 1772 C C . VAL A 1 224 ? -0.627 10.100 -12.087 1.00 97.56 224 VAL A C 1
ATOM 1774 O O . VAL A 1 224 ? -1.817 9.837 -11.911 1.00 97.56 224 VAL A O 1
ATOM 1777 N N . THR A 1 225 ? 0.156 10.476 -11.075 1.00 97.06 225 THR A N 1
ATOM 1778 C CA . THR A 1 225 ? -0.341 10.587 -9.699 1.00 97.06 225 THR A CA 1
ATOM 1779 C C . THR A 1 225 ? -1.374 11.707 -9.567 1.00 97.06 225 THR A C 1
ATOM 1781 O O . THR A 1 225 ? -2.415 11.487 -8.948 1.00 97.06 225 THR A O 1
ATOM 1784 N N . ALA A 1 226 ? -1.137 12.869 -10.178 1.00 96.50 226 ALA A N 1
ATOM 1785 C CA . ALA A 1 226 ? -2.046 14.013 -10.164 1.00 96.50 226 ALA A CA 1
ATOM 1786 C C . ALA A 1 226 ? -3.377 13.697 -10.869 1.00 96.50 226 ALA A C 1
ATOM 1788 O O . ALA A 1 226 ? -4.454 14.000 -10.341 1.00 96.50 226 ALA A O 1
ATOM 1789 N N . ASP A 1 227 ? -3.328 13.001 -12.006 1.00 97.31 227 ASP A N 1
ATOM 1790 C CA . ASP A 1 227 ? -4.525 12.542 -12.714 1.00 97.31 227 ASP A CA 1
ATOM 1791 C C . ASP A 1 227 ? -5.341 11.561 -11.864 1.00 97.31 227 ASP A C 1
ATOM 1793 O O . ASP A 1 227 ? -6.571 11.649 -11.787 1.00 97.31 227 ASP A O 1
ATOM 1797 N N . LEU A 1 228 ? -4.667 10.629 -11.185 1.00 96.88 228 LEU A N 1
ATOM 1798 C CA . LEU A 1 228 ? -5.316 9.659 -10.303 1.00 96.88 228 LEU A CA 1
ATOM 1799 C C . LEU A 1 228 ? -5.893 10.314 -9.045 1.00 96.88 228 LEU A C 1
ATOM 1801 O O . LEU A 1 228 ? -6.985 9.929 -8.625 1.00 96.88 228 LEU A O 1
ATOM 1805 N N . GLN A 1 229 ? -5.218 11.315 -8.477 1.00 95.75 229 GLN A N 1
ATOM 1806 C CA . GLN A 1 229 ? -5.746 12.130 -7.379 1.00 95.75 229 GLN A CA 1
ATOM 1807 C C . GLN A 1 229 ? -7.000 12.896 -7.805 1.00 95.75 229 GLN A C 1
ATOM 1809 O O . GLN A 1 229 ? -7.983 12.916 -7.068 1.00 95.75 229 GLN A O 1
ATOM 1814 N N . THR A 1 230 ? -7.002 13.457 -9.015 1.00 96.31 230 THR A N 1
ATOM 1815 C CA . THR A 1 230 ? -8.149 14.195 -9.563 1.00 96.31 230 THR A CA 1
ATOM 1816 C C . THR A 1 230 ? -9.344 13.272 -9.808 1.00 96.31 230 THR A C 1
ATOM 1818 O O . THR A 1 230 ? -10.469 13.585 -9.422 1.00 96.31 230 THR A O 1
ATOM 1821 N N . LYS A 1 231 ? -9.111 12.090 -10.395 1.00 96.44 231 LYS A N 1
ATOM 1822 C CA . LYS A 1 231 ? -10.160 11.082 -10.643 1.00 96.44 231 LYS A CA 1
ATOM 1823 C C . LYS A 1 231 ? -10.669 10.429 -9.352 1.00 96.44 231 LYS A C 1
ATOM 1825 O O . LYS A 1 231 ? -11.813 9.973 -9.300 1.00 96.44 231 LYS A O 1
ATOM 1830 N N . HIS A 1 232 ? -9.830 10.343 -8.319 1.00 95.19 232 HIS A N 1
ATOM 1831 C CA . HIS A 1 232 ? -10.129 9.656 -7.065 1.00 95.19 232 HIS A CA 1
ATOM 1832 C C . HIS A 1 232 ? -9.667 10.467 -5.833 1.00 95.19 232 HIS A C 1
ATOM 1834 O O . HIS A 1 232 ? -8.732 10.055 -5.143 1.00 95.19 232 HIS A O 1
ATOM 1840 N N . PRO A 1 233 ? -10.355 11.574 -5.486 1.00 93.56 233 PRO A N 1
ATOM 1841 C CA . PRO A 1 233 ? -9.909 12.502 -4.437 1.00 93.56 233 PRO A CA 1
ATOM 1842 C C . PRO A 1 233 ? -9.890 11.895 -3.025 1.00 93.56 233 PRO A C 1
ATOM 1844 O O . PRO A 1 233 ? -9.152 12.354 -2.161 1.00 93.56 233 PRO A O 1
ATOM 1847 N N . GLY A 1 234 ? -10.684 10.847 -2.782 1.00 93.31 234 GLY A N 1
ATOM 1848 C CA . GLY A 1 234 ? -10.707 10.103 -1.519 1.00 93.31 234 GLY A CA 1
ATOM 1849 C C . GLY A 1 234 ? -9.856 8.830 -1.522 1.00 93.31 234 GLY A C 1
ATOM 1850 O O . GLY A 1 234 ? -10.018 7.997 -0.630 1.00 93.31 234 GLY A O 1
ATOM 1851 N N . ALA A 1 235 ? -9.011 8.599 -2.533 1.00 96.12 235 ALA A N 1
ATOM 1852 C CA . ALA A 1 235 ? -8.216 7.379 -2.596 1.00 96.12 235 ALA A CA 1
ATOM 1853 C C . ALA A 1 235 ? -7.029 7.406 -1.628 1.00 96.12 235 ALA A C 1
ATOM 1855 O O . ALA A 1 235 ? -6.315 8.400 -1.488 1.00 96.12 235 ALA A O 1
ATOM 1856 N N . PHE A 1 236 ? -6.762 6.255 -1.020 1.00 96.88 236 PHE A N 1
ATOM 1857 C CA . PHE A 1 236 ? -5.467 5.983 -0.413 1.00 96.88 236 PHE A CA 1
ATOM 1858 C C . PHE A 1 236 ? -4.484 5.603 -1.523 1.00 96.88 236 PHE A C 1
ATOM 1860 O O . PHE A 1 236 ? -4.668 4.570 -2.172 1.00 96.88 236 PHE A O 1
ATOM 1867 N N . ILE A 1 237 ? -3.465 6.427 -1.754 1.00 97.38 237 ILE A N 1
ATOM 1868 C CA . ILE A 1 237 ? -2.487 6.227 -2.827 1.00 97.38 237 ILE A CA 1
ATOM 1869 C C . ILE A 1 237 ? -1.156 5.830 -2.202 1.00 97.38 237 ILE A C 1
ATOM 1871 O O . ILE A 1 237 ? -0.634 6.532 -1.333 1.00 97.38 237 ILE A O 1
ATOM 1875 N N . LEU A 1 238 ? -0.602 4.716 -2.675 1.00 97.12 238 LEU A N 1
ATOM 1876 C CA . LEU A 1 238 ? 0.755 4.285 -2.363 1.00 97.12 238 LEU A CA 1
ATOM 1877 C C . LEU A 1 238 ? 1.554 4.125 -3.657 1.00 97.12 238 LEU A C 1
ATOM 1879 O O . LEU A 1 238 ? 1.052 3.578 -4.637 1.00 97.12 238 LEU A O 1
ATOM 1883 N N . ILE A 1 239 ? 2.800 4.582 -3.638 1.00 97.62 239 ILE A N 1
ATOM 1884 C CA . ILE A 1 239 ? 3.755 4.476 -4.739 1.00 97.62 239 ILE A CA 1
ATOM 1885 C C . ILE A 1 239 ? 4.953 3.706 -4.210 1.00 97.62 239 ILE A C 1
ATOM 1887 O O . ILE A 1 239 ? 5.521 4.087 -3.190 1.00 97.62 239 ILE A O 1
ATOM 1891 N N . THR A 1 240 ? 5.334 2.615 -4.861 1.00 96.31 240 THR A N 1
ATOM 1892 C CA . THR A 1 240 ? 6.425 1.764 -4.389 1.00 96.31 240 THR A CA 1
ATOM 1893 C C . THR A 1 240 ? 7.199 1.130 -5.530 1.00 96.31 240 THR A C 1
ATOM 1895 O O . THR A 1 240 ? 6.666 0.948 -6.619 1.00 96.31 240 THR A O 1
ATOM 1898 N N . GLY A 1 241 ? 8.454 0.782 -5.283 1.00 94.62 241 GLY A N 1
ATOM 1899 C CA . GLY A 1 241 ? 9.292 0.066 -6.233 1.00 94.62 241 GLY A CA 1
ATOM 1900 C C . GLY A 1 241 ? 10.742 0.507 -6.125 1.00 94.62 241 GLY A C 1
ATOM 1901 O O . GLY A 1 241 ? 11.139 1.046 -5.091 1.00 94.62 241 GLY A O 1
ATOM 1902 N N . ASP A 1 242 ? 11.508 0.276 -7.184 1.00 93.75 242 ASP A N 1
ATOM 1903 C CA . ASP A 1 242 ? 12.947 0.538 -7.232 1.00 93.75 242 ASP A CA 1
ATOM 1904 C C . ASP A 1 242 ? 13.204 1.836 -8.006 1.00 93.75 242 ASP A C 1
ATOM 1906 O O . ASP A 1 242 ? 12.966 1.932 -9.215 1.00 93.75 242 ASP A O 1
ATOM 1910 N N . PHE A 1 243 ? 13.646 2.855 -7.271 1.00 93.94 243 PHE A N 1
ATOM 1911 C CA . PHE A 1 243 ? 13.880 4.199 -7.792 1.00 93.94 243 PHE A CA 1
ATOM 1912 C C . PHE A 1 243 ? 15.327 4.414 -8.230 1.00 93.94 243 PHE A C 1
ATOM 1914 O O . PHE A 1 243 ? 15.620 5.452 -8.824 1.00 93.94 243 PHE A O 1
ATOM 1921 N N . ASN A 1 244 ? 16.225 3.460 -7.948 1.00 92.38 244 ASN A N 1
ATOM 1922 C CA . ASN A 1 244 ? 17.667 3.579 -8.140 1.00 92.38 244 ASN A CA 1
ATOM 1923 C C . ASN A 1 244 ? 18.228 4.916 -7.605 1.00 92.38 244 ASN A C 1
ATOM 1925 O O . ASN A 1 244 ? 18.540 5.035 -6.422 1.00 92.38 244 ASN A O 1
ATOM 1929 N N . HIS A 1 245 ? 18.379 5.926 -8.460 1.00 90.19 245 HIS A N 1
ATOM 1930 C CA . HIS A 1 245 ? 18.958 7.237 -8.140 1.00 90.19 245 HIS A CA 1
ATOM 1931 C C . HIS A 1 245 ? 17.935 8.371 -7.972 1.00 90.19 245 HIS A C 1
ATOM 1933 O O . HIS A 1 245 ? 18.333 9.482 -7.623 1.00 90.19 245 HIS A O 1
ATOM 1939 N N . ALA A 1 246 ? 16.645 8.132 -8.215 1.00 92.75 246 ALA A N 1
ATOM 1940 C CA . ALA A 1 246 ? 15.608 9.163 -8.166 1.00 92.75 246 ALA A CA 1
ATOM 1941 C C . ALA A 1 246 ? 14.933 9.286 -6.786 1.00 92.75 246 ALA A C 1
ATOM 1943 O O . ALA A 1 246 ? 14.917 8.357 -5.980 1.00 92.75 246 ALA A O 1
ATOM 1944 N N . SER A 1 247 ? 14.329 10.447 -6.520 1.00 92.44 247 SER A N 1
ATOM 1945 C CA . SER A 1 247 ? 13.540 10.707 -5.312 1.00 92.44 247 SER A CA 1
ATOM 1946 C C . SER A 1 247 ? 12.346 11.592 -5.637 1.00 92.44 247 SER A C 1
ATOM 1948 O O . SER A 1 247 ? 12.491 12.617 -6.296 1.00 92.44 247 SER A O 1
ATOM 1950 N N . LEU A 1 248 ? 11.173 11.235 -5.111 1.00 92.12 248 LEU A N 1
ATOM 1951 C CA . LEU A 1 248 ? 9.928 11.985 -5.317 1.00 92.12 248 LEU A CA 1
ATOM 1952 C C . LEU A 1 248 ? 9.702 13.091 -4.277 1.00 92.12 248 LEU A C 1
ATOM 1954 O O . LEU A 1 248 ? 8.618 13.660 -4.197 1.00 92.12 248 LEU A O 1
ATOM 1958 N N . LYS A 1 249 ? 10.698 13.393 -3.434 1.00 89.12 249 LYS A N 1
ATOM 1959 C CA . LYS A 1 249 ? 10.523 14.335 -2.316 1.00 89.12 249 LYS A CA 1
ATOM 1960 C C . LYS A 1 249 ? 10.198 15.759 -2.785 1.00 89.12 249 LYS A C 1
ATOM 1962 O O . LYS A 1 249 ? 9.426 16.444 -2.123 1.00 89.12 249 LYS A O 1
ATOM 1967 N N . SER A 1 250 ? 10.803 16.205 -3.887 1.00 89.06 250 SER A N 1
ATOM 1968 C CA . SER A 1 250 ? 10.553 17.527 -4.476 1.00 89.06 250 SER A CA 1
ATOM 1969 C C . SER A 1 250 ? 9.282 17.561 -5.324 1.00 89.06 250 SER A C 1
ATOM 1971 O O . SER A 1 250 ? 8.583 18.568 -5.311 1.00 89.06 250 SER A O 1
ATOM 1973 N N . THR A 1 251 ? 8.971 16.476 -6.037 1.00 90.69 251 THR A N 1
ATOM 1974 C CA . THR A 1 251 ? 7.837 16.420 -6.971 1.00 90.69 251 THR A CA 1
ATOM 1975 C C . THR A 1 251 ? 6.505 16.119 -6.293 1.00 90.69 251 THR A C 1
ATOM 1977 O O . THR A 1 251 ? 5.484 16.661 -6.698 1.00 90.69 251 THR A O 1
ATOM 1980 N N . LEU A 1 252 ? 6.488 15.303 -5.236 1.00 92.12 252 LEU A N 1
ATOM 1981 C CA . LEU A 1 252 ? 5.280 14.933 -4.493 1.00 92.12 252 LEU A CA 1
ATOM 1982 C C . LEU A 1 252 ? 5.413 15.294 -3.001 1.00 92.12 252 LEU A C 1
ATOM 1984 O O . LEU A 1 252 ? 5.539 14.406 -2.155 1.00 92.12 252 LEU A O 1
ATOM 1988 N N . PRO A 1 253 ? 5.338 16.590 -2.637 1.00 89.81 253 PRO A N 1
ATOM 1989 C CA . PRO A 1 253 ? 5.553 17.044 -1.258 1.00 89.81 253 PRO A CA 1
ATOM 1990 C C . PRO A 1 253 ? 4.471 16.568 -0.276 1.00 89.81 253 PRO A C 1
ATOM 1992 O O . PRO A 1 253 ? 4.706 16.510 0.929 1.00 89.81 253 PRO A O 1
ATOM 1995 N N . THR A 1 254 ? 3.284 16.218 -0.775 1.00 92.25 254 THR A N 1
ATOM 1996 C CA . THR A 1 254 ? 2.171 15.680 0.024 1.00 92.25 254 THR A CA 1
ATOM 1997 C C . THR A 1 254 ? 2.323 14.192 0.343 1.00 92.25 254 THR A C 1
ATOM 1999 O O . THR A 1 254 ? 1.555 13.655 1.140 1.00 92.25 254 THR A O 1
ATOM 2002 N N . PHE A 1 255 ? 3.299 13.513 -0.265 1.00 94.94 255 PHE A N 1
ATOM 2003 C CA . PHE A 1 255 ? 3.558 12.102 -0.030 1.00 94.94 255 PHE A CA 1
ATOM 2004 C C . PHE A 1 255 ? 4.708 11.908 0.956 1.00 94.94 255 PHE A C 1
ATOM 2006 O O . PHE A 1 255 ? 5.774 12.513 0.860 1.00 94.94 255 PHE A O 1
ATOM 2013 N N . HIS A 1 256 ? 4.510 10.985 1.890 1.00 94.56 256 HIS A N 1
ATOM 2014 C CA . HIS A 1 256 ? 5.489 10.651 2.914 1.00 94.56 256 HIS A CA 1
ATOM 2015 C C . HIS A 1 256 ? 6.244 9.383 2.538 1.00 94.56 256 HIS A C 1
ATOM 2017 O O . HIS A 1 256 ? 5.625 8.376 2.196 1.00 94.56 256 HIS A O 1
ATOM 2023 N N . GLN A 1 257 ? 7.572 9.432 2.624 1.00 94.94 257 GLN A N 1
ATOM 2024 C CA . GLN A 1 257 ? 8.448 8.286 2.399 1.00 94.94 257 GLN A CA 1
ATOM 2025 C C . GLN A 1 257 ? 8.555 7.439 3.683 1.00 94.94 257 GLN A C 1
ATOM 2027 O O . GLN A 1 257 ? 8.706 7.996 4.771 1.00 94.94 257 GLN A O 1
ATOM 2032 N N . TYR A 1 258 ? 8.475 6.108 3.558 1.00 93.50 258 TYR A N 1
ATOM 2033 C CA . TYR A 1 258 ? 8.417 5.180 4.701 1.00 93.50 258 TYR A CA 1
ATOM 2034 C C . TYR A 1 258 ? 9.575 4.179 4.831 1.00 93.50 258 TYR A C 1
ATOM 2036 O O . TYR A 1 258 ? 9.690 3.518 5.868 1.00 93.50 258 TYR A O 1
ATOM 2044 N N . VAL A 1 259 ? 10.416 4.012 3.810 1.00 90.06 259 VAL A N 1
ATOM 2045 C CA . VAL A 1 259 ? 11.506 3.022 3.824 1.00 90.06 259 VAL A CA 1
ATOM 2046 C C . VAL A 1 259 ? 12.772 3.645 4.397 1.00 90.06 259 VAL A C 1
ATOM 2048 O O . VAL A 1 259 ? 13.348 4.547 3.801 1.00 90.06 259 VAL A O 1
ATOM 2051 N N . GLN A 1 260 ? 13.224 3.145 5.542 1.00 83.75 260 GLN A N 1
ATOM 2052 C CA . GLN A 1 260 ? 14.423 3.657 6.217 1.00 83.75 260 GLN A CA 1
ATOM 2053 C C . GLN A 1 260 ? 15.580 2.652 6.229 1.00 83.75 260 GLN A C 1
ATOM 2055 O O . GLN A 1 260 ? 16.693 2.993 6.616 1.00 83.75 260 GLN A O 1
ATOM 2060 N N . CYS A 1 261 ? 15.330 1.406 5.827 1.00 80.94 261 CYS A N 1
ATOM 2061 C CA . CYS A 1 261 ? 16.343 0.359 5.800 1.00 80.94 261 CYS A CA 1
ATOM 2062 C C . CYS A 1 261 ? 17.134 0.357 4.485 1.00 80.94 261 CYS A C 1
ATOM 2064 O O . CYS A 1 261 ? 16.605 0.706 3.428 1.00 80.94 261 CYS A O 1
ATOM 2066 N N . SER A 1 262 ? 18.394 -0.078 4.542 1.00 80.75 262 SER A N 1
ATOM 2067 C CA . SER A 1 262 ? 19.205 -0.341 3.349 1.00 80.75 262 SER A CA 1
ATOM 2068 C C . SER A 1 262 ? 18.639 -1.536 2.584 1.00 80.75 262 SER A C 1
ATOM 2070 O O . SER A 1 262 ? 18.444 -2.610 3.160 1.00 80.75 262 SER A O 1
ATOM 2072 N N . THR A 1 263 ? 18.382 -1.350 1.293 1.00 78.25 263 THR A N 1
ATOM 2073 C CA . THR A 1 263 ? 17.747 -2.362 0.434 1.00 78.25 263 THR A CA 1
ATOM 2074 C C . THR A 1 263 ? 18.761 -3.038 -0.479 1.00 78.25 263 THR A C 1
ATOM 2076 O O . THR A 1 263 ? 18.634 -4.224 -0.756 1.00 78.25 263 THR A O 1
ATOM 2079 N N . ARG A 1 264 ? 19.850 -2.340 -0.819 1.00 77.25 264 ARG A N 1
ATOM 2080 C CA . ARG A 1 264 ? 21.020 -2.899 -1.500 1.00 77.25 264 ARG A CA 1
ATOM 2081 C C . ARG A 1 264 ? 22.292 -2.323 -0.903 1.00 77.25 264 ARG A C 1
ATOM 2083 O O . ARG A 1 264 ? 22.467 -1.105 -0.858 1.00 77.25 264 ARG A O 1
ATOM 2090 N N . ASP A 1 265 ? 23.182 -3.191 -0.440 1.00 78.06 265 ASP A N 1
ATOM 2091 C CA . ASP A 1 265 ? 24.395 -2.799 0.280 1.00 78.06 265 ASP A CA 1
ATOM 2092 C C . ASP A 1 265 ? 24.079 -1.844 1.455 1.00 78.06 265 ASP A C 1
ATOM 2094 O O . ASP A 1 265 ? 23.404 -2.213 2.416 1.00 78.06 265 ASP A O 1
ATOM 2098 N N . ARG A 1 266 ? 24.547 -0.591 1.376 1.00 77.94 266 ARG A N 1
ATOM 2099 C CA . ARG A 1 266 ? 24.276 0.491 2.339 1.00 77.94 266 ARG A CA 1
ATOM 2100 C C . ARG A 1 266 ? 23.379 1.597 1.768 1.00 77.94 266 ARG A C 1
ATOM 2102 O O . ARG A 1 266 ? 23.347 2.692 2.321 1.00 77.94 266 ARG A O 1
ATOM 2109 N N . LYS A 1 267 ? 22.701 1.343 0.645 1.00 81.81 267 LYS A N 1
ATOM 2110 C CA . LYS A 1 267 ? 21.819 2.304 -0.029 1.00 81.81 267 LYS A CA 1
ATOM 2111 C C . LYS A 1 267 ? 20.360 1.858 0.062 1.00 81.81 267 LYS A C 1
ATOM 2113 O O . LYS A 1 267 ? 20.049 0.667 0.041 1.00 81.81 267 LYS A O 1
ATOM 2118 N N . THR A 1 268 ? 19.466 2.834 0.139 1.00 86.19 268 THR A N 1
ATOM 2119 C CA . THR A 1 268 ? 18.015 2.636 0.075 1.00 86.19 268 THR A CA 1
ATOM 2120 C C . THR A 1 268 ? 17.560 3.038 -1.320 1.00 86.19 268 THR A C 1
ATOM 2122 O O . THR A 1 268 ? 17.433 4.227 -1.603 1.00 86.19 268 THR A O 1
ATOM 2125 N N . LEU A 1 269 ? 17.406 2.048 -2.199 1.00 88.44 269 LEU A N 1
ATOM 2126 C CA . LEU A 1 269 ? 16.986 2.253 -3.592 1.00 88.44 269 LEU A CA 1
ATOM 2127 C C . LEU A 1 269 ? 15.487 1.983 -3.752 1.00 88.44 269 LEU A C 1
ATOM 2129 O O . LEU A 1 269 ? 14.797 2.677 -4.499 1.00 88.44 269 LEU A O 1
ATOM 2133 N N . ASP A 1 270 ? 14.975 1.006 -3.001 1.00 90.88 270 ASP A N 1
ATOM 2134 C CA . ASP A 1 270 ? 13.553 0.705 -2.966 1.00 90.88 270 ASP A CA 1
ATOM 2135 C C . ASP A 1 270 ? 12.859 1.650 -1.991 1.00 90.88 270 ASP A C 1
ATOM 2137 O O . ASP A 1 270 ? 13.173 1.705 -0.798 1.00 90.88 270 ASP A O 1
ATOM 2141 N N . LEU A 1 271 ? 11.898 2.410 -2.505 1.00 93.75 271 LEU A N 1
ATOM 2142 C CA . LEU A 1 271 ? 11.173 3.413 -1.739 1.00 93.75 271 LEU A CA 1
ATOM 2143 C C . LEU A 1 271 ? 9.683 3.071 -1.718 1.00 93.75 271 LEU A C 1
ATOM 2145 O O . LEU A 1 271 ? 9.141 2.403 -2.603 1.00 93.75 271 LEU A O 1
ATOM 2149 N N . LEU A 1 272 ? 9.004 3.557 -0.682 1.00 95.50 272 LEU A N 1
ATOM 2150 C CA . LEU A 1 272 ? 7.551 3.605 -0.632 1.00 95.50 272 LEU A CA 1
ATOM 2151 C C . LEU A 1 272 ? 7.119 4.985 -0.162 1.00 95.50 272 LEU A C 1
ATOM 2153 O O . LEU A 1 272 ? 7.553 5.448 0.895 1.00 95.50 272 LEU A O 1
ATOM 2157 N N . TYR A 1 273 ? 6.233 5.590 -0.940 1.00 96.75 273 TYR A N 1
ATOM 2158 C CA . TYR A 1 273 ? 5.579 6.859 -0.683 1.00 96.75 273 TYR A CA 1
ATOM 2159 C C . TYR A 1 273 ? 4.077 6.630 -0.487 1.00 96.75 273 TYR A C 1
ATOM 2161 O O . TYR A 1 273 ? 3.481 5.826 -1.203 1.00 96.75 273 TYR A O 1
ATOM 2169 N N . ALA A 1 274 ? 3.440 7.329 0.452 1.00 96.44 274 ALA A N 1
ATOM 2170 C CA . ALA A 1 274 ? 1.980 7.315 0.589 1.00 96.44 274 ALA A CA 1
ATOM 2171 C C . ALA A 1 274 ? 1.421 8.694 0.958 1.00 96.44 274 ALA A C 1
ATOM 2173 O O . ALA A 1 274 ? 2.093 9.476 1.628 1.00 96.44 274 ALA A O 1
ATOM 2174 N N . ASN A 1 275 ? 0.177 8.968 0.559 1.00 95.25 275 ASN A N 1
ATOM 2175 C CA . ASN A 1 275 ? -0.501 10.258 0.771 1.00 95.25 275 ASN A CA 1
ATOM 2176 C C . ASN A 1 275 ? -1.050 10.476 2.196 1.00 95.25 275 ASN A C 1
ATOM 2178 O O . ASN A 1 275 ? -1.752 11.449 2.454 1.00 95.25 275 ASN A O 1
ATOM 2182 N N . VAL A 1 276 ? -0.774 9.558 3.118 1.00 92.50 276 VAL A N 1
ATOM 2183 C CA . VAL A 1 276 ? -1.237 9.604 4.510 1.00 92.50 276 VAL A CA 1
ATOM 2184 C C . VAL A 1 276 ? -0.028 9.514 5.419 1.00 92.50 276 VAL A C 1
ATOM 2186 O O . VAL A 1 276 ? 0.915 8.796 5.093 1.00 92.50 276 VAL A O 1
ATOM 2189 N N . THR A 1 277 ? -0.058 10.216 6.550 1.00 90.06 277 THR A N 1
ATOM 2190 C CA . THR A 1 277 ? 0.980 10.192 7.589 1.00 90.06 277 THR A CA 1
ATOM 2191 C C . THR A 1 277 ? 0.882 8.950 8.476 1.00 90.06 277 THR A C 1
ATOM 2193 O O . THR A 1 277 ? -0.193 8.384 8.678 1.00 90.06 277 THR A O 1
ATOM 2196 N N . SER A 1 278 ? 2.019 8.513 9.029 1.00 87.94 278 SER A N 1
ATOM 2197 C CA . SER A 1 278 ? 2.112 7.365 9.947 1.00 87.94 278 SER A CA 1
ATOM 2198 C C . SER A 1 278 ? 1.451 6.078 9.423 1.00 87.94 278 SER A C 1
ATOM 2200 O O . SER A 1 278 ? 0.927 5.271 10.192 1.00 87.94 278 SER A O 1
ATOM 2202 N N . ALA A 1 279 ? 1.451 5.884 8.101 1.00 90.62 279 ALA A N 1
ATOM 2203 C CA . ALA A 1 279 ? 0.770 4.767 7.462 1.00 90.62 279 ALA A CA 1
ATOM 2204 C C . ALA A 1 279 ? 1.521 3.439 7.644 1.00 90.62 279 ALA A C 1
ATOM 2206 O O . ALA A 1 279 ? 0.881 2.402 7.843 1.00 90.62 279 ALA A O 1
ATOM 2207 N N . TYR A 1 280 ? 2.859 3.474 7.619 1.00 93.62 280 TYR A N 1
ATOM 2208 C CA . TYR A 1 280 ? 3.704 2.281 7.585 1.00 93.62 280 TYR A CA 1
ATOM 2209 C C . TYR A 1 280 ? 4.877 2.316 8.558 1.00 93.62 280 TYR A C 1
ATOM 2211 O O . TYR A 1 280 ? 5.390 3.371 8.924 1.00 93.62 280 TYR A O 1
ATOM 2219 N N . THR A 1 281 ? 5.342 1.118 8.899 1.00 90.81 281 THR A N 1
ATOM 2220 C CA . THR A 1 281 ? 6.655 0.866 9.491 1.00 90.81 281 THR A CA 1
ATOM 2221 C C . THR A 1 281 ? 7.423 -0.071 8.562 1.00 90.81 281 THR A C 1
ATOM 2223 O O . THR A 1 281 ? 6.897 -1.120 8.182 1.00 90.81 281 THR A O 1
ATOM 2226 N N . SER A 1 282 ? 8.637 0.320 8.168 1.00 90.06 282 SER A N 1
ATOM 2227 C CA . SER A 1 282 ? 9.493 -0.484 7.292 1.00 90.06 282 SER A CA 1
ATOM 2228 C C . SER A 1 282 ? 10.378 -1.437 8.088 1.00 90.06 282 SER A C 1
ATOM 2230 O O . SER A 1 282 ? 10.844 -1.141 9.187 1.00 90.06 282 SER A O 1
ATOM 2232 N N . THR A 1 283 ? 10.597 -2.622 7.536 1.00 86.38 283 THR A N 1
ATOM 2233 C CA . THR A 1 283 ? 11.534 -3.618 8.054 1.00 86.38 283 THR A CA 1
ATOM 2234 C C . THR A 1 283 ? 12.201 -4.297 6.866 1.00 86.38 283 THR A C 1
ATOM 2236 O O . THR A 1 283 ? 11.529 -4.635 5.891 1.00 86.38 283 THR A O 1
ATOM 2239 N N . ALA A 1 284 ? 13.517 -4.491 6.930 1.00 77.38 284 ALA A N 1
ATOM 2240 C CA . ALA A 1 284 ? 14.224 -5.256 5.912 1.00 77.38 284 ALA A CA 1
ATOM 2241 C C . ALA A 1 284 ? 13.803 -6.731 6.003 1.00 77.38 284 ALA A C 1
ATOM 2243 O O . ALA A 1 284 ? 13.919 -7.363 7.054 1.00 77.38 284 ALA A O 1
ATOM 2244 N N . GLY A 1 285 ? 13.283 -7.266 4.908 1.00 65.38 285 GLY A N 1
ATOM 2245 C CA . GLY A 1 285 ? 12.981 -8.675 4.722 1.00 65.38 285 GLY A CA 1
ATOM 2246 C C . GLY A 1 285 ? 14.241 -9.423 4.303 1.00 65.38 285 GLY A C 1
ATOM 2247 O O . GLY A 1 285 ? 14.890 -9.065 3.322 1.00 65.38 285 GLY A O 1
ATOM 2248 N N . GLY A 1 286 ? 14.591 -10.470 5.050 1.00 57.34 286 GLY A N 1
ATOM 2249 C CA . GLY A 1 286 ? 15.700 -11.349 4.688 1.00 57.34 286 GLY A CA 1
ATOM 2250 C C . GLY A 1 286 ? 15.386 -12.099 3.393 1.00 57.34 286 GLY A C 1
ATOM 2251 O O . GLY A 1 286 ? 14.448 -12.895 3.356 1.00 57.34 286 GLY A O 1
ATOM 2252 N N . GLY A 1 287 ? 16.161 -11.845 2.340 1.00 54.91 287 GLY A N 1
ATOM 2253 C CA . GLY A 1 287 ? 16.094 -12.551 1.061 1.00 54.91 287 GLY A CA 1
ATOM 2254 C C . GLY A 1 287 ? 17.486 -13.001 0.613 1.00 54.91 287 GLY A C 1
ATOM 2255 O O . GLY A 1 287 ? 18.486 -12.420 1.015 1.00 54.91 287 GLY A O 1
ATOM 2256 N N . LYS A 1 288 ? 17.559 -14.050 -0.216 1.00 54.25 288 LYS A N 1
ATOM 2257 C CA . LYS A 1 288 ? 18.822 -14.559 -0.800 1.00 54.25 288 LYS A CA 1
ATOM 2258 C C . LYS A 1 288 ? 19.281 -13.789 -2.046 1.00 54.25 288 LYS A C 1
ATOM 2260 O O . LYS A 1 288 ? 20.282 -14.151 -2.656 1.00 54.25 288 LYS A O 1
ATOM 2265 N N . SER A 1 289 ? 18.513 -12.786 -2.468 1.00 57.19 289 SER A N 1
ATOM 2266 C CA . SER A 1 289 ? 18.900 -11.902 -3.568 1.00 57.19 289 SER A CA 1
ATOM 2267 C C . SER A 1 289 ? 19.815 -10.808 -3.033 1.00 57.19 289 SER A C 1
ATOM 2269 O O . SER A 1 289 ? 19.823 -10.516 -1.843 1.00 57.19 289 SER A O 1
ATOM 2271 N N . ASP A 1 290 ? 20.579 -10.184 -3.915 1.00 58.38 290 ASP A N 1
ATOM 2272 C CA . ASP A 1 290 ? 21.457 -9.071 -3.558 1.00 58.38 290 ASP A CA 1
ATOM 2273 C C . ASP A 1 290 ? 20.705 -7.748 -3.319 1.00 58.38 290 ASP A C 1
ATOM 2275 O O . ASP A 1 290 ? 21.303 -6.751 -2.919 1.00 58.38 290 ASP A O 1
ATOM 2279 N N . HIS A 1 291 ? 19.384 -7.763 -3.510 1.00 65.56 291 HIS A N 1
ATOM 2280 C CA . HIS A 1 291 ? 18.444 -6.805 -2.939 1.00 65.56 291 HIS A CA 1
ATOM 2281 C C . HIS A 1 291 ? 17.651 -7.472 -1.810 1.00 65.56 291 HIS A C 1
ATOM 2283 O O . HIS A 1 291 ? 17.055 -8.538 -1.996 1.00 65.56 291 HIS A O 1
ATOM 2289 N N . ASN A 1 292 ? 17.612 -6.817 -0.653 1.00 78.44 292 ASN A N 1
ATOM 2290 C CA . ASN A 1 292 ? 16.717 -7.161 0.441 1.00 78.44 292 ASN A CA 1
ATOM 2291 C C . ASN A 1 292 ? 15.306 -6.696 0.087 1.00 78.44 292 ASN A C 1
ATOM 2293 O O . ASN A 1 292 ? 15.086 -5.522 -0.215 1.00 78.44 292 ASN A O 1
ATOM 2297 N N . LEU A 1 293 ? 14.334 -7.601 0.178 1.00 85.44 293 LEU A N 1
ATOM 2298 C CA . LEU A 1 293 ? 12.932 -7.219 0.054 1.00 85.44 293 LEU A CA 1
ATOM 2299 C C . LEU A 1 293 ? 12.560 -6.309 1.225 1.00 85.44 293 LEU A C 1
ATOM 2301 O O . LEU A 1 293 ? 13.029 -6.498 2.342 1.00 85.44 293 LEU A O 1
ATOM 2305 N N . VAL A 1 294 ? 11.699 -5.329 1.001 1.00 88.81 294 VAL A N 1
ATOM 2306 C CA . VAL A 1 294 ? 11.223 -4.434 2.055 1.00 88.81 294 VAL A CA 1
ATOM 2307 C C . VAL A 1 294 ? 9.822 -4.855 2.460 1.00 88.81 294 VAL A C 1
ATOM 2309 O O . VAL A 1 294 ? 8.911 -4.916 1.633 1.00 88.81 294 VAL A O 1
ATOM 2312 N N . LEU A 1 295 ? 9.643 -5.117 3.753 1.00 90.62 295 LEU A N 1
ATOM 2313 C CA . LEU A 1 295 ? 8.342 -5.365 4.352 1.00 90.62 295 LEU A CA 1
ATOM 2314 C C . LEU A 1 295 ? 7.810 -4.075 4.973 1.00 90.62 295 LEU A C 1
ATOM 2316 O O . LEU A 1 295 ? 8.436 -3.483 5.853 1.00 90.62 295 LEU A O 1
ATOM 2320 N N . LEU A 1 296 ? 6.619 -3.670 4.552 1.00 92.06 296 LEU A N 1
ATOM 2321 C CA . LEU A 1 296 ? 5.917 -2.495 5.053 1.00 92.06 296 LEU A CA 1
ATOM 2322 C C . LEU A 1 296 ? 4.665 -2.943 5.793 1.00 92.06 296 LEU A C 1
ATOM 2324 O O . LEU A 1 296 ? 3.648 -3.328 5.206 1.00 92.06 296 LEU A O 1
ATOM 2328 N N . SER A 1 297 ? 4.769 -2.905 7.120 1.00 90.88 297 SER A N 1
ATOM 2329 C CA . SER A 1 297 ? 3.675 -3.263 8.015 1.00 90.88 297 SER A CA 1
ATOM 2330 C C . SER A 1 297 ? 2.752 -2.059 8.228 1.00 90.88 297 SER A C 1
ATOM 2332 O O . SER A 1 297 ? 3.246 -0.959 8.487 1.00 90.88 297 SER A O 1
ATOM 2334 N N . PRO A 1 298 ? 1.423 -2.236 8.126 1.00 92.12 298 PRO A N 1
ATOM 2335 C CA . PRO A 1 298 ? 0.469 -1.148 8.276 1.00 92.12 298 PRO A CA 1
ATOM 2336 C C . PRO A 1 298 ? 0.380 -0.714 9.745 1.00 92.12 298 PRO A C 1
ATOM 2338 O O . PRO A 1 298 ? -0.020 -1.498 10.608 1.00 92.12 298 PRO A O 1
ATOM 2341 N N . SER A 1 299 ? 0.701 0.551 10.008 1.00 89.44 299 SER A N 1
ATOM 2342 C CA . SER A 1 299 ? 0.648 1.188 11.337 1.00 89.44 299 SER A CA 1
ATOM 2343 C C . SER A 1 299 ? -0.476 2.227 11.444 1.00 89.44 299 SER A C 1
ATOM 2345 O O . SER A 1 299 ? -0.711 2.800 12.508 1.00 89.44 299 SER A O 1
ATOM 2347 N N . TYR A 1 300 ? -1.213 2.433 10.348 1.00 90.00 300 TYR A N 1
ATOM 2348 C CA . TYR A 1 300 ? -2.290 3.408 10.260 1.00 90.00 300 TYR A CA 1
ATOM 2349 C C . TYR A 1 300 ? -3.437 3.142 11.246 1.00 90.00 300 TYR A C 1
ATOM 2351 O O . TYR A 1 300 ? -4.026 2.054 11.286 1.00 90.00 300 TYR A O 1
ATOM 2359 N N . THR A 1 301 ? -3.823 4.186 11.979 1.00 85.81 301 THR A N 1
ATOM 2360 C CA . THR A 1 301 ? -5.011 4.201 12.836 1.00 85.81 301 THR A CA 1
ATOM 2361 C C . THR A 1 301 ? -6.117 5.032 12.172 1.00 85.81 301 THR A C 1
ATOM 2363 O O . THR A 1 301 ? -5.885 6.200 11.880 1.00 85.81 301 THR A O 1
ATOM 2366 N N . PRO A 1 302 ? -7.319 4.474 11.925 1.00 86.31 302 PRO A N 1
ATOM 2367 C CA . PRO A 1 302 ? -8.418 5.223 11.309 1.00 86.31 302 PRO A CA 1
ATOM 2368 C C . PRO A 1 302 ? -8.828 6.453 12.120 1.00 86.31 302 PRO A C 1
ATOM 2370 O O . PRO A 1 302 ? -8.848 6.381 13.352 1.00 86.31 302 PRO A O 1
ATOM 2373 N N . VAL A 1 303 ? -9.273 7.527 11.460 1.00 85.06 303 VAL A N 1
ATOM 2374 C CA . VAL A 1 303 ? -9.604 8.811 12.121 1.00 85.06 303 VAL A CA 1
ATOM 2375 C C . VAL A 1 303 ? -10.646 8.632 13.230 1.00 85.06 303 VAL A C 1
ATOM 2377 O O . VAL A 1 303 ? -10.504 9.158 14.332 1.00 85.06 303 VAL A O 1
ATOM 2380 N N . VAL A 1 304 ? -11.656 7.790 12.994 1.00 80.25 304 VAL A N 1
ATOM 2381 C CA . VAL A 1 304 ? -12.698 7.467 13.989 1.00 80.25 304 VAL A CA 1
ATOM 2382 C C . VAL A 1 304 ? -12.148 6.827 15.274 1.00 80.25 304 VAL A C 1
ATOM 2384 O O . VAL A 1 304 ? -12.802 6.867 16.310 1.00 80.25 304 VAL A O 1
ATOM 2387 N N . GLN A 1 305 ? -10.969 6.201 15.216 1.00 75.12 305 GLN A N 1
ATOM 2388 C CA . GLN A 1 305 ? -10.300 5.595 16.373 1.00 75.12 305 GLN A CA 1
ATOM 2389 C C . GLN A 1 305 ? -9.294 6.541 17.035 1.00 75.12 305 GLN A C 1
ATOM 2391 O O . GLN A 1 305 ? -8.926 6.301 18.181 1.00 75.12 305 GLN A O 1
ATOM 2396 N N . GLN A 1 306 ? -8.851 7.583 16.327 1.00 76.00 306 GLN A N 1
ATOM 2397 C CA . GLN A 1 306 ? -7.969 8.620 16.867 1.00 76.00 306 GLN A CA 1
ATOM 2398 C C . GLN A 1 306 ? -8.737 9.640 17.716 1.00 76.00 306 GLN A C 1
ATOM 2400 O O . GLN A 1 306 ? -8.178 10.203 18.655 1.00 76.00 306 GLN A O 1
ATOM 2405 N N . GLN A 1 307 ? -10.020 9.867 17.416 1.00 66.94 307 GLN A N 1
ATOM 2406 C CA . GLN A 1 307 ? -10.862 10.767 18.202 1.00 66.94 307 GLN A CA 1
ATOM 2407 C C . GLN A 1 307 ? -11.023 10.254 19.639 1.00 66.94 307 GLN A C 1
ATO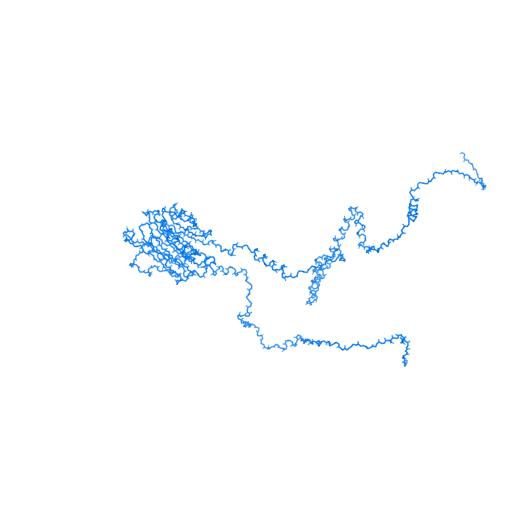M 2409 O O . GLN A 1 307 ? -11.379 9.096 19.878 1.00 66.94 307 GLN A O 1
ATOM 2414 N N . SER A 1 308 ? -10.779 11.134 20.612 1.00 61.22 308 SER A N 1
ATOM 2415 C CA . SER A 1 308 ? -10.987 10.821 22.020 1.00 61.22 308 SER A CA 1
ATOM 2416 C C . SER A 1 308 ? -12.466 10.523 22.274 1.00 61.22 308 SER A C 1
ATOM 2418 O O . SER A 1 308 ? -13.360 11.230 21.815 1.00 61.22 308 SER A O 1
ATOM 2420 N N . VAL A 1 309 ? -12.739 9.494 23.082 1.00 60.62 309 VAL A N 1
ATOM 2421 C CA . VAL A 1 309 ? -14.097 9.091 23.514 1.00 60.62 309 VAL A CA 1
ATOM 2422 C C . VAL A 1 309 ? -14.832 10.223 24.263 1.00 60.62 309 VAL A C 1
ATOM 2424 O O . VAL A 1 309 ? -16.021 10.106 24.567 1.00 60.62 309 VAL A O 1
ATOM 2427 N N . THR A 1 310 ? -14.138 11.327 24.555 1.00 59.06 310 THR A N 1
ATOM 2428 C CA . THR A 1 310 ? -14.666 12.514 25.221 1.00 59.06 310 THR A CA 1
ATOM 2429 C C . THR A 1 310 ? -15.790 13.156 24.423 1.00 59.06 310 THR A C 1
ATOM 2431 O O . THR A 1 310 ? -16.844 13.321 24.999 1.00 59.06 310 THR A O 1
ATOM 2434 N N . THR A 1 311 ? -15.698 13.363 23.105 1.00 58.81 311 THR A N 1
ATOM 2435 C CA . THR A 1 311 ? -16.758 14.071 22.345 1.00 58.81 311 THR A CA 1
ATOM 2436 C C . THR A 1 311 ? -18.117 13.368 22.382 1.00 58.81 311 THR A C 1
ATOM 2438 O O . THR A 1 311 ? -19.154 13.997 22.592 1.00 58.81 311 THR A O 1
ATOM 2441 N N . VAL A 1 312 ? -18.129 12.040 22.241 1.00 60.81 312 VAL A N 1
ATOM 2442 C CA . VAL A 1 312 ? -19.355 11.237 22.372 1.00 60.81 312 VAL A CA 1
ATOM 2443 C C . VAL A 1 312 ? -19.831 11.214 23.824 1.00 60.81 312 VAL A C 1
ATOM 2445 O O . VAL A 1 312 ? -21.031 11.288 24.076 1.00 60.81 312 VAL A O 1
ATOM 2448 N N . SER A 1 313 ? -18.909 11.145 24.787 1.00 70.19 313 SER A N 1
ATOM 2449 C CA . SER A 1 313 ? -19.247 11.198 26.215 1.00 70.19 313 SER A CA 1
ATOM 2450 C C . SER A 1 313 ? -19.789 12.565 26.630 1.00 70.19 313 SER A C 1
ATOM 2452 O O . SER A 1 313 ? -20.698 12.615 27.447 1.00 70.19 313 SER A O 1
ATOM 2454 N N . ASP A 1 314 ? -19.293 13.646 26.036 1.00 76.50 314 ASP A N 1
ATOM 2455 C CA . ASP A 1 314 ? -19.674 15.031 26.293 1.00 76.50 314 ASP A CA 1
ATOM 2456 C C . ASP A 1 314 ? -21.053 15.311 25.709 1.00 76.50 314 ASP A C 1
ATOM 2458 O O . ASP A 1 314 ? -21.898 15.884 26.388 1.00 76.50 314 ASP A O 1
ATOM 2462 N N . TYR A 1 315 ? -21.337 14.811 24.502 1.00 77.31 315 TYR A N 1
ATOM 2463 C CA . TYR A 1 315 ? -22.679 14.886 23.929 1.00 77.31 315 TYR A CA 1
ATOM 2464 C C . TYR A 1 315 ? -23.685 14.028 24.708 1.00 77.31 315 TYR A C 1
ATOM 2466 O O . TYR A 1 315 ? -24.787 14.480 25.006 1.00 77.31 315 TYR A O 1
ATOM 2474 N N . ILE A 1 316 ? -23.309 12.810 25.117 1.00 80.94 316 ILE A N 1
ATOM 2475 C CA . ILE A 1 316 ? -24.160 11.978 25.980 1.00 80.94 316 ILE A CA 1
ATOM 2476 C C . ILE A 1 316 ? -24.385 12.664 27.326 1.00 80.94 316 ILE A C 1
ATOM 2478 O O . ILE A 1 316 ? -25.510 12.662 27.820 1.00 80.94 316 ILE A O 1
ATOM 2482 N N . LYS A 1 317 ? -23.350 13.262 27.919 1.00 78.94 317 LYS A N 1
ATOM 2483 C CA . LYS A 1 317 ? -23.441 14.006 29.175 1.00 78.94 317 LYS A CA 1
ATOM 2484 C C . LYS A 1 317 ? -24.364 15.210 29.019 1.00 78.94 317 LYS A C 1
ATOM 2486 O O . LYS A 1 317 ? -25.285 15.331 29.813 1.00 78.94 317 LYS A O 1
ATOM 2491 N N . PHE A 1 318 ? -24.219 15.987 27.950 1.00 83.94 318 PHE A N 1
ATOM 2492 C CA . PHE A 1 318 ? -25.125 17.076 27.583 1.00 83.94 318 PHE A CA 1
ATOM 2493 C C . PHE A 1 318 ? -26.576 16.592 27.455 1.00 83.94 318 PHE A C 1
ATOM 2495 O O . PHE A 1 318 ? -27.476 17.136 28.089 1.00 83.94 318 PHE A O 1
ATOM 2502 N N . CYS A 1 319 ? -26.828 15.517 26.702 1.00 81.62 319 CYS A N 1
ATOM 2503 C CA . CYS A 1 319 ? -28.168 14.943 26.576 1.00 81.62 319 CYS A CA 1
ATOM 2504 C C . CYS A 1 319 ? -28.705 14.426 27.917 1.00 81.62 319 CYS A C 1
ATOM 2506 O O . CYS A 1 319 ? -29.897 14.558 28.185 1.00 81.62 319 CYS A O 1
ATOM 2508 N N . THR A 1 320 ? -27.847 13.852 28.762 1.00 82.62 320 THR A N 1
ATOM 2509 C CA . THR A 1 320 ? -28.217 13.338 30.087 1.00 82.62 320 THR A CA 1
ATOM 2510 C C . THR A 1 320 ? -28.569 14.485 31.030 1.00 82.62 320 THR A C 1
ATOM 2512 O O . THR A 1 320 ? -29.595 14.425 31.694 1.00 82.62 320 THR A O 1
ATOM 2515 N N . GLU A 1 321 ? -27.767 15.546 31.052 1.00 80.31 321 GLU A N 1
ATOM 2516 C CA . GLU A 1 321 ? -27.999 16.747 31.859 1.00 80.31 321 GLU A CA 1
ATOM 2517 C C . GLU A 1 321 ? -29.271 17.488 31.427 1.00 80.31 321 GLU A C 1
ATOM 2519 O O . GLU A 1 321 ? -30.008 17.973 32.282 1.00 80.31 321 GLU A O 1
ATOM 2524 N N . ASN A 1 322 ? -29.575 17.503 30.125 1.00 77.38 322 ASN A N 1
ATOM 2525 C CA . ASN A 1 322 ? -30.755 18.185 29.589 1.00 77.38 322 ASN A CA 1
ATOM 2526 C C . ASN A 1 322 ? -32.043 17.351 29.639 1.00 77.38 322 ASN A C 1
ATOM 2528 O O . ASN A 1 322 ? -33.127 17.915 29.760 1.00 77.38 322 ASN A O 1
ATOM 2532 N N . SER A 1 323 ? -31.951 16.023 29.524 1.00 80.31 323 SER A N 1
ATOM 2533 C CA . SER A 1 323 ? -33.134 15.153 29.388 1.00 80.31 323 SER A CA 1
ATOM 2534 C C . SER A 1 323 ? -33.475 14.385 30.663 1.00 80.31 323 SER A C 1
ATOM 2536 O O . SER A 1 323 ? -34.613 13.943 30.820 1.00 80.31 323 SER A O 1
ATOM 2538 N N . VAL A 1 324 ? -32.512 14.179 31.571 1.00 79.12 324 VAL A N 1
ATOM 2539 C CA . VAL A 1 324 ? -32.725 13.403 32.800 1.00 79.12 324 VAL A CA 1
ATOM 2540 C C . VAL A 1 324 ? -32.916 14.351 33.986 1.00 79.12 324 VAL A C 1
ATOM 2542 O O . VAL A 1 324 ? -31.960 14.994 34.422 1.00 79.12 324 VAL A O 1
ATOM 2545 N N . PRO A 1 325 ? -34.122 14.425 34.576 1.00 73.00 325 PRO A N 1
ATOM 2546 C CA . PRO A 1 325 ? -34.360 15.279 35.730 1.00 73.00 325 PRO A CA 1
ATOM 2547 C C . PRO A 1 325 ? -33.552 14.790 36.938 1.00 73.00 325 PRO A C 1
ATOM 2549 O O . PRO A 1 325 ? -33.706 13.661 37.413 1.00 73.00 325 PRO A O 1
ATOM 2552 N N . THR A 1 326 ? -32.686 15.655 37.464 1.00 70.94 326 THR A N 1
ATOM 2553 C CA . THR A 1 326 ? -31.890 15.366 38.661 1.00 70.94 326 THR A CA 1
ATOM 2554 C C . THR A 1 326 ? -32.684 15.682 39.930 1.00 70.94 326 THR A C 1
ATOM 2556 O O . THR A 1 326 ? -33.347 16.712 40.043 1.00 70.94 326 THR A O 1
ATOM 2559 N N . LYS A 1 327 ? -32.622 14.792 40.930 1.00 66.00 327 LYS A N 1
ATOM 2560 C CA . LYS A 1 327 ? -33.290 14.984 42.228 1.00 66.00 327 LYS A CA 1
ATOM 2561 C C . LYS A 1 327 ? -32.250 15.193 43.326 1.00 66.00 327 LYS A C 1
ATOM 2563 O O . LYS A 1 327 ? -31.499 14.280 43.660 1.00 66.00 327 LYS A O 1
ATOM 2568 N N . LYS A 1 328 ? -32.223 16.386 43.925 1.00 64.88 328 LYS A N 1
ATOM 2569 C CA . LYS A 1 328 ? -31.399 16.672 45.110 1.00 64.88 328 LYS A CA 1
ATOM 2570 C C . LYS A 1 328 ? -32.008 15.977 46.332 1.00 64.88 328 LYS A C 1
ATOM 2572 O O . LYS A 1 328 ? -33.160 16.227 46.682 1.00 64.88 328 LYS A O 1
ATOM 2577 N N . VAL A 1 329 ? -31.240 15.117 47.000 1.00 65.25 329 VAL A N 1
ATOM 2578 C CA . VAL A 1 329 ? -31.650 14.506 48.273 1.00 65.25 329 VAL A CA 1
ATOM 2579 C C . VAL A 1 329 ? -31.187 15.409 49.412 1.00 65.25 329 VAL A C 1
ATOM 2581 O O . VAL A 1 329 ? -29.991 15.591 49.624 1.00 65.25 329 VAL A O 1
ATOM 2584 N N . ARG A 1 330 ? -32.134 15.981 50.160 1.00 52.91 330 ARG A N 1
ATOM 2585 C CA . ARG A 1 330 ? -31.834 16.742 51.378 1.00 52.91 330 ARG A CA 1
ATOM 2586 C C . ARG A 1 330 ? -31.431 15.786 52.501 1.00 52.91 330 ARG A C 1
ATOM 2588 O O . ARG A 1 330 ? -32.232 14.976 52.962 1.00 52.91 330 ARG A O 1
ATOM 2595 N N . CYS A 1 331 ? -30.200 15.915 52.984 1.00 49.84 331 CYS A N 1
ATOM 2596 C CA . CYS A 1 331 ? -29.814 15.404 54.294 1.00 49.84 331 CYS A CA 1
ATOM 2597 C C . CYS A 1 331 ? -30.176 16.465 55.340 1.00 49.84 331 CYS A C 1
ATOM 2599 O O . CYS A 1 331 ? -29.600 17.547 55.345 1.00 49.84 331 CYS A O 1
ATOM 2601 N N . TYR A 1 332 ? -31.157 16.175 56.195 1.00 54.75 332 TYR A N 1
ATOM 2602 C CA . TYR A 1 332 ? -31.617 17.119 57.216 1.00 54.75 332 TYR A CA 1
ATOM 2603 C C . TYR A 1 332 ? -30.599 17.278 58.367 1.00 54.75 332 TYR A C 1
ATOM 2605 O O . TYR A 1 332 ? -30.014 16.266 58.772 1.00 54.75 332 TYR A O 1
ATOM 2613 N N . PRO A 1 333 ? -30.461 18.490 58.949 1.00 45.81 333 PRO A N 1
ATOM 2614 C CA . PRO A 1 333 ? -29.638 18.763 60.139 1.00 45.81 333 PRO A CA 1
ATOM 2615 C C . PRO A 1 333 ? -30.048 17.974 61.393 1.00 45.81 333 PRO A C 1
ATOM 2617 O O . PRO A 1 333 ? -29.238 17.791 62.290 1.00 45.81 333 PRO A O 1
ATOM 2620 N N . ASN A 1 334 ? -31.287 17.469 61.442 1.00 54.72 334 ASN A N 1
ATOM 2621 C CA . ASN A 1 334 ? -31.803 16.657 62.553 1.00 54.72 334 ASN A CA 1
ATOM 2622 C C . ASN A 1 334 ? -31.303 15.203 62.545 1.00 54.72 334 ASN A C 1
ATOM 2624 O O . ASN A 1 334 ? -31.655 14.422 63.430 1.00 54.72 334 ASN A O 1
ATOM 2628 N N . ASN A 1 335 ? -30.506 14.799 61.551 1.00 63.12 335 ASN A N 1
ATOM 2629 C CA . ASN A 1 335 ? -29.807 13.527 61.651 1.00 63.12 335 ASN A CA 1
ATOM 2630 C C . ASN A 1 335 ? -28.754 13.640 62.748 1.00 63.12 335 ASN A C 1
ATOM 2632 O O . ASN A 1 335 ? -27.952 14.570 62.748 1.00 63.12 335 ASN A O 1
ATOM 2636 N N . LYS A 1 336 ? -28.739 12.660 63.657 1.00 67.19 336 LYS A N 1
ATOM 2637 C CA . LYS A 1 336 ? -27.679 12.544 64.657 1.00 67.19 336 LYS A CA 1
ATOM 2638 C C . LYS A 1 336 ? -26.318 12.669 63.947 1.00 67.19 336 LYS A C 1
ATOM 2640 O O . LYS A 1 336 ? -26.121 11.978 62.947 1.00 67.19 336 LYS A O 1
ATOM 2645 N N . PRO A 1 337 ? -25.395 13.520 64.423 1.00 69.19 337 PRO A N 1
ATOM 2646 C CA . PRO A 1 337 ? -24.174 13.873 63.689 1.00 69.19 337 PRO A CA 1
ATOM 2647 C C . PRO A 1 337 ? -23.235 12.683 63.428 1.00 69.19 337 PRO A C 1
ATOM 2649 O O . PRO A 1 337 ? -22.390 12.748 62.542 1.00 69.19 337 PRO A O 1
ATOM 2652 N N . TRP A 1 338 ? -23.422 11.571 64.143 1.00 75.88 338 TRP A N 1
ATOM 2653 C CA . TRP A 1 338 ? -22.749 10.288 63.918 1.00 75.88 338 TRP A CA 1
ATOM 2654 C C . TRP A 1 338 ? -23.436 9.373 62.882 1.00 75.88 338 TRP A C 1
ATOM 2656 O O . TRP A 1 338 ? -23.059 8.212 62.755 1.00 75.88 338 TRP A O 1
ATOM 2666 N N . VAL A 1 339 ? -24.464 9.833 62.156 1.00 80.94 339 VAL A N 1
ATOM 2667 C CA . VAL A 1 339 ? -25.141 9.061 61.094 1.00 80.94 339 VAL A CA 1
ATOM 2668 C C . VAL A 1 339 ? -24.514 9.381 59.737 1.00 80.94 339 VAL A C 1
ATOM 2670 O O . VAL A 1 339 ? -24.889 10.344 59.068 1.00 80.94 339 VAL A O 1
ATOM 2673 N N . THR A 1 340 ? -23.571 8.541 59.321 1.00 80.50 340 THR A N 1
ATOM 2674 C CA . THR A 1 340 ? -22.834 8.653 58.054 1.00 80.50 340 THR A CA 1
ATOM 2675 C C . THR A 1 340 ? -23.608 8.071 56.860 1.00 80.50 340 THR A C 1
ATOM 2677 O O . THR A 1 340 ? -24.629 7.388 57.016 1.00 80.50 340 THR A O 1
ATOM 2680 N N . SER A 1 341 ? -23.132 8.334 55.636 1.00 79.38 341 SER A N 1
ATOM 2681 C CA . SER A 1 341 ? -23.635 7.697 54.405 1.00 79.38 341 SER A CA 1
ATOM 2682 C C . SER A 1 341 ? -23.558 6.172 54.472 1.00 79.38 341 SER A C 1
ATOM 2684 O O . SER A 1 341 ? -24.479 5.485 54.029 1.00 79.38 341 SER A O 1
ATOM 2686 N N . ASP A 1 342 ? -22.505 5.651 55.094 1.00 80.00 342 ASP A N 1
ATOM 2687 C CA . ASP A 1 342 ? -22.213 4.220 55.156 1.00 80.00 342 ASP A CA 1
ATOM 2688 C C . ASP A 1 342 ? -23.185 3.504 56.100 1.00 80.00 342 ASP A C 1
ATOM 2690 O O . ASP A 1 342 ? -23.710 2.440 55.774 1.00 80.00 342 ASP A O 1
ATOM 2694 N N . LEU A 1 343 ? -23.564 4.149 57.210 1.00 85.19 343 LEU A N 1
ATOM 2695 C CA . LEU A 1 343 ? -24.638 3.665 58.083 1.00 85.19 343 LEU A CA 1
ATOM 2696 C C . LEU A 1 343 ? -25.992 3.618 57.364 1.00 85.19 343 LEU A C 1
ATOM 2698 O O . LEU A 1 343 ? -26.759 2.669 57.545 1.00 85.19 343 LEU A O 1
ATOM 2702 N N . LYS A 1 344 ? -26.291 4.605 56.507 1.00 83.44 344 LYS A N 1
ATOM 2703 C CA . LYS A 1 344 ? -27.502 4.581 55.666 1.00 83.44 344 LYS A CA 1
ATOM 2704 C C . LYS A 1 344 ? -27.443 3.451 54.632 1.00 83.44 344 LYS A C 1
ATOM 2706 O O . LYS A 1 344 ? -28.457 2.788 54.402 1.00 83.44 344 LYS A O 1
ATOM 2711 N N . ALA A 1 345 ? -26.272 3.181 54.056 1.00 84.44 345 ALA A N 1
ATOM 2712 C CA . ALA A 1 345 ? -26.068 2.060 53.142 1.00 84.44 345 ALA A CA 1
ATOM 2713 C C . ALA A 1 345 ? -26.269 0.703 53.844 1.00 84.44 345 ALA A C 1
ATOM 2715 O O . ALA A 1 345 ? -26.970 -0.159 53.307 1.00 84.44 345 ALA A O 1
ATOM 2716 N N . LEU A 1 346 ? -25.755 0.539 55.069 1.00 88.62 346 LEU A N 1
ATOM 2717 C CA . LEU A 1 346 ? -25.948 -0.660 55.893 1.00 88.62 346 LEU A CA 1
ATOM 2718 C C . LEU A 1 346 ? -27.412 -0.853 56.317 1.00 88.62 346 LEU A C 1
ATOM 2720 O O . LEU A 1 346 ? -27.927 -1.969 56.253 1.00 88.62 346 LEU A O 1
ATOM 2724 N N . LEU A 1 347 ? -28.130 0.220 56.666 1.00 87.56 347 LEU A N 1
ATOM 2725 C CA . LEU A 1 347 ? -29.574 0.162 56.937 1.00 87.56 347 LEU A CA 1
ATOM 2726 C C . LEU A 1 347 ? -30.371 -0.289 55.704 1.00 87.56 347 LEU A C 1
ATOM 2728 O O . LEU A 1 347 ? -31.283 -1.109 55.820 1.00 87.56 347 LEU A O 1
ATOM 2732 N N . ASN A 1 348 ? -30.006 0.193 54.516 1.00 88.19 348 ASN A N 1
ATOM 2733 C CA . ASN A 1 348 ? -30.630 -0.232 53.263 1.00 88.19 348 ASN A CA 1
ATOM 2734 C C . ASN A 1 348 ? -30.252 -1.671 52.880 1.00 88.19 348 ASN A C 1
ATOM 2736 O O . ASN A 1 348 ? -31.080 -2.403 52.341 1.00 88.19 348 ASN A O 1
ATOM 2740 N N . LYS A 1 349 ? -29.024 -2.113 53.175 1.00 88.75 349 LYS A N 1
ATOM 2741 C CA . LYS A 1 349 ? -28.591 -3.511 53.013 1.00 88.75 349 LYS A CA 1
ATOM 2742 C C . LYS A 1 349 ? -29.374 -4.441 53.946 1.00 88.75 349 LYS A C 1
ATOM 2744 O O . LYS A 1 349 ? -29.880 -5.457 53.491 1.00 88.75 349 LYS A O 1
ATOM 2749 N N . LYS A 1 350 ? -29.604 -4.035 55.201 1.00 92.19 350 LYS A N 1
ATOM 2750 C CA . LYS A 1 350 ? -30.444 -4.770 56.162 1.00 92.19 350 LYS A CA 1
ATOM 2751 C C . LYS A 1 350 ? -31.889 -4.894 55.677 1.00 92.19 350 LYS A C 1
ATOM 2753 O O . LYS A 1 350 ? -32.466 -5.971 55.775 1.00 92.19 350 LYS A O 1
ATOM 2758 N N . LYS A 1 351 ? -32.471 -3.809 55.147 1.00 88.94 351 LYS A N 1
ATOM 2759 C CA . LYS A 1 351 ? -33.819 -3.837 54.552 1.00 88.94 351 LYS A CA 1
ATOM 2760 C C . LYS A 1 351 ? -33.891 -4.825 53.386 1.00 88.94 351 LYS A C 1
ATOM 2762 O O . LYS A 1 351 ? -34.820 -5.615 53.344 1.00 88.94 351 LYS A O 1
ATOM 2767 N N . ARG A 1 352 ? -32.888 -4.831 52.500 1.00 88.25 352 ARG A N 1
ATOM 2768 C CA . ARG A 1 352 ? -32.804 -5.784 51.379 1.00 88.25 352 ARG A CA 1
ATOM 2769 C C . ARG A 1 352 ? -32.698 -7.235 51.847 1.00 88.25 352 ARG A C 1
ATOM 2771 O O . ARG A 1 352 ? -33.471 -8.050 51.367 1.00 88.25 352 ARG A O 1
ATOM 2778 N N . ALA A 1 353 ? -31.825 -7.529 52.810 1.00 87.25 353 ALA A N 1
ATOM 2779 C CA . ALA A 1 353 ? -31.685 -8.874 53.373 1.00 87.25 353 ALA A CA 1
ATOM 2780 C C . ALA A 1 353 ? -32.981 -9.357 54.055 1.00 87.25 353 ALA A C 1
ATOM 2782 O O . ALA A 1 353 ? -33.356 -10.518 53.931 1.00 87.25 353 ALA A O 1
ATOM 2783 N N . PHE A 1 354 ? -33.713 -8.451 54.718 1.00 85.81 354 PHE A N 1
ATOM 2784 C CA . PHE A 1 354 ? -35.027 -8.752 55.296 1.00 85.81 354 PHE A CA 1
ATOM 2785 C C . PHE A 1 354 ? -36.075 -9.055 54.220 1.00 85.81 354 PHE A C 1
ATOM 2787 O O . PHE A 1 354 ? -36.793 -10.041 54.327 1.00 85.81 354 PHE A O 1
ATOM 2794 N N . THR A 1 355 ? -36.137 -8.246 53.158 1.00 87.12 355 THR A N 1
ATOM 2795 C CA . THR A 1 355 ? -37.054 -8.475 52.030 1.00 87.12 355 THR A CA 1
ATOM 2796 C C . THR A 1 355 ? -36.706 -9.739 51.238 1.00 87.12 355 THR A C 1
ATOM 2798 O O . THR A 1 355 ? -37.605 -10.388 50.718 1.00 87.12 355 THR A O 1
ATOM 2801 N N . ALA A 1 356 ? -35.424 -10.104 51.158 1.00 85.12 356 ALA A N 1
ATOM 2802 C CA . ALA A 1 356 ? -34.947 -11.307 50.477 1.00 85.12 356 ALA A CA 1
ATOM 2803 C C . ALA A 1 356 ? -35.138 -12.599 51.295 1.00 85.12 356 ALA A C 1
ATOM 2805 O O . ALA A 1 356 ? -34.978 -13.684 50.745 1.00 85.12 356 ALA A O 1
ATOM 2806 N N . GLY A 1 357 ? -35.477 -12.496 52.586 1.00 85.50 357 GLY A N 1
ATOM 2807 C CA . GLY A 1 357 ? -35.696 -13.655 53.453 1.00 85.50 357 GLY A CA 1
ATOM 2808 C C . GLY A 1 357 ? -34.428 -14.448 53.784 1.00 85.50 357 GLY A C 1
ATOM 2809 O O . GLY A 1 357 ? -34.546 -15.612 54.149 1.00 85.50 357 GLY A O 1
ATOM 2810 N N . ASP A 1 358 ? -33.236 -13.848 53.670 1.00 89.94 358 ASP A N 1
ATOM 2811 C CA . ASP A 1 358 ? -31.959 -14.491 54.009 1.00 89.94 358 ASP A CA 1
ATOM 2812 C C . ASP A 1 358 ? -31.585 -14.211 55.482 1.00 89.94 358 ASP A C 1
ATOM 2814 O O . ASP A 1 358 ? -31.115 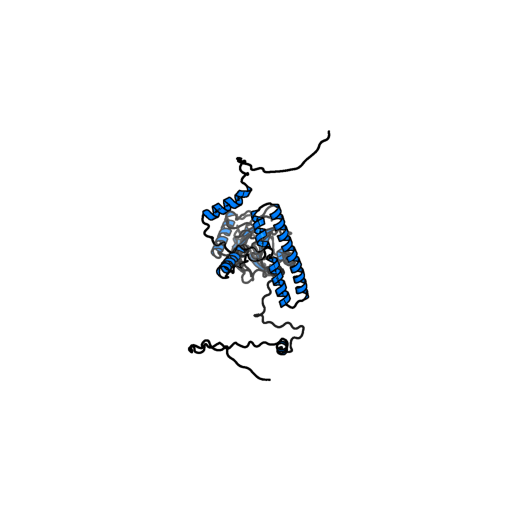-13.112 55.816 1.00 89.94 358 ASP A O 1
ATOM 2818 N N . PRO A 1 359 ? -31.770 -15.179 56.403 1.00 86.75 359 PRO A N 1
ATOM 2819 C CA . PRO A 1 359 ? -31.456 -14.987 57.814 1.00 86.75 359 PRO A CA 1
ATOM 2820 C C . PRO A 1 359 ? -29.947 -14.900 58.091 1.00 86.75 359 PRO A C 1
ATOM 2822 O O . PRO A 1 359 ? -29.556 -14.289 59.090 1.00 86.75 359 PRO A O 1
ATOM 2825 N N . ALA A 1 360 ? -29.093 -15.480 57.242 1.00 89.06 360 ALA A N 1
ATOM 2826 C CA . ALA A 1 360 ? -27.644 -15.460 57.418 1.00 89.06 360 ALA A CA 1
ATOM 2827 C C . ALA A 1 360 ? -27.070 -14.091 57.030 1.00 89.06 360 ALA A C 1
ATOM 2829 O O . ALA A 1 360 ? -26.335 -13.479 57.816 1.00 89.06 360 ALA A O 1
ATOM 2830 N N . GLU A 1 361 ? -27.481 -13.556 55.877 1.00 87.06 361 GLU A N 1
ATOM 2831 C CA . GLU A 1 361 ? -27.104 -12.206 55.453 1.00 87.06 361 GLU A CA 1
ATOM 2832 C C . GLU A 1 361 ? -27.673 -11.155 56.415 1.00 87.06 361 GLU A C 1
ATOM 2834 O O . GLU A 1 361 ? -26.965 -10.233 56.830 1.00 87.06 361 GLU A O 1
ATOM 2839 N N . LEU A 1 362 ? -28.917 -11.323 56.873 1.00 89.38 362 LEU A N 1
ATOM 2840 C CA . LEU A 1 362 ? -29.531 -10.409 57.832 1.00 89.38 362 LEU A CA 1
ATOM 2841 C C . LEU A 1 362 ? -28.773 -10.367 59.168 1.00 89.38 362 LEU A C 1
ATOM 2843 O O . LEU A 1 362 ? -28.539 -9.275 59.692 1.00 89.38 362 LEU A O 1
ATOM 2847 N N . ARG A 1 363 ? -28.339 -11.515 59.709 1.00 89.25 363 ARG A N 1
ATOM 2848 C CA . ARG A 1 363 ? -27.507 -11.574 60.928 1.00 89.25 363 ARG A CA 1
ATOM 2849 C C . ARG A 1 363 ? -26.135 -10.932 60.712 1.00 89.25 363 ARG A C 1
ATOM 2851 O O . ARG A 1 363 ? -25.678 -10.170 61.567 1.00 89.25 363 ARG A O 1
ATOM 2858 N N . SER A 1 364 ? -25.508 -11.188 59.564 1.00 90.81 364 SER A N 1
ATOM 2859 C CA . SER A 1 364 ? -24.213 -10.605 59.193 1.00 90.81 364 SER A CA 1
ATOM 2860 C C . SER A 1 364 ? -24.281 -9.075 59.116 1.00 90.81 364 SER A C 1
ATOM 2862 O O . SER A 1 364 ? -23.544 -8.374 59.815 1.00 90.81 364 SER A O 1
ATOM 2864 N N . VAL A 1 365 ? -25.257 -8.542 58.374 1.00 90.88 365 VAL A N 1
ATOM 2865 C CA . VAL A 1 365 ? -25.459 -7.095 58.216 1.00 90.88 365 VAL A CA 1
ATOM 2866 C C . VAL A 1 365 ? -25.872 -6.444 59.536 1.00 90.88 365 VAL A C 1
ATOM 2868 O O . VAL A 1 365 ? -25.482 -5.313 59.813 1.00 90.88 365 VAL A O 1
ATOM 2871 N N . GLN A 1 366 ? -26.624 -7.135 60.397 1.00 89.88 366 GLN A N 1
ATOM 2872 C CA . GLN A 1 366 ? -26.931 -6.631 61.739 1.00 89.88 366 GLN A CA 1
ATOM 2873 C C . GLN A 1 366 ? -25.686 -6.515 62.626 1.00 89.88 366 GLN A C 1
ATOM 2875 O O . GLN A 1 366 ? -25.559 -5.528 63.354 1.00 89.88 366 GLN A O 1
ATOM 2880 N N . LYS A 1 367 ? -24.772 -7.491 62.573 1.00 92.56 367 LYS A N 1
ATOM 2881 C CA . LYS A 1 367 ? -23.499 -7.451 63.309 1.00 92.56 367 LYS A CA 1
ATOM 2882 C C . LYS A 1 367 ? -22.615 -6.311 62.802 1.00 92.56 367 LYS A C 1
ATOM 2884 O O . LYS A 1 367 ? -22.095 -5.536 63.603 1.00 92.56 367 LYS A O 1
ATOM 2889 N N . GLU A 1 368 ? -22.518 -6.168 61.484 1.00 91.75 368 GLU A N 1
ATOM 2890 C CA . GLU A 1 368 ? -21.778 -5.094 60.820 1.00 91.75 368 GLU A CA 1
ATOM 2891 C C . GLU A 1 368 ? -22.352 -3.707 61.153 1.00 91.75 368 GLU A C 1
ATOM 2893 O O . GLU A 1 368 ? -21.609 -2.800 61.528 1.00 91.75 368 GLU A O 1
ATOM 2898 N N . LEU A 1 369 ? -23.681 -3.560 61.126 1.00 92.19 369 LEU A N 1
ATOM 2899 C CA . LEU A 1 369 ? -24.370 -2.326 61.501 1.00 92.19 369 LEU A CA 1
ATOM 2900 C C . LEU A 1 369 ? -24.136 -1.963 62.973 1.00 92.19 369 LEU A C 1
ATOM 2902 O O . LEU A 1 369 ? -23.887 -0.799 63.274 1.00 92.19 369 LEU A O 1
ATOM 2906 N N . LYS A 1 370 ? -24.189 -2.935 63.897 1.00 90.31 370 LYS A N 1
ATOM 2907 C CA . LYS A 1 370 ? -23.892 -2.695 65.321 1.00 90.31 370 LYS A CA 1
ATOM 2908 C C . LYS A 1 370 ? -22.452 -2.221 65.527 1.00 90.31 370 LYS A C 1
ATOM 2910 O O . LYS A 1 370 ? -22.242 -1.274 66.282 1.00 90.31 370 LYS A O 1
ATOM 2915 N N . ARG A 1 371 ? -21.484 -2.844 64.843 1.00 91.94 371 ARG A N 1
ATOM 2916 C CA . ARG A 1 371 ? -20.068 -2.449 64.887 1.00 91.94 371 ARG A CA 1
ATOM 2917 C C . ARG A 1 371 ? -19.871 -1.025 64.364 1.00 91.94 371 ARG A C 1
ATOM 2919 O O . ARG A 1 371 ? -19.381 -0.178 65.102 1.00 91.94 371 ARG A O 1
ATOM 2926 N N . SER A 1 372 ? -20.351 -0.741 63.155 1.00 88.75 372 SER A N 1
ATOM 2927 C CA . SER A 1 372 ? -20.207 0.577 62.522 1.00 88.75 372 SER A CA 1
ATOM 2928 C C . SER A 1 372 ? -20.905 1.689 63.320 1.00 88.75 372 SER A C 1
ATOM 2930 O O . SER A 1 372 ? -20.418 2.817 63.397 1.00 88.75 372 SER A O 1
ATOM 2932 N N . LEU A 1 373 ? -22.025 1.378 63.983 1.00 89.56 373 LEU A N 1
ATOM 2933 C CA . LEU A 1 373 ? -22.734 2.325 64.846 1.00 89.56 373 LEU A CA 1
ATOM 2934 C C . LEU A 1 373 ? -21.973 2.620 66.145 1.00 89.56 373 LEU A C 1
ATOM 2936 O O . LEU A 1 373 ? -22.061 3.742 66.643 1.00 89.56 373 LEU A O 1
ATOM 2940 N N . LYS A 1 374 ? -21.231 1.645 66.683 1.00 88.94 374 LYS A N 1
ATOM 2941 C CA . LYS A 1 374 ? -20.323 1.855 67.817 1.00 88.94 374 LYS A CA 1
ATOM 2942 C C . LYS A 1 374 ? -19.145 2.737 67.400 1.00 88.94 374 LYS A C 1
ATOM 2944 O O . LYS A 1 374 ? -18.960 3.794 67.987 1.00 88.94 374 LYS A O 1
ATOM 2949 N N . GLU A 1 375 ? -18.456 2.376 66.320 1.00 89.00 375 GLU A N 1
ATOM 2950 C CA . GLU A 1 375 ? -17.319 3.134 65.777 1.00 89.00 375 GLU A CA 1
ATOM 2951 C C . GLU A 1 375 ? -17.694 4.586 65.453 1.00 89.00 375 GLU A C 1
ATOM 2953 O O . GLU A 1 375 ? -16.988 5.512 65.840 1.00 89.00 375 GLU A O 1
ATOM 2958 N N . SER A 1 376 ? -18.847 4.808 64.814 1.00 86.81 376 SER A N 1
ATOM 2959 C CA . SER A 1 376 ? -19.303 6.159 64.456 1.00 86.81 376 SER A CA 1
ATOM 2960 C C . SER A 1 376 ? -19.662 7.006 65.683 1.00 86.81 376 SER A C 1
ATOM 2962 O O . SER A 1 376 ? -19.431 8.216 65.690 1.00 86.81 376 SER A O 1
ATOM 2964 N N . LYS A 1 377 ? -20.221 6.391 66.736 1.00 86.50 377 LYS A N 1
ATOM 2965 C CA . LYS A 1 377 ? -20.494 7.074 68.010 1.00 86.50 377 LYS A CA 1
ATOM 2966 C C . LYS A 1 377 ? -19.208 7.389 68.770 1.00 86.50 377 LYS A C 1
ATOM 2968 O O . LYS A 1 377 ? -19.098 8.486 69.308 1.00 86.50 377 LYS A O 1
ATOM 2973 N N . ASP A 1 378 ? -18.255 6.463 68.794 1.00 85.81 378 ASP A N 1
ATOM 2974 C CA . ASP A 1 378 ? -16.973 6.637 69.480 1.00 85.81 378 ASP A CA 1
ATOM 2975 C C . ASP A 1 378 ? -16.111 7.691 68.770 1.00 85.81 378 ASP A C 1
ATOM 2977 O O . ASP A 1 378 ? -15.546 8.564 69.422 1.00 85.81 378 ASP A O 1
ATOM 2981 N N . ALA A 1 379 ? -16.089 7.701 67.434 1.00 84.75 379 ALA A N 1
ATOM 2982 C CA . ALA A 1 379 ? -15.428 8.744 66.650 1.00 84.75 379 ALA A CA 1
ATOM 2983 C C . ALA A 1 379 ? -16.037 10.132 66.906 1.00 84.75 379 ALA A C 1
ATOM 2985 O O . ALA A 1 379 ? -15.319 11.124 67.034 1.00 84.75 379 ALA A O 1
ATOM 2986 N N . TYR A 1 380 ? -17.367 10.213 67.020 1.00 82.44 380 TYR A N 1
ATOM 2987 C CA . TYR A 1 380 ? -18.033 11.464 67.372 1.00 82.44 380 TYR A CA 1
ATOM 2988 C C . TYR A 1 380 ? -17.736 11.902 68.813 1.00 82.44 380 TYR A C 1
ATOM 2990 O O . TYR A 1 380 ? -17.524 13.091 69.044 1.00 82.44 380 TYR A O 1
ATOM 2998 N N . ARG A 1 381 ? -17.675 10.959 69.764 1.00 82.94 381 ARG A N 1
ATOM 2999 C CA . ARG A 1 381 ? -17.279 11.224 71.154 1.00 82.94 381 ARG A CA 1
ATOM 3000 C C . ARG A 1 381 ? -15.863 11.798 71.230 1.00 82.94 381 ARG A C 1
ATOM 3002 O O . ARG A 1 381 ? -15.707 12.879 71.780 1.00 82.94 381 ARG A O 1
ATOM 3009 N N . LYS A 1 382 ? -14.880 11.148 70.597 1.00 85.00 382 LYS A N 1
ATOM 3010 C CA . LYS A 1 382 ? -13.490 11.639 70.540 1.00 85.00 382 LYS A CA 1
ATOM 3011 C C . LYS A 1 382 ? -13.413 13.048 69.957 1.00 85.00 382 LYS A C 1
ATOM 3013 O O . LYS A 1 382 ? -12.777 13.925 70.519 1.00 85.00 382 LYS A O 1
ATOM 3018 N N . LYS A 1 383 ? -14.156 13.309 68.877 1.00 82.00 383 LYS A N 1
ATOM 3019 C CA . LYS A 1 383 ? -14.237 14.646 68.273 1.00 82.00 383 LYS A CA 1
ATOM 3020 C C . LYS A 1 383 ? -14.832 15.703 69.216 1.00 82.00 383 LYS A C 1
ATOM 3022 O O . LYS A 1 383 ? -14.501 16.878 69.084 1.00 82.00 383 LYS A O 1
ATOM 3027 N N . LEU A 1 384 ? -15.742 15.321 70.111 1.00 74.62 384 LEU A N 1
ATOM 3028 C CA . LEU A 1 384 ? -16.290 16.198 71.152 1.00 74.62 384 LEU A CA 1
ATOM 3029 C C . LEU A 1 384 ? -15.274 16.443 72.273 1.00 74.62 384 LEU A C 1
ATOM 3031 O O . LEU A 1 384 ? -15.097 17.592 72.664 1.00 74.62 384 LEU A O 1
ATOM 3035 N N . GLU A 1 385 ? -14.595 15.395 72.739 1.00 79.94 385 GLU A N 1
ATOM 3036 C CA . GLU A 1 385 ? -13.541 15.465 73.764 1.00 79.94 385 GLU A CA 1
ATOM 3037 C C . GLU A 1 385 ? -12.386 16.366 73.299 1.00 79.94 385 GLU A C 1
ATOM 3039 O O . GLU A 1 385 ? -12.071 17.349 73.963 1.00 79.94 385 GLU A O 1
ATOM 3044 N N . GLU A 1 386 ? -11.880 16.173 72.077 1.00 79.56 386 GLU A N 1
ATOM 3045 C CA . GLU A 1 386 ? -10.846 17.042 71.499 1.00 79.56 386 GLU A CA 1
ATOM 3046 C C . GLU A 1 386 ? -11.310 18.502 71.302 1.00 79.56 386 GLU A C 1
ATOM 3048 O O . GLU A 1 386 ? -10.499 19.417 71.162 1.00 79.56 386 GLU A O 1
ATOM 3053 N N . ARG A 1 387 ? -12.620 18.756 71.174 1.00 70.56 387 ARG A N 1
ATOM 3054 C CA . ARG A 1 387 ? -13.157 20.128 71.095 1.00 70.56 387 ARG A CA 1
ATOM 3055 C C . ARG A 1 387 ? -13.239 20.777 72.472 1.00 70.56 387 ARG A C 1
ATOM 3057 O O . ARG A 1 387 ? -13.063 21.989 72.556 1.00 70.56 387 ARG A O 1
ATOM 3064 N N . LEU A 1 388 ? -13.486 19.986 73.518 1.00 68.00 388 LEU A N 1
ATOM 3065 C CA . LEU A 1 388 ? -13.408 20.440 74.906 1.00 68.00 388 LEU A CA 1
ATOM 3066 C C . LEU A 1 388 ? -11.968 20.805 75.286 1.00 68.00 388 LEU A C 1
ATOM 3068 O O . LEU A 1 388 ? -11.746 21.879 75.835 1.00 68.00 388 LEU A O 1
ATOM 3072 N N . GLU A 1 389 ? -10.994 19.962 74.937 1.00 71.69 389 GLU A N 1
ATOM 3073 C CA . GLU A 1 389 ? -9.572 20.175 75.259 1.00 71.69 389 GLU A CA 1
ATOM 3074 C C . GLU A 1 389 ? -8.989 21.444 74.618 1.00 71.69 389 GLU A C 1
ATOM 3076 O O . GLU A 1 389 ? -8.123 22.096 75.192 1.00 71.69 389 GLU A O 1
ATOM 3081 N N . ARG A 1 390 ? -9.504 21.855 73.451 1.00 69.50 390 ARG A N 1
ATOM 3082 C CA . ARG A 1 390 ? -9.071 23.078 72.744 1.00 69.50 390 ARG A CA 1
ATOM 3083 C C . ARG A 1 390 ? -9.604 24.385 73.364 1.00 69.50 390 ARG A C 1
ATOM 3085 O O . ARG A 1 390 ? -9.406 25.447 72.779 1.00 69.50 390 ARG A O 1
ATOM 3092 N N . ASN A 1 391 ? -10.277 24.316 74.518 1.00 58.81 391 ASN A N 1
ATOM 3093 C CA . ASN A 1 391 ? -10.737 25.435 75.355 1.00 58.81 391 ASN A CA 1
ATOM 3094 C C . ASN A 1 391 ? -11.533 26.538 74.618 1.00 58.81 391 ASN A C 1
ATOM 3096 O O . ASN A 1 391 ? -11.514 27.714 74.980 1.00 58.81 391 ASN A O 1
ATOM 3100 N N . GLN A 1 392 ? -12.268 26.162 73.567 1.00 61.25 392 GLN A N 1
ATOM 3101 C CA . GLN A 1 392 ? -13.173 27.062 72.851 1.00 61.25 392 GLN A CA 1
ATOM 3102 C C . GLN A 1 392 ? -14.553 27.034 73.514 1.00 61.25 392 GLN A C 1
ATOM 3104 O O . GLN A 1 392 ? -15.417 26.222 73.176 1.00 61.25 392 GLN A O 1
ATOM 3109 N N . THR A 1 393 ? -14.787 27.949 74.455 1.00 58.97 393 THR A N 1
ATOM 3110 C CA . THR A 1 393 ? -16.034 28.057 75.240 1.00 58.97 393 THR A CA 1
ATOM 3111 C C . THR A 1 393 ? -17.306 28.041 74.380 1.00 58.97 393 THR A C 1
ATOM 3113 O O . THR A 1 393 ? -18.294 27.400 74.741 1.00 58.97 393 THR A O 1
ATOM 3116 N N . ARG A 1 394 ? -17.292 28.663 73.193 1.00 63.59 394 ARG A N 1
ATOM 3117 C CA . ARG A 1 394 ? -18.433 28.681 72.253 1.00 63.59 394 ARG A CA 1
ATOM 3118 C C . ARG A 1 394 ? -18.825 27.288 71.738 1.00 63.59 394 ARG A C 1
ATOM 3120 O O . ARG A 1 394 ? -20.019 26.992 71.616 1.00 63.59 394 ARG A O 1
ATOM 3127 N N . ASP A 1 395 ? -17.840 26.443 71.462 1.00 63.19 395 ASP A N 1
ATOM 3128 C CA . ASP A 1 395 ? -18.032 25.095 70.927 1.00 63.19 395 ASP A CA 1
ATOM 3129 C C . ASP A 1 395 ? -18.421 24.102 72.020 1.00 63.19 395 ASP A C 1
ATOM 3131 O O . ASP A 1 395 ? -19.270 23.239 71.782 1.00 63.19 395 ASP A O 1
ATOM 3135 N N . VAL A 1 396 ? -17.909 24.293 73.239 1.00 63.81 396 VAL A N 1
ATOM 3136 C CA . VAL A 1 396 ? -18.343 23.559 74.437 1.00 63.81 396 VAL A CA 1
ATOM 3137 C C . VAL A 1 396 ? -19.829 23.807 74.709 1.00 63.81 396 VAL A C 1
ATOM 3139 O O . VAL A 1 396 ? -20.605 22.858 74.832 1.00 63.81 396 VAL A O 1
ATOM 3142 N N . TRP A 1 397 ? -20.275 25.068 74.684 1.00 63.78 397 TRP A N 1
ATOM 3143 C CA . TRP A 1 397 ? -21.695 25.414 74.836 1.00 63.78 397 TRP A CA 1
ATOM 3144 C C . TRP A 1 397 ? -22.572 24.888 73.688 1.00 63.78 397 TRP A C 1
ATOM 3146 O O . TRP A 1 397 ? -23.737 24.544 73.895 1.00 63.78 397 TRP A O 1
ATOM 3156 N N . SER A 1 398 ? -22.036 24.796 72.469 1.00 65.06 398 SER A N 1
ATOM 3157 C CA . SER A 1 398 ? -22.725 24.192 71.320 1.00 65.06 398 SER A CA 1
ATOM 3158 C C . SER A 1 398 ? -22.866 22.667 71.455 1.00 65.06 398 SER A C 1
ATOM 3160 O O . SER A 1 398 ? -23.941 22.110 71.209 1.00 65.06 398 SER A O 1
ATOM 3162 N N . GLY A 1 399 ? -21.806 21.996 71.914 1.00 63.53 399 GLY A N 1
ATOM 3163 C CA . GLY A 1 399 ? -21.799 20.569 72.233 1.00 63.53 399 GLY A CA 1
ATOM 3164 C C . GLY A 1 399 ? -22.777 20.230 73.357 1.00 63.53 399 GLY A C 1
ATOM 3165 O O . GLY A 1 399 ? -23.603 19.334 73.189 1.00 63.53 399 GLY A O 1
ATOM 3166 N N . MET A 1 400 ? -22.775 21.014 74.440 1.00 63.53 400 MET A N 1
ATOM 3167 C CA . MET A 1 400 ? -23.693 20.856 75.573 1.00 63.53 400 MET A CA 1
ATOM 3168 C C . MET A 1 400 ? -25.160 20.939 75.130 1.00 63.53 400 MET A C 1
ATOM 3170 O O . MET A 1 400 ? -25.939 20.043 75.436 1.00 63.53 400 MET A O 1
ATOM 3174 N N . ARG A 1 401 ? -25.526 21.947 74.320 1.00 65.38 401 ARG A N 1
ATOM 3175 C CA . ARG A 1 401 ? -26.883 22.082 73.746 1.00 65.38 401 ARG A CA 1
ATOM 3176 C C . ARG A 1 401 ? -27.305 20.873 72.910 1.00 65.38 401 ARG A C 1
ATOM 3178 O O . ARG A 1 401 ? -28.470 20.485 72.920 1.00 65.38 401 ARG A O 1
ATOM 3185 N N . THR A 1 402 ? -26.360 20.275 72.188 1.00 63.34 402 THR A N 1
ATOM 3186 C CA . THR A 1 402 ? -26.609 19.101 71.340 1.00 63.34 402 THR A CA 1
ATOM 3187 C C . THR A 1 402 ? -26.812 17.831 72.173 1.00 63.34 402 THR A C 1
ATOM 3189 O O . THR A 1 402 ? -27.622 16.983 71.803 1.00 63.34 402 THR A O 1
ATOM 3192 N N . ILE A 1 403 ? -26.107 17.703 73.301 1.00 60.22 403 ILE A N 1
ATOM 3193 C CA . ILE A 1 403 ? -26.191 16.550 74.213 1.00 60.22 403 ILE A CA 1
ATOM 3194 C C . ILE A 1 403 ? -27.466 16.606 75.062 1.00 60.22 403 ILE A C 1
ATOM 3196 O O . ILE A 1 403 ? -28.155 15.597 75.191 1.00 60.22 403 ILE A O 1
ATOM 3200 N N . THR A 1 404 ? -27.807 17.777 75.604 1.00 62.22 404 THR A N 1
ATOM 3201 C CA . THR A 1 404 ? -28.984 17.965 76.470 1.00 62.22 404 THR A CA 1
ATOM 3202 C C . THR A 1 404 ? -30.283 18.181 75.691 1.00 62.22 404 THR A C 1
ATOM 3204 O O . THR A 1 404 ? -31.359 18.197 76.281 1.00 62.22 404 THR A O 1
ATOM 3207 N N . GLY A 1 405 ? -30.208 18.352 74.365 1.00 57.00 405 GLY A N 1
ATOM 3208 C CA . GLY A 1 405 ? -31.368 18.641 73.518 1.00 57.00 405 GLY A CA 1
ATOM 3209 C C . GLY A 1 405 ? -31.967 20.031 73.753 1.00 57.00 405 GLY A C 1
ATOM 3210 O O . GLY A 1 405 ? -33.102 20.285 73.350 1.00 57.00 405 GLY A O 1
ATOM 3211 N N . PHE A 1 406 ? -31.225 20.932 74.404 1.00 54.47 406 PHE A N 1
ATOM 3212 C CA . PHE A 1 406 ? -31.699 22.260 74.772 1.00 54.47 406 PHE A CA 1
ATOM 3213 C C . PHE A 1 406 ? -31.825 23.151 73.526 1.00 54.47 406 PHE A C 1
ATOM 3215 O O . PHE A 1 406 ? -30.863 23.768 73.063 1.00 54.47 406 PHE A O 1
ATOM 3222 N N . GLN A 1 407 ? -33.029 23.216 72.960 1.00 56.78 407 GLN A N 1
ATOM 3223 C CA . GLN A 1 407 ? -33.393 24.205 71.949 1.00 56.78 407 GLN A CA 1
ATOM 3224 C C . GLN A 1 407 ? -33.882 25.472 72.655 1.00 56.78 407 GLN A C 1
ATOM 3226 O O . GLN A 1 407 ? -34.739 25.393 73.534 1.00 56.78 407 GLN A O 1
ATOM 3231 N N . LYS A 1 408 ? -33.371 26.649 72.260 1.00 50.69 408 LYS A N 1
ATOM 3232 C CA . LYS A 1 408 ? -33.967 27.934 72.656 1.00 50.69 408 LYS A CA 1
ATOM 3233 C C . LYS A 1 408 ? -35.441 27.905 72.232 1.00 50.69 408 LYS A C 1
ATOM 3235 O O . LYS A 1 408 ? -35.738 28.110 71.057 1.00 50.69 408 LYS A O 1
ATOM 3240 N N . LYS A 1 409 ? -36.374 27.689 73.167 1.00 45.28 409 LYS A N 1
ATOM 3241 C CA . LYS A 1 409 ? -37.707 28.278 73.010 1.00 45.28 409 LYS A CA 1
ATOM 3242 C C . LYS A 1 409 ? -37.455 29.775 72.895 1.00 45.28 409 LYS A C 1
ATOM 3244 O O . LYS A 1 409 ? -36.699 30.314 73.702 1.00 45.28 409 LYS A O 1
ATOM 3249 N N . GLY A 1 410 ? -37.960 30.380 71.821 1.00 42.12 410 GLY A N 1
ATOM 3250 C CA . GLY A 1 410 ? -37.712 31.779 71.500 1.00 42.12 410 GLY A CA 1
ATOM 3251 C C . GLY A 1 410 ? -37.832 32.624 72.759 1.00 42.12 410 GLY A C 1
ATOM 3252 O O . GLY A 1 410 ? -38.850 32.564 73.446 1.00 42.12 410 GLY A O 1
ATOM 3253 N N . ILE A 1 411 ? -36.766 33.354 73.080 1.00 40.91 411 ILE A N 1
ATOM 3254 C CA . ILE A 1 411 ? -36.855 34.451 74.032 1.00 40.91 411 ILE A CA 1
ATOM 3255 C C . ILE A 1 411 ? -37.883 35.384 73.395 1.00 40.91 411 ILE A C 1
ATOM 3257 O O . ILE A 1 411 ? -37.593 36.009 72.375 1.00 40.91 411 ILE A O 1
ATOM 3261 N N . ARG A 1 412 ? -39.115 35.401 73.915 1.00 43.72 412 ARG A N 1
ATOM 3262 C CA . ARG A 1 412 ? -39.968 36.570 73.720 1.00 43.72 412 ARG A CA 1
ATOM 3263 C C . ARG A 1 412 ? -39.141 37.722 74.274 1.00 43.72 412 ARG A C 1
ATOM 3265 O O . ARG A 1 412 ? -38.664 37.596 75.401 1.00 43.72 412 ARG A O 1
ATOM 3272 N N . LEU A 1 413 ? -38.904 38.766 73.476 1.00 42.28 413 LEU A N 1
ATOM 3273 C CA . LEU A 1 413 ? -38.469 40.042 74.033 1.00 42.28 413 LEU A CA 1
ATOM 3274 C C . LEU A 1 413 ? -39.496 40.375 75.120 1.00 42.28 413 LEU A C 1
ATOM 3276 O O . LEU A 1 413 ? -40.641 40.693 74.811 1.00 42.28 413 LEU A O 1
ATOM 3280 N N . ALA A 1 414 ? -39.120 40.165 76.377 1.00 48.22 414 ALA A N 1
ATOM 3281 C CA . ALA A 1 414 ? -39.752 40.872 77.463 1.00 48.22 414 ALA A CA 1
ATOM 3282 C C . ALA A 1 414 ? -39.296 42.316 77.281 1.00 48.22 414 ALA A C 1
ATOM 3284 O O . ALA A 1 414 ? -38.101 42.560 77.089 1.00 48.22 414 ALA A O 1
ATOM 3285 N N . ASP A 1 415 ? -40.262 43.221 77.232 1.00 54.00 415 ASP A N 1
ATOM 3286 C CA . ASP A 1 415 ? -40.044 44.658 77.211 1.00 54.00 415 ASP A CA 1
ATOM 3287 C C . ASP A 1 415 ? -39.353 45.033 78.528 1.00 54.00 415 ASP A C 1
ATOM 3289 O O . ASP A 1 415 ? -39.984 45.191 79.571 1.00 54.00 415 ASP A O 1
ATOM 3293 N N . GLY A 1 416 ? -38.023 44.965 78.520 1.00 56.00 416 GLY A N 1
ATOM 3294 C CA . GLY A 1 416 ? -37.193 45.212 79.685 1.00 56.00 416 GLY A CA 1
ATOM 3295 C C . GLY A 1 416 ? -37.034 46.711 79.838 1.00 56.00 416 GLY A C 1
ATOM 3296 O O . GLY A 1 416 ? -36.217 47.311 79.144 1.00 56.00 416 GLY A O 1
ATOM 3297 N N . ASN A 1 417 ? -37.821 47.307 80.729 1.00 66.38 417 ASN A N 1
ATOM 3298 C CA . ASN A 1 417 ? -37.645 48.701 81.112 1.00 66.38 417 ASN A CA 1
ATOM 3299 C C . ASN A 1 417 ? -36.248 48.888 81.745 1.00 66.38 417 ASN A C 1
ATOM 3301 O O . ASN A 1 417 ? -35.760 48.012 82.465 1.00 66.38 417 ASN A O 1
ATOM 3305 N N . VAL A 1 418 ? -35.611 50.032 81.479 1.00 65.44 418 VAL A N 1
ATOM 3306 C CA . VAL A 1 418 ? -34.275 50.411 81.975 1.00 65.44 418 VAL A CA 1
ATOM 3307 C C . VAL A 1 418 ? -34.183 50.268 83.497 1.00 65.44 418 VAL A C 1
ATOM 3309 O O . VAL A 1 418 ? -33.148 49.853 84.014 1.00 65.44 418 VAL A O 1
ATOM 3312 N N . ASP A 1 419 ? -35.289 50.499 84.202 1.00 66.38 419 ASP A N 1
ATOM 3313 C CA . ASP A 1 419 ? -35.377 50.340 85.655 1.00 66.38 419 ASP A CA 1
ATOM 3314 C C . ASP A 1 419 ? -35.114 48.897 86.104 1.00 66.38 419 ASP A C 1
ATOM 3316 O O . ASP A 1 419 ? -34.375 48.669 87.057 1.00 66.38 419 ASP A O 1
ATOM 3320 N N . GLN A 1 420 ? -35.616 47.909 85.359 1.00 63.28 420 GLN A N 1
ATOM 3321 C CA . GLN A 1 420 ? -35.434 46.488 85.665 1.00 63.28 420 GLN A CA 1
ATOM 3322 C C . GLN A 1 420 ? -34.000 46.020 85.366 1.00 63.28 420 GLN A C 1
ATOM 3324 O O . GLN A 1 420 ? -33.448 45.168 86.064 1.00 63.28 420 GLN A O 1
ATOM 3329 N N . ALA A 1 421 ? -33.368 46.604 84.342 1.00 65.19 421 ALA A N 1
ATOM 3330 C CA . ALA A 1 421 ? -31.954 46.379 84.048 1.00 65.19 421 ALA A CA 1
ATOM 3331 C C . ALA A 1 421 ? -31.044 47.010 85.117 1.00 65.19 421 ALA A C 1
ATOM 3333 O O . ALA A 1 421 ? -30.046 46.404 85.506 1.00 65.19 421 ALA A O 1
ATOM 3334 N N . ASN A 1 422 ? -31.408 48.188 85.633 1.00 70.88 422 ASN A N 1
ATOM 3335 C CA . ASN A 1 422 ? -30.700 48.837 86.734 1.00 70.88 422 ASN A CA 1
ATOM 3336 C C . ASN A 1 422 ? -30.853 48.064 88.052 1.00 70.88 422 ASN A C 1
ATOM 3338 O O . ASN A 1 422 ? -29.866 47.908 88.768 1.00 70.88 422 ASN A O 1
ATOM 3342 N N . GLU A 1 423 ? -32.031 47.505 88.333 1.00 71.19 423 GLU A N 1
ATOM 3343 C CA . GLU A 1 423 ? -32.274 46.648 89.503 1.00 71.19 423 GLU A CA 1
ATOM 3344 C C . GLU A 1 423 ? -31.428 45.366 89.457 1.00 71.19 423 GLU A C 1
ATOM 3346 O O . GLU A 1 423 ? -30.794 44.984 90.442 1.00 71.19 423 GLU A O 1
ATOM 3351 N N . LEU A 1 424 ? -31.341 44.728 88.284 1.00 68.88 424 LEU A N 1
ATOM 3352 C CA . LEU A 1 424 ? -30.497 43.550 88.071 1.00 68.88 424 LEU A CA 1
ATOM 3353 C C . LEU A 1 424 ? -29.006 43.882 88.179 1.00 68.88 424 LEU A C 1
ATOM 3355 O O . LEU A 1 424 ? -28.258 43.126 88.800 1.00 68.88 424 LEU A O 1
ATOM 3359 N N . ASN A 1 425 ? -28.572 45.014 87.622 1.00 72.25 425 ASN A N 1
ATOM 3360 C CA . ASN A 1 425 ? -27.189 45.465 87.753 1.00 72.25 425 ASN A CA 1
ATOM 3361 C C . ASN A 1 425 ? -26.837 45.774 89.215 1.00 72.25 425 ASN A C 1
ATOM 3363 O O . ASN A 1 425 ? -25.768 45.374 89.664 1.00 72.25 425 ASN A O 1
ATOM 3367 N N . GLN A 1 426 ? -27.730 46.402 89.988 1.00 69.19 426 GLN A N 1
ATOM 3368 C CA . GLN A 1 426 ? -27.530 46.593 91.431 1.00 69.19 426 GLN A CA 1
ATOM 3369 C C . GLN A 1 426 ? -27.488 45.257 92.185 1.00 69.19 426 GLN A C 1
ATOM 3371 O O . GLN A 1 426 ? -26.624 45.055 93.037 1.00 69.19 426 GLN A O 1
ATOM 3376 N N . PHE A 1 427 ? -28.374 44.316 91.848 1.00 69.88 427 PHE A N 1
ATOM 3377 C CA . PHE A 1 427 ? -28.431 43.006 92.494 1.00 69.88 427 PHE A CA 1
ATOM 3378 C C . PHE A 1 427 ? -27.171 42.165 92.255 1.00 69.88 427 PHE A C 1
ATOM 3380 O O . PHE A 1 427 ? -26.690 41.520 93.184 1.00 69.88 427 PHE A O 1
ATOM 3387 N N . PHE A 1 428 ? -26.626 42.161 91.036 1.00 62.09 428 PHE A N 1
ATOM 3388 C CA . PHE A 1 428 ? -25.430 41.376 90.717 1.00 62.09 428 PHE A CA 1
ATOM 3389 C C . PHE A 1 428 ? -24.125 42.086 91.100 1.00 62.09 428 PHE A C 1
ATOM 3391 O O . PHE A 1 428 ? -23.214 41.415 91.578 1.00 62.09 428 PHE A O 1
ATOM 3398 N N . ASN A 1 429 ? -24.062 43.422 91.025 1.00 64.88 429 ASN A N 1
ATOM 3399 C CA . ASN A 1 429 ? -22.889 44.181 91.480 1.00 64.88 429 ASN A CA 1
ATOM 3400 C C . ASN A 1 429 ? -22.774 44.263 93.012 1.00 64.88 429 ASN A C 1
ATOM 3402 O O . ASN A 1 429 ? -21.732 44.682 93.511 1.00 64.88 429 ASN A O 1
ATOM 3406 N N . ARG A 1 430 ? -23.783 43.813 93.778 1.00 60.22 430 ARG A N 1
ATOM 3407 C CA . ARG A 1 430 ? -23.715 43.753 95.254 1.00 60.22 430 ARG A CA 1
ATOM 3408 C C . ARG A 1 430 ? -22.567 42.887 95.780 1.00 60.22 430 ARG A C 1
ATOM 3410 O O . ARG A 1 430 ? -22.184 43.017 96.936 1.00 60.22 430 ARG A O 1
ATOM 3417 N N . PHE A 1 431 ? -22.085 41.956 94.958 1.00 60.41 431 PHE A N 1
ATOM 3418 C CA . PHE A 1 431 ? -20.991 41.053 95.305 1.00 60.41 431 PHE A CA 1
ATOM 3419 C C . PHE A 1 431 ? -19.612 41.608 94.920 1.00 60.41 431 PHE A C 1
ATOM 3421 O O . PHE A 1 431 ? -18.616 41.109 95.436 1.00 60.41 431 PHE A O 1
ATOM 3428 N N . ASP A 1 432 ? -19.567 42.651 94.082 1.00 59.25 432 ASP A N 1
ATOM 3429 C CA . ASP A 1 432 ? -18.335 43.277 93.581 1.00 59.25 432 ASP A CA 1
ATOM 3430 C C . ASP A 1 432 ? -18.078 44.672 94.188 1.00 59.25 432 ASP A C 1
ATOM 3432 O O . ASP A 1 432 ? -16.987 45.225 94.052 1.00 59.25 432 ASP A O 1
ATOM 3436 N N . SER A 1 433 ? -19.049 45.254 94.900 1.00 53.06 433 SER A N 1
ATOM 3437 C CA . SER A 1 433 ? -18.843 46.467 95.694 1.00 53.06 433 SER A CA 1
ATOM 3438 C C . SER A 1 433 ? -18.097 46.148 96.993 1.00 53.06 433 SER A C 1
ATOM 3440 O O . SER A 1 433 ? -18.626 45.456 97.865 1.00 53.06 433 SER A O 1
ATOM 3442 N N . SER A 1 434 ? -16.886 46.693 97.151 1.00 53.66 434 SER A N 1
ATOM 3443 C CA . SER A 1 434 ? -16.187 46.742 98.440 1.00 53.66 434 SER A CA 1
ATOM 3444 C C . SER A 1 434 ? -17.102 47.370 99.500 1.00 53.66 434 SER A C 1
ATOM 3446 O O . SER A 1 434 ? -17.725 48.394 99.198 1.00 53.66 434 SER A O 1
ATOM 3448 N N . PRO A 1 435 ? -17.198 46.814 100.722 1.00 52.78 435 PRO A N 1
ATOM 3449 C CA . PRO A 1 435 ? -18.031 47.405 101.762 1.00 52.78 435 PRO A CA 1
ATOM 3450 C C . PRO A 1 435 ? -17.606 48.864 101.994 1.00 52.78 435 PRO A C 1
ATOM 3452 O O . PRO A 1 435 ? -16.403 49.142 102.007 1.00 52.78 435 PRO A O 1
ATOM 3455 N N . PRO A 1 436 ? -18.550 49.810 102.152 1.00 50.41 436 PRO A N 1
ATOM 3456 C CA . PRO A 1 436 ? -18.193 51.173 102.512 1.00 50.41 436 PRO A CA 1
ATOM 3457 C C . PRO A 1 436 ? -17.421 51.159 103.836 1.00 50.41 436 PRO A C 1
ATOM 3459 O O . PRO A 1 436 ? -17.798 50.475 104.789 1.00 50.41 436 PRO A O 1
ATOM 3462 N N . SER A 1 437 ? -16.321 51.912 103.882 1.00 42.56 437 SER A N 1
ATOM 3463 C CA . SER A 1 437 ? -15.583 52.212 105.109 1.00 42.56 437 SER A CA 1
ATOM 3464 C C . SER A 1 437 ? -16.549 52.711 106.193 1.00 42.56 437 SER A C 1
ATOM 3466 O O . SER A 1 437 ? -17.364 53.589 105.893 1.00 42.56 437 SER A O 1
ATOM 3468 N N . PRO A 1 438 ? -16.484 52.200 107.435 1.00 42.28 438 PRO A N 1
ATOM 3469 C CA . PRO A 1 438 ? -17.432 52.571 108.473 1.00 42.28 438 PRO A CA 1
ATOM 3470 C C . PRO A 1 438 ? -17.216 54.028 108.895 1.00 42.28 438 PRO A C 1
ATOM 3472 O O . PRO A 1 438 ? -16.254 54.359 109.585 1.00 42.28 438 PRO A O 1
ATOM 3475 N N . SER A 1 439 ? -18.139 54.905 108.510 1.00 37.16 439 SER A N 1
ATOM 3476 C CA . SER A 1 439 ? -18.400 56.135 109.249 1.00 37.16 439 SER A CA 1
ATOM 3477 C C . SER A 1 439 ? -19.182 55.763 110.512 1.00 37.16 439 SER A C 1
ATOM 3479 O O . SER A 1 439 ? -20.368 55.442 110.432 1.00 37.16 439 SER A O 1
ATOM 3481 N N . CYS A 1 440 ? -18.514 55.774 111.668 1.00 35.38 440 CYS A N 1
ATOM 3482 C CA . CYS A 1 440 ? -19.163 55.741 112.983 1.00 35.38 440 CYS A CA 1
ATOM 3483 C C . CYS A 1 440 ? -20.198 56.876 113.077 1.00 35.38 440 CYS A C 1
ATOM 3485 O O . CYS A 1 440 ? -19.896 57.998 112.659 1.00 35.38 440 CYS A O 1
ATOM 3487 N N . PRO A 1 441 ? -21.391 56.619 113.646 1.00 41.44 441 PRO A N 1
ATOM 3488 C CA . PRO A 1 441 ? -21.574 57.019 115.043 1.00 41.44 441 PRO A CA 1
ATOM 3489 C C . PRO A 1 441 ? -22.508 56.135 115.902 1.00 41.44 441 PRO A C 1
ATOM 3491 O O . PRO A 1 441 ? -23.510 55.596 115.446 1.00 41.44 441 PRO A O 1
ATOM 3494 N N . ASN A 1 442 ? -22.179 56.160 117.197 1.00 36.84 442 ASN A N 1
ATOM 3495 C CA . ASN A 1 442 ? -23.015 56.009 118.395 1.00 36.84 442 ASN A CA 1
ATOM 3496 C C . ASN A 1 442 ? -23.511 54.618 118.837 1.00 36.84 442 ASN A C 1
ATOM 3498 O O . ASN A 1 442 ? -24.548 54.099 118.439 1.00 36.84 442 ASN A O 1
ATOM 3502 N N . ILE A 1 443 ? -22.737 54.121 119.804 1.00 35.41 443 ILE A N 1
ATOM 3503 C CA . ILE A 1 443 ? -23.020 53.148 120.863 1.00 35.41 443 ILE A CA 1
ATOM 3504 C C . ILE A 1 443 ? -24.278 53.542 121.668 1.00 35.41 443 ILE A C 1
ATOM 3506 O O . ILE A 1 443 ? -24.458 54.721 121.981 1.00 35.41 443 ILE A O 1
ATOM 3510 N N . PRO A 1 444 ? -25.077 52.551 122.099 1.00 36.81 444 PRO A N 1
ATOM 3511 C CA . PRO A 1 444 ? -25.376 52.417 123.527 1.00 36.81 444 PRO A CA 1
ATOM 3512 C C . PRO A 1 444 ? -24.936 51.036 124.043 1.00 36.81 444 PRO A C 1
ATOM 3514 O O . PRO A 1 444 ? -25.392 50.002 123.560 1.00 36.81 444 PRO A O 1
ATOM 3517 N N . LEU A 1 445 ? -24.033 51.045 125.024 1.00 35.34 445 LEU A N 1
ATOM 3518 C CA . LEU A 1 445 ? -23.614 49.905 125.834 1.00 35.34 445 LEU A CA 1
ATOM 3519 C C . LEU A 1 445 ? -24.262 50.091 127.204 1.00 35.34 445 LEU A C 1
ATOM 3521 O O . LEU A 1 445 ? -23.994 51.080 127.876 1.00 35.34 445 LEU A O 1
ATOM 3525 N N . ASP A 1 446 ? -25.088 49.129 127.582 1.00 35.94 446 ASP A N 1
ATOM 3526 C CA . ASP A 1 446 ? -25.584 48.869 128.931 1.00 35.94 446 ASP A CA 1
ATOM 3527 C C . ASP A 1 446 ? -25.813 47.343 128.958 1.00 35.94 446 ASP A C 1
ATOM 3529 O O . ASP A 1 446 ? -26.369 46.799 128.007 1.00 35.94 446 ASP A O 1
ATOM 3533 N N . ASN A 1 447 ? -25.441 46.544 129.951 1.00 35.03 447 ASN A N 1
ATOM 3534 C CA . ASN A 1 447 ? -24.650 46.741 131.155 1.00 35.03 447 ASN A CA 1
ATOM 3535 C C . ASN A 1 447 ? -24.449 45.328 131.773 1.00 35.03 447 ASN A C 1
ATOM 3537 O O . ASN A 1 447 ? -25.334 44.485 131.620 1.00 35.03 447 ASN A O 1
ATOM 3541 N N . ASN A 1 448 ? -23.352 45.123 132.521 1.00 39.03 448 ASN A N 1
ATOM 3542 C CA . ASN A 1 448 ? -23.125 44.086 133.565 1.00 39.03 448 ASN A CA 1
ATOM 3543 C C . ASN A 1 448 ? -22.949 42.614 133.100 1.00 39.03 448 ASN A C 1
ATOM 3545 O O . ASN A 1 448 ? -23.868 42.024 132.549 1.00 39.03 448 ASN A O 1
ATOM 3549 N N . GLY A 1 449 ? -21.794 41.938 133.246 1.00 36.06 449 GLY A N 1
ATOM 3550 C CA . GLY A 1 449 ? -20.991 41.669 134.468 1.00 36.06 449 GLY A CA 1
ATOM 3551 C C . GLY A 1 449 ? -21.325 40.247 134.996 1.00 36.06 449 GLY A C 1
ATOM 3552 O O . GLY A 1 449 ? -22.482 39.869 134.818 1.00 36.06 449 GLY A O 1
ATOM 3553 N N . PRO A 1 450 ? -20.424 39.435 135.616 1.00 49.69 450 PRO A N 1
ATOM 3554 C CA . PRO A 1 450 ? -19.280 39.844 136.452 1.00 49.69 450 PRO A CA 1
ATOM 3555 C C . PRO A 1 450 ? -17.949 39.029 136.326 1.00 49.69 450 PRO A C 1
ATOM 3557 O O . PRO A 1 450 ? -17.916 37.915 135.810 1.00 49.69 450 PRO A O 1
ATOM 3560 N N . ASP A 1 451 ? -16.870 39.649 136.834 1.00 38.72 451 ASP A N 1
ATOM 3561 C CA . ASP A 1 451 ? -15.772 39.158 137.709 1.00 38.72 451 ASP A CA 1
ATOM 3562 C C . ASP A 1 451 ? -15.056 37.815 137.409 1.00 38.72 451 ASP A C 1
ATOM 3564 O O . ASP A 1 451 ? -15.640 36.749 137.553 1.00 38.72 451 ASP A O 1
ATOM 3568 N N . SER A 1 452 ? -13.799 37.812 136.920 1.00 37.56 452 SER A N 1
ATOM 3569 C CA . SER A 1 452 ? -12.482 37.939 137.628 1.00 37.56 452 SER A CA 1
ATOM 3570 C C . SER A 1 452 ? -12.001 36.618 138.300 1.00 37.56 452 SER A C 1
ATOM 3572 O O . SER A 1 452 ? -12.826 35.717 138.419 1.00 37.56 452 SER A O 1
ATOM 3574 N N . PRO A 1 453 ? -10.735 36.410 138.762 1.00 54.03 453 PRO A N 1
ATOM 3575 C CA . PRO A 1 453 ? -9.484 37.186 138.657 1.00 54.03 453 PRO A CA 1
ATOM 3576 C C . PRO A 1 453 ? -8.174 36.373 138.353 1.00 54.03 453 PRO A C 1
ATOM 3578 O O . PRO A 1 453 ? -8.100 35.161 138.514 1.00 54.03 453 PRO A O 1
ATOM 3581 N N . ILE A 1 454 ? -7.138 37.119 137.933 1.00 37.56 454 ILE A N 1
ATOM 3582 C CA . ILE A 1 454 ? -5.717 37.190 138.387 1.00 37.56 454 ILE A CA 1
ATOM 3583 C C . ILE A 1 454 ? -4.913 35.913 138.739 1.00 37.56 454 ILE A C 1
ATOM 3585 O O . ILE A 1 454 ? -5.264 35.191 139.665 1.00 37.56 454 ILE A O 1
ATOM 3589 N N . CYS A 1 455 ? -3.732 35.786 138.107 1.00 36.84 455 CYS A N 1
ATOM 3590 C CA . CYS A 1 455 ? -2.373 35.499 138.652 1.00 36.84 455 CYS A CA 1
ATOM 3591 C C . CYS A 1 455 ? -1.501 34.999 137.478 1.00 36.84 455 CYS A C 1
ATOM 3593 O O . CYS A 1 455 ? -1.977 34.176 136.704 1.00 36.84 455 CYS A O 1
ATOM 3595 N N . SER A 1 456 ? -0.259 35.404 137.223 1.00 42.00 456 SER A N 1
ATOM 3596 C CA . SER A 1 456 ? 0.736 36.262 137.879 1.00 42.00 456 SER A CA 1
ATOM 3597 C C . SER A 1 456 ? 1.733 36.695 136.803 1.00 42.00 456 SER A C 1
ATOM 3599 O O . SER A 1 456 ? 1.870 35.926 135.820 1.00 42.00 456 SER A O 1
#

InterPro domains:
  IPR005135 Endonuclease/exonuclease/phosphatase [PF03372] (88-291)
  IPR036691 Endonuclease/exonuclease/phosphatase superfamily [G3DSA:3.60.10.10] (84-334)
  IPR036691 Endonuclease/exonuclease/phosphatase superfamily [SSF56219] (85-297)

Radius of gyration: 49.78 Å; chains: 1; bounding box: 106×89×167 Å

pLDDT: mean 76.3, std 19.87, range [26.41, 98.19]

Organism: NCBI:txid433684

Sequence (456 aa):
MFWRLEYFFLCFAVLGLFAAPISCAKKRSGIVYTRDQLMALRPPSFVVGEKPQIPKEVRRKQRGTKAGVKQRMKRRRFKPCVPAVITGNVRSLANKMDELEALTRTQREYREASIMCFTETWLHGLIPDSNVTIAGFTTVRADRDTTAAGKKKGGGLAVFVSNRWCNPEHIHIKERVCSPDVELIAIGLRPYYLPREFTNVIAITVYIPPTGKADTACDVIHSVTADLQTKHPGAFILITGDFNHASLKSTLPTFHQYVQCSTRDRKTLDLLYANVTSAYTSTAGGGKSDHNLVLLSPSYTPVVQQQSVTTVSDYIKFCTENSVPTKKVRCYPNNKPWVTSDLKALLNKKKRAFTAGDPAELRSVQKELKRSLKESKDAYRKKLEERLERNQTRDVWSGMRTITGFQKKGIRLADGNVDQANELNQFFNRFDSSPPSPSCPNIPLDNNGPDSPICS

Secondary structure (DSSP, 8-state):
----------S-----------------------HHHHHHTS-S---TTPPP---TTT---PPPPTHHHHHHHHHHT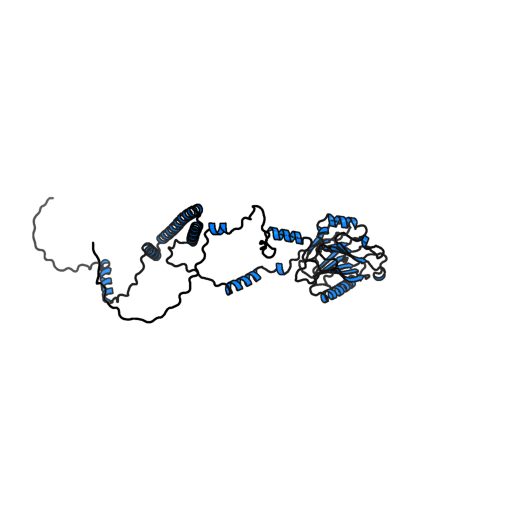T--SS--EEEEE-S-SGGGHHHHHHHHHH-HHHHH-SEEEEE-----TTS-GGGG--TTEEEEEEE--TTTTT-SS--EEEEEEETTTEEEEEEEEEEEEE-SS-EEEEEEEEESS--TT-S-EEEEEEE--TTS-HHHHHHHHHHHHHHHHHH-TT-EEEEEEE-TT---TTT-TTSEE---S-SBTTB--EEEEESSTT-EEEEEE--SSSSPEEEEEE----HHHHS-THHHHHHHHHHHHHHS--------TTS-TT--HHHHHHHHHHHHHHHHT-HHHHHHHHHHHHHHHHHHHHHHHHHHHHHHHTT-HHHHHHHHHHHHT------------HHHHHHHHHHHHTTTSPPPP-------------------